Protein 6PIT (pdb70)

CATH classification: 1.10.565.10

Secondary structure (DSSP, 8-state):
-----HHHHHHHHHHHPPP-----HHHHHHHHHHHHHHHHHHHHHHTSTTTTTS-HHHHHHHH--HHHHHHHHHHHHTTTSTTEEEEETTEEEESGGGTT--HHHHHHHHHHHHHHHHHT--HHHHHHHHHHHHHHTTTT--HHHHHHHHHHHHHHHHHHHHHHHHHHHTT--HHHHHHHHHHHHHHHHHHHHHHHHHHHHHHHH-----HHHHHHHHT-/--S-HHHHHHHHHHTPPP-PPP--HHHHHHHHHHHHHHHHHHHHTTSTTTTTS-HHHHHHHHHHHHHHHHHHHHHHHTTTSTTEEEEETTEEEEGGGG--TT-HHHHHHHHHHHHHHHHTT--HHHHHHHHHHHHHHTTTT--HHHHHHHHHHHHHHHHHHHHT--HHHHHHHHHHHHHHHHHHHHHHHHHHHHHHHHHHTT-S---HHHHHHHHT-/--/-TTT---

Organism: Homo sapiens (NCBI:txid9606)

Radius of gyration: 21.32 Å; Cα contacts (8 Å, |Δi|>4): 535; chains: 4; bounding box: 56×49×55 Å

Structure (mmCIF, N/CA/C/O backbone):
data_6PIT
#
_entry.id   6PIT
#
_cell.length_a   55.534
_cell.length_b   71.030
_cell.length_c   58.082
_cell.angle_alpha   90.000
_cell.angle_beta   108.680
_cell.angle_gamma   90.000
#
_symmetry.space_group_name_H-M   'P 1 21 1'
#
loop_
_entity.id
_entity.type
_entity.pdbx_description
1 polymer 'Estrogen receptor'
2 polymer 'Estrogen receptor'
3 polymer 'Stapled Peptide 41A'
4 non-polymer ESTRADIOL
5 water water
#
loop_
_atom_site.group_PDB
_atom_site.id
_atom_site.type_symbol
_atom_site.label_atom_id
_atom_site.label_alt_id
_atom_site.label_comp_id
_atom_site.label_asym_id
_atom_site.label_entity_id
_atom_site.label_seq_id
_atom_site.pdbx_PDB_ins_code
_atom_site.Cartn_x
_atom_site.Cartn_y
_atom_site.Cartn_z
_atom_site.occupancy
_atom_site.B_iso_or_equiv
_atom_site.auth_seq_id
_atom_site.auth_comp_id
_atom_site.auth_asym_id
_atom_site.auth_atom_id
_atom_site.pdbx_PDB_model_num
ATOM 1 N N . ALA A 1 15 ? 29.433 -18.404 3.169 1.00 46.81 307 ALA A N 1
ATOM 2 C CA . ALA A 1 15 ? 29.724 -17.779 1.884 1.00 53.90 307 ALA A CA 1
ATOM 3 C C . ALA A 1 15 ? 30.327 -16.413 2.114 1.00 57.54 307 ALA A C 1
ATOM 4 O O . ALA A 1 15 ? 31.349 -16.043 1.526 1.00 59.22 307 ALA A O 1
ATOM 6 N N . LEU A 1 16 ? 29.663 -15.663 2.984 1.00 60.59 308 LEU A N 1
ATOM 7 C CA . LEU A 1 16 ? 30.123 -14.346 3.377 1.00 60.51 308 LEU A CA 1
ATOM 8 C C . LEU A 1 16 ? 31.318 -14.419 4.327 1.00 65.65 308 LEU A C 1
ATOM 9 O O . LEU A 1 16 ? 31.192 -14.144 5.519 1.00 70.37 308 LEU A O 1
ATOM 11 N N . SER A 1 17 ? 32.477 -14.796 3.805 1.00 58.63 309 SER A N 1
ATOM 12 C CA . SER A 1 17 ? 33.707 -14.605 4.554 1.00 50.79 309 SER A CA 1
ATOM 13 C C . SER A 1 17 ? 34.493 -13.546 3.812 1.00 43.80 309 SER A C 1
ATOM 14 O O . SER A 1 17 ? 35.723 -13.557 3.776 1.00 40.65 309 SER A O 1
ATOM 16 N N . LEU A 1 18 ? 33.734 -12.632 3.216 1.00 40.07 310 LEU A N 1
ATOM 17 C CA . LEU A 1 18 ? 34.262 -11.508 2.465 1.00 40.20 310 LEU A CA 1
ATOM 18 C C . LEU A 1 18 ? 34.818 -10.444 3.398 1.00 40.33 310 LEU A C 1
ATOM 19 O O . LEU A 1 18 ? 34.407 -10.341 4.554 1.00 35.08 310 LEU A O 1
ATOM 24 N N . THR A 1 19 ? 35.752 -9.646 2.895 1.00 40.84 311 THR A N 1
ATOM 25 C CA . THR A 1 19 ? 36.249 -8.518 3.666 1.00 40.79 311 THR A CA 1
ATOM 26 C C . THR A 1 19 ? 35.189 -7.421 3.683 1.00 39.13 311 THR A C 1
ATOM 27 O O . THR A 1 19 ? 34.207 -7.485 2.941 1.00 36.66 311 THR A O 1
ATOM 31 N N . ALA A 1 20 ? 35.390 -6.419 4.531 1.00 42.49 312 ALA A N 1
ATOM 32 C CA . ALA A 1 20 ? 34.413 -5.350 4.693 1.00 38.39 312 ALA A CA 1
ATOM 33 C C . ALA A 1 20 ? 34.162 -4.613 3.379 1.00 37.92 312 ALA A C 1
ATOM 34 O O . ALA A 1 20 ? 33.015 -4.352 3.018 1.00 38.28 312 ALA A O 1
ATOM 36 N N . ASP A 1 21 ? 35.235 -4.293 2.662 1.00 40.85 313 ASP A N 1
ATOM 37 C CA . ASP A 1 21 ? 35.115 -3.596 1.386 1.00 45.91 313 ASP A CA 1
ATOM 38 C C . ASP A 1 21 ? 34.725 -4.545 0.258 1.00 40.36 313 ASP A C 1
ATOM 39 O O . ASP A 1 21 ? 34.193 -4.117 -0.767 1.00 38.60 313 ASP A O 1
ATOM 44 N N . GLN A 1 22 ? 34.996 -5.833 0.446 1.00 37.67 314 GLN A N 1
ATOM 45 C CA . GLN A 1 22 ? 34.553 -6.844 -0.505 1.00 38.38 314 GLN A CA 1
ATOM 46 C C . GLN A 1 22 ? 33.033 -6.929 -0.472 1.00 38.14 314 GLN A C 1
ATOM 47 O O . GLN A 1 22 ? 32.388 -7.139 -1.498 1.00 39.50 314 GLN A O 1
ATOM 49 N N . MET A 1 23 ? 32.473 -6.760 0.721 1.00 39.45 315 MET A N 1
ATOM 50 C CA . MET A 1 23 ? 31.028 -6.739 0.905 1.00 33.14 315 MET A CA 1
ATOM 51 C C . MET A 1 23 ? 30.424 -5.480 0.292 1.00 33.96 315 MET A C 1
ATOM 52 O O . MET A 1 23 ? 29.370 -5.534 -0.341 1.00 32.30 315 MET A O 1
ATOM 57 N N . VAL A 1 24 ? 31.100 -4.350 0.484 1.00 33.56 316 VAL A N 1
ATOM 58 C CA . VAL A 1 24 ? 30.649 -3.073 -0.064 1.00 33.15 316 VAL A CA 1
ATOM 59 C C . VAL A 1 24 ? 30.563 -3.117 -1.584 1.00 34.41 316 VAL A C 1
ATOM 60 O O . VAL A 1 24 ? 29.513 -2.839 -2.164 1.00 31.50 316 VAL A O 1
ATOM 64 N N . SER A 1 25 ? 31.674 -3.473 -2.222 1.00 35.19 317 SER A N 1
ATOM 65 C CA . SER A 1 25 ? 31.757 -3.508 -3.678 1.00 38.05 317 SER A CA 1
ATOM 66 C C . SER A 1 25 ? 30.841 -4.571 -4.279 1.00 35.15 317 SER A C 1
ATOM 67 O O . SER A 1 25 ? 30.452 -4.477 -5.443 1.00 34.48 317 SER A O 1
ATOM 70 N N . ALA A 1 26 ? 30.503 -5.581 -3.485 1.00 37.20 318 ALA A N 1
ATOM 71 C CA . ALA A 1 26 ? 29.576 -6.616 -3.927 1.00 39.86 318 ALA A CA 1
ATOM 72 C C . ALA A 1 26 ? 28.165 -6.049 -4.028 1.00 34.80 318 ALA A C 1
ATOM 73 O O . ALA A 1 26 ? 27.438 -6.331 -4.980 1.00 40.48 318 ALA A O 1
ATOM 75 N N . LEU A 1 27 ? 27.788 -5.246 -3.039 1.00 33.72 319 LEU A N 1
ATOM 76 C CA . LEU A 1 27 ? 26.472 -4.620 -3.015 1.00 32.00 319 LEU A CA 1
ATOM 77 C C . LEU A 1 27 ? 26.375 -3.493 -4.037 1.00 33.39 319 LEU A C 1
ATOM 78 O O . LEU A 1 27 ? 25.329 -3.293 -4.656 1.00 34.18 319 LEU A O 1
ATOM 83 N N . LEU A 1 28 ? 27.471 -2.758 -4.207 1.00 33.46 320 LEU A N 1
ATOM 84 C CA . LEU A 1 28 ? 27.516 -1.647 -5.152 1.00 36.00 320 LEU A CA 1
ATOM 85 C C . LEU A 1 28 ? 27.315 -2.118 -6.588 1.00 41.23 320 LEU A C 1
ATOM 86 O O . LEU A 1 28 ? 26.647 -1.453 -7.380 1.00 46.44 320 LEU A O 1
ATOM 91 N N . ASP A 1 29 ? 27.895 -3.267 -6.918 1.00 38.94 321 ASP A N 1
ATOM 92 C CA . ASP A 1 29 ? 27.797 -3.815 -8.266 1.00 40.25 321 ASP A CA 1
ATOM 93 C C . ASP A 1 29 ? 26.440 -4.471 -8.503 1.00 29.36 321 ASP A C 1
ATOM 94 O O . ASP A 1 29 ? 25.978 -4.572 -9.639 1.00 32.22 321 ASP A O 1
ATOM 96 N N . ALA A 1 30 ? 25.806 -4.913 -7.423 1.00 26.51 322 ALA A N 1
ATOM 97 C CA . ALA A 1 30 ? 24.517 -5.590 -7.510 1.00 34.65 322 ALA A CA 1
ATOM 98 C C . ALA A 1 30 ? 23.369 -4.598 -7.673 1.00 31.60 322 ALA A C 1
ATOM 99 O O . ALA A 1 30 ? 22.240 -4.989 -7.973 1.00 33.28 322 ALA A O 1
ATOM 101 N N . GLU A 1 31 ? 23.671 -3.318 -7.473 1.00 30.62 323 GLU A N 1
ATOM 102 C CA . GLU A 1 31 ? 22.673 -2.253 -7.528 1.00 28.85 323 GLU A CA 1
ATOM 103 C C . GLU A 1 31 ? 21.876 -2.238 -8.828 1.00 29.66 323 GLU A C 1
ATOM 104 O O . GLU A 1 31 ? 22.446 -2.298 -9.917 1.00 29.68 323 GLU A O 1
ATOM 110 N N . PRO A 1 32 ? 20.542 -2.160 -8.710 1.00 31.55 324 PRO A N 1
ATOM 111 C CA . PRO A 1 32 ? 19.644 -2.060 -9.862 1.00 32.94 324 PRO A CA 1
ATOM 112 C C . PRO A 1 32 ? 19.726 -0.683 -10.508 1.00 34.75 324 PRO A C 1
ATOM 113 O O . PRO A 1 32 ? 20.155 0.269 -9.855 1.00 35.68 324 PRO A O 1
ATOM 117 N N . PRO A 1 33 ? 19.327 -0.575 -11.782 1.00 26.53 325 PRO A N 1
ATOM 118 C CA . PRO A 1 33 ? 19.341 0.723 -12.462 1.00 32.07 325 PRO A CA 1
ATOM 119 C C . PRO A 1 33 ? 18.181 1.619 -12.050 1.00 26.94 325 PRO A C 1
ATOM 120 O O . PRO A 1 33 ? 17.211 1.144 -11.461 1.00 24.71 325 PRO A O 1
ATOM 124 N N . ILE A 1 34 ? 18.289 2.906 -12.360 1.00 28.64 326 ILE A N 1
ATOM 125 C CA . ILE A 1 34 ? 17.192 3.837 -12.139 1.00 28.49 326 ILE A CA 1
ATOM 126 C C . ILE A 1 34 ? 16.304 3.879 -13.377 1.00 29.62 326 ILE A C 1
ATOM 127 O O . ILE A 1 34 ? 16.686 4.433 -14.408 1.00 33.66 326 ILE A O 1
ATOM 132 N N . LEU A 1 35 ? 15.123 3.282 -13.271 1.00 27.95 327 LEU A N 1
ATOM 133 C CA . LEU A 1 35 ? 14.216 3.168 -14.407 1.00 29.61 327 LEU A CA 1
ATOM 134 C C . LEU A 1 35 ? 13.452 4.460 -14.668 1.00 30.73 327 LEU A C 1
ATOM 135 O O . LEU A 1 35 ? 13.271 5.283 -13.770 1.00 30.75 327 LEU A O 1
ATOM 140 N N . TYR A 1 36 ? 13.009 4.629 -15.908 1.00 33.40 328 TYR A N 1
ATOM 141 C CA . TYR A 1 36 ? 12.143 5.741 -16.276 1.00 34.82 328 TYR A CA 1
ATOM 142 C C . TYR A 1 36 ? 10.685 5.295 -16.225 1.00 33.74 328 TYR A C 1
ATOM 143 O O . TYR A 1 36 ? 10.399 4.099 -16.167 1.00 32.53 328 TYR A O 1
ATOM 152 N N . SER A 1 37 ? 9.767 6.255 -16.244 1.00 35.64 329 SER A N 1
ATOM 153 C CA . SER A 1 37 ? 8.342 5.940 -16.244 1.00 37.86 329 SER A CA 1
ATOM 154 C C . SER A 1 37 ? 7.737 6.190 -17.620 1.00 37.18 329 SER A C 1
ATOM 155 O O . SER A 1 37 ? 8.370 6.796 -18.484 1.00 39.92 329 SER A O 1
ATOM 158 N N . ALA A 1 48 ? -5.979 7.881 -9.995 1.00 48.15 340 ALA A N 1
ATOM 159 C CA . ALA A 1 48 ? -6.448 7.352 -11.270 1.00 46.77 340 ALA A CA 1
ATOM 160 C C . ALA A 1 48 ? -5.280 7.081 -12.212 1.00 44.30 340 ALA A C 1
ATOM 161 O O . ALA A 1 48 ? -4.781 5.959 -12.290 1.00 42.79 340 ALA A O 1
ATOM 163 N N . SER A 1 49 ? -4.851 8.115 -12.927 1.00 44.42 341 SER A N 1
ATOM 164 C CA . SER A 1 49 ? -3.711 7.994 -13.827 1.00 42.83 341 SER A CA 1
ATOM 165 C C . SER A 1 49 ? -2.404 8.024 -13.043 1.00 44.02 341 SER A C 1
ATOM 166 O O . SER A 1 49 ? -1.405 7.436 -13.458 1.00 39.79 341 SER A O 1
ATOM 169 N N . MET A 1 50 ? -2.421 8.713 -11.906 1.00 43.88 342 MET A N 1
ATOM 170 C CA . MET A 1 50 ? -1.253 8.799 -11.040 1.00 40.95 342 MET A CA 1
ATOM 171 C C . MET A 1 50 ? -0.909 7.429 -10.468 1.00 35.42 342 MET A C 1
ATOM 172 O O . MET A 1 50 ? 0.260 7.046 -10.404 1.00 33.27 342 MET A O 1
ATOM 177 N N . MET A 1 51 ? -1.937 6.693 -10.056 1.00 36.53 343 MET A N 1
ATOM 178 C CA . MET A 1 51 ? -1.754 5.345 -9.535 1.00 35.37 343 MET A CA 1
ATOM 179 C C . MET A 1 51 ? -1.193 4.424 -10.610 1.00 37.96 343 MET A C 1
ATOM 180 O O . MET A 1 51 ? -0.393 3.536 -10.322 1.00 32.67 343 MET A O 1
ATOM 185 N N . GLY A 1 52 ? -1.617 4.645 -11.850 1.00 36.54 344 GLY A N 1
ATOM 186 C CA . GLY A 1 52 ? -1.136 3.860 -12.971 1.00 36.48 344 GLY A CA 1
ATOM 187 C C . GLY A 1 52 ? 0.352 4.040 -13.198 1.00 34.41 344 GLY A C 1
ATOM 188 O O . GLY A 1 52 ? 1.075 3.071 -13.424 1.00 33.52 344 GLY A O 1
ATOM 189 N N . LEU A 1 53 ? 0.810 5.286 -13.130 1.00 33.48 345 LEU A N 1
ATOM 190 C CA . LEU A 1 53 ? 2.219 5.604 -13.339 1.00 32.30 345 LEU A CA 1
ATOM 191 C C . LEU A 1 53 ? 3.112 4.989 -12.265 1.00 31.28 345 LEU A C 1
ATOM 192 O O . LEU A 1 53 ? 4.187 4.468 -12.562 1.00 28.72 345 LEU A O 1
ATOM 197 N N . LEU A 1 54 ? 2.661 5.055 -11.017 1.00 30.86 346 LEU A N 1
ATOM 198 C CA . LEU A 1 54 ? 3.456 4.586 -9.888 1.00 28.12 346 LEU A CA 1
ATOM 199 C C . LEU A 1 54 ? 3.484 3.062 -9.791 1.00 32.06 346 LEU A C 1
ATOM 200 O O . LEU A 1 54 ? 4.513 2.475 -9.455 1.00 29.39 346 LEU A O 1
ATOM 205 N N . THR A 1 55 ? 2.355 2.425 -10.084 1.00 34.47 347 THR A N 1
ATOM 206 C CA . THR A 1 55 ? 2.254 0.973 -9.969 1.00 32.80 347 THR A CA 1
ATOM 207 C C . THR A 1 55 ? 2.933 0.257 -11.134 1.00 30.88 347 THR A C 1
ATOM 208 O O . THR A 1 55 ? 3.481 -0.831 -10.962 1.00 27.96 347 THR A O 1
ATOM 212 N N . ASN A 1 56 ? 2.894 0.864 -12.316 1.00 30.59 348 ASN A N 1
ATOM 213 C CA . ASN A 1 56 ? 3.593 0.307 -13.468 1.00 32.78 348 ASN A CA 1
ATOM 214 C C . ASN A 1 56 ? 5.103 0.439 -13.307 1.00 32.09 348 ASN A C 1
ATOM 215 O O . ASN A 1 56 ? 5.863 -0.427 -13.742 1.00 28.61 348 ASN A O 1
ATOM 220 N N . LEU A 1 57 ? 5.531 1.529 -12.677 1.00 27.35 349 LEU A N 1
ATOM 221 C CA . LEU A 1 57 ? 6.943 1.738 -12.382 1.00 28.28 349 LEU A CA 1
ATOM 222 C C . LEU A 1 57 ? 7.431 0.731 -11.350 1.00 25.40 349 LEU A C 1
ATOM 223 O O . LEU A 1 57 ? 8.487 0.119 -11.516 1.00 24.15 349 LEU A O 1
ATOM 228 N N . ALA A 1 58 ? 6.654 0.570 -10.285 1.00 25.79 350 ALA A N 1
ATOM 229 C CA . ALA A 1 58 ? 6.983 -0.371 -9.221 1.00 25.96 350 ALA A CA 1
ATOM 230 C C . ALA A 1 58 ? 7.056 -1.795 -9.757 1.00 28.15 350 ALA A C 1
ATOM 231 O O . ALA A 1 58 ? 7.913 -2.578 -9.347 1.00 28.69 350 ALA A O 1
ATOM 233 N N . ASP A 1 59 ? 6.154 -2.119 -10.679 1.00 26.32 351 ASP A N 1
ATOM 234 C CA . ASP A 1 59 ? 6.109 -3.443 -11.289 1.00 30.87 351 ASP A CA 1
ATOM 235 C C . ASP A 1 59 ? 7.394 -3.763 -12.047 1.00 31.99 351 ASP A C 1
ATOM 236 O O . ASP A 1 59 ? 7.906 -4.879 -11.971 1.00 37.02 351 ASP A O 1
ATOM 241 N N . ARG A 1 60 ? 7.911 -2.780 -12.777 1.00 30.74 352 ARG A N 1
ATOM 242 C CA . ARG A 1 60 ? 9.141 -2.966 -13.537 1.00 30.26 352 ARG A CA 1
ATOM 243 C C . ARG A 1 60 ? 10.360 -2.971 -12.618 1.00 28.92 352 ARG A C 1
ATOM 244 O O . ARG A 1 60 ? 11.382 -3.578 -12.936 1.00 36.59 352 ARG A O 1
ATOM 252 N N . GLU A 1 61 ? 10.244 -2.300 -11.477 1.00 23.99 353 GLU A N 1
ATOM 253 C CA . GLU A 1 61 ? 11.319 -2.284 -10.491 1.00 22.26 353 GLU A CA 1
ATOM 254 C C . GLU A 1 61 ? 11.369 -3.588 -9.700 1.00 24.21 353 GLU A C 1
ATOM 255 O O . GLU A 1 61 ? 12.423 -3.973 -9.192 1.00 28.20 353 GLU A O 1
ATOM 261 N N . LEU A 1 62 ? 10.226 -4.258 -9.593 1.00 24.22 354 LEU A N 1
ATOM 262 C CA . LEU A 1 62 ? 10.145 -5.525 -8.874 1.00 24.85 354 LEU A CA 1
ATOM 263 C C . LEU A 1 62 ? 11.013 -6.594 -9.527 1.00 27.56 354 LEU A C 1
ATOM 264 O O . LEU A 1 62 ? 11.669 -7.374 -8.838 1.00 28.22 354 LEU A O 1
ATOM 269 N N . VAL A 1 63 ? 11.016 -6.623 -10.856 1.00 32.24 355 VAL A N 1
ATOM 270 C CA . VAL A 1 63 ? 11.798 -7.605 -11.598 1.00 33.80 355 VAL A CA 1
ATOM 271 C C . VAL A 1 63 ? 13.293 -7.399 -11.370 1.00 27.85 355 VAL A C 1
ATOM 272 O O . VAL A 1 63 ? 14.039 -8.359 -11.182 1.00 28.66 355 VAL A O 1
ATOM 276 N N . HIS A 1 64 ? 13.722 -6.140 -11.379 1.00 25.01 356 HIS A N 1
ATOM 277 C CA . HIS A 1 64 ? 15.121 -5.809 -11.132 1.00 24.31 356 HIS A CA 1
ATOM 278 C C . HIS A 1 64 ? 15.503 -6.069 -9.678 1.00 34.55 356 HIS A C 1
ATOM 279 O O . HIS A 1 64 ? 16.655 -6.382 -9.378 1.00 38.37 356 HIS A O 1
ATOM 286 N N . MET A 1 65 ? 14.531 -5.940 -8.780 1.00 32.77 357 MET A N 1
ATOM 287 C CA . MET A 1 65 ? 14.762 -6.184 -7.361 1.00 24.89 357 MET A CA 1
ATOM 288 C C . MET A 1 65 ? 15.021 -7.661 -7.092 1.00 24.34 357 MET A C 1
ATOM 289 O O . MET A 1 65 ? 15.877 -8.011 -6.279 1.00 28.54 357 MET A O 1
ATOM 294 N N . ILE A 1 66 ? 14.272 -8.520 -7.778 1.00 26.55 358 ILE A N 1
ATOM 295 C CA . ILE A 1 66 ? 14.410 -9.966 -7.627 1.00 28.33 358 ILE A CA 1
ATOM 296 C C . ILE A 1 66 ? 15.828 -10.429 -7.947 1.00 36.81 358 ILE A C 1
ATOM 297 O O . ILE A 1 66 ? 16.437 -11.172 -7.177 1.00 42.07 358 ILE A O 1
ATOM 302 N N . ASN A 1 67 ? 16.351 -9.979 -9.082 1.00 33.93 359 ASN A N 1
ATOM 303 C CA . ASN A 1 67 ? 17.704 -10.336 -9.488 1.00 39.30 359 ASN A CA 1
ATOM 304 C C . ASN A 1 67 ? 18.759 -9.615 -8.655 1.00 36.35 359 ASN A C 1
ATOM 305 O O . ASN A 1 67 ? 19.894 -10.078 -8.544 1.00 39.55 359 ASN A O 1
ATOM 310 N N . TRP A 1 68 ? 18.381 -8.482 -8.071 1.00 37.86 360 TRP A N 1
ATOM 311 C CA . TRP A 1 68 ? 19.266 -7.774 -7.154 1.00 33.54 360 TRP A CA 1
ATOM 312 C C . TRP A 1 68 ? 19.435 -8.559 -5.860 1.00 27.39 360 TRP A C 1
ATOM 313 O O . TRP A 1 68 ? 20.538 -8.660 -5.322 1.00 24.80 360 TRP A O 1
ATOM 324 N N . ALA A 1 69 ? 18.330 -9.108 -5.365 1.00 26.25 361 ALA A N 1
ATOM 325 C CA . ALA A 1 69 ? 18.335 -9.874 -4.124 1.00 27.40 361 ALA A CA 1
ATOM 326 C C . ALA A 1 69 ? 19.223 -11.105 -4.244 1.00 28.63 361 ALA A C 1
ATOM 327 O O . ALA A 1 69 ? 19.909 -11.482 -3.295 1.00 28.69 361 ALA A O 1
ATOM 329 N N . LYS A 1 70 ? 19.208 -11.722 -5.422 1.00 27.45 362 LYS A N 1
ATOM 330 C CA . LYS A 1 70 ? 20.014 -12.907 -5.686 1.00 31.35 362 LYS A CA 1
ATOM 331 C C . LYS A 1 70 ? 21.506 -12.604 -5.578 1.00 37.57 362 LYS A C 1
ATOM 332 O O . LYS A 1 70 ? 22.300 -13.472 -5.217 1.00 41.56 362 LYS A O 1
ATOM 338 N N . ARG A 1 71 ? 21.883 -11.369 -5.889 1.00 35.91 363 ARG A N 1
ATOM 339 C CA . ARG A 1 71 ? 23.286 -10.974 -5.854 1.00 35.30 363 ARG A CA 1
ATOM 340 C C . ARG A 1 71 ? 23.701 -10.466 -4.476 1.00 34.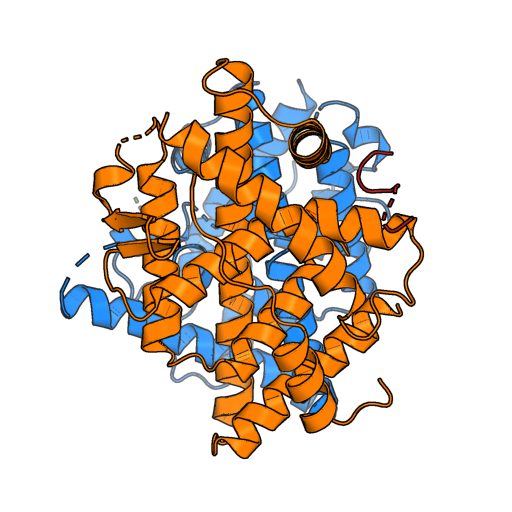72 363 ARG A C 1
ATOM 341 O O . ARG A 1 71 ? 24.867 -10.145 -4.251 1.00 41.42 363 ARG A O 1
ATOM 345 N N . VAL A 1 72 ? 22.744 -10.392 -3.556 1.00 34.38 364 VAL A N 1
ATOM 346 C CA . VAL A 1 72 ? 23.055 -10.057 -2.173 1.00 31.42 364 VAL A CA 1
ATOM 347 C C . VAL A 1 72 ? 23.717 -11.258 -1.507 1.00 33.77 364 VAL A C 1
ATOM 348 O O . VAL A 1 72 ? 23.134 -12.341 -1.463 1.00 33.54 364 VAL A O 1
ATOM 352 N N . PRO A 1 73 ? 24.945 -11.070 -0.998 1.00 30.34 365 PRO A N 1
ATOM 353 C CA . PRO A 1 73 ? 25.749 -12.146 -0.404 1.00 35.90 365 PRO A CA 1
ATOM 354 C C . PRO A 1 73 ? 25.026 -12.901 0.709 1.00 39.94 365 PRO A C 1
ATOM 355 O O . PRO A 1 73 ? 24.693 -12.316 1.740 1.00 43.56 365 PRO A O 1
ATOM 359 N N . GLY A 1 74 ? 24.785 -14.190 0.491 1.00 42.77 366 GLY A N 1
ATOM 360 C CA . GLY A 1 74 ? 24.160 -15.031 1.494 1.00 42.26 366 GLY A CA 1
ATOM 361 C C . GLY A 1 74 ? 22.665 -15.203 1.308 1.00 40.78 366 GLY A C 1
ATOM 362 O O . GLY A 1 74 ? 22.010 -15.878 2.102 1.00 43.28 366 GLY A O 1
ATOM 363 N N . PHE A 1 75 ? 22.120 -14.598 0.258 1.00 40.96 367 PHE A N 1
ATOM 364 C CA . PHE A 1 75 ? 20.687 -14.680 -0.001 1.00 39.22 367 PHE A CA 1
ATOM 365 C C . PHE A 1 75 ? 20.330 -15.944 -0.777 1.00 40.43 367 PHE A C 1
ATOM 366 O O . PHE A 1 75 ? 19.302 -16.569 -0.517 1.00 39.37 367 PHE A O 1
ATOM 374 N N . VAL A 1 76 ? 21.181 -16.320 -1.727 1.00 38.91 368 VAL A N 1
ATOM 375 C CA . VAL A 1 76 ? 20.946 -17.520 -2.524 1.00 41.61 368 VAL A CA 1
ATOM 376 C C . VAL A 1 76 ? 21.294 -18.785 -1.746 1.00 42.64 368 VAL A C 1
ATOM 377 O O . VAL A 1 76 ? 20.981 -19.893 -2.178 1.00 43.16 368 VAL A O 1
ATOM 381 N N . ASP A 1 77 ? 21.944 -18.614 -0.599 1.00 41.79 369 ASP A N 1
ATOM 382 C CA . ASP A 1 77 ? 22.243 -19.737 0.281 1.00 43.76 369 ASP A CA 1
ATOM 383 C C . ASP A 1 77 ? 20.980 -20.188 1.004 1.00 39.00 369 ASP A C 1
ATOM 384 O O . ASP A 1 77 ? 20.905 -21.308 1.509 1.00 43.96 369 ASP A O 1
ATOM 389 N N . LEU A 1 78 ? 19.991 -19.301 1.052 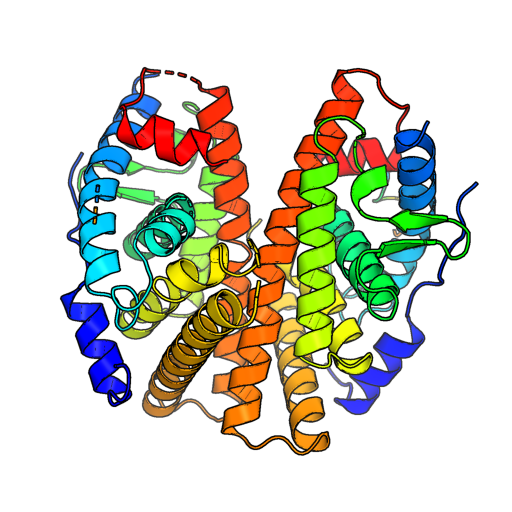1.00 37.10 370 LEU A N 1
ATOM 390 C CA . LEU A 1 78 ? 18.694 -19.618 1.633 1.00 38.54 370 LEU A CA 1
ATOM 391 C C . LEU A 1 78 ? 17.873 -20.447 0.652 1.00 43.32 370 LEU A C 1
ATOM 392 O O . LEU A 1 78 ? 18.139 -20.435 -0.550 1.00 50.07 370 LEU A O 1
ATOM 397 N N . THR A 1 79 ? 16.879 -21.170 1.159 1.00 44.46 371 THR A N 1
ATOM 398 C CA . THR A 1 79 ? 15.956 -21.884 0.283 1.00 41.61 371 THR A CA 1
ATOM 399 C C . THR A 1 79 ? 15.086 -20.903 -0.494 1.00 36.28 371 THR A C 1
ATOM 400 O O . THR A 1 79 ? 14.923 -19.750 -0.092 1.00 35.69 371 THR A O 1
ATOM 404 N N . LEU A 1 80 ? 14.536 -21.372 -1.610 1.00 35.55 372 LEU A N 1
ATOM 405 C CA . LEU A 1 80 ? 13.673 -20.557 -2.457 1.00 36.84 372 LEU A CA 1
ATOM 406 C C . LEU A 1 80 ? 12.441 -20.089 -1.692 1.00 35.40 372 LEU A C 1
ATOM 407 O O . LEU A 1 80 ? 11.998 -18.951 -1.845 1.00 32.87 372 LEU A O 1
ATOM 409 N N . HIS A 1 81 ? 11.900 -20.977 -0.864 1.00 37.70 373 HIS A N 1
ATOM 410 C CA . HIS A 1 81 ? 10.740 -20.671 -0.036 1.00 37.45 373 HIS A CA 1
ATOM 411 C C . HIS A 1 81 ? 11.010 -19.485 0.888 1.00 34.11 373 HIS A C 1
ATOM 412 O O . HIS A 1 81 ? 10.130 -18.658 1.128 1.00 32.97 373 HIS A O 1
ATOM 419 N N . ASP A 1 82 ? 12.235 -19.406 1.398 1.00 32.97 374 ASP A N 1
ATOM 420 C CA . ASP A 1 82 ? 12.602 -18.361 2.343 1.00 33.97 374 ASP A CA 1
ATOM 421 C C . ASP A 1 82 ? 13.002 -17.075 1.624 1.00 33.60 374 ASP A C 1
ATOM 422 O O . ASP A 1 82 ? 12.822 -15.979 2.154 1.00 35.90 374 ASP A O 1
ATOM 427 N N . GLN A 1 83 ? 13.548 -17.214 0.419 1.00 33.62 375 GLN A N 1
ATOM 428 C CA . GLN A 1 83 ? 13.875 -16.059 -0.410 1.00 30.62 375 GLN A CA 1
ATOM 429 C C . GLN A 1 83 ? 12.600 -15.319 -0.797 1.00 27.66 375 GLN A C 1
ATOM 430 O O . GLN A 1 83 ? 12.552 -14.088 -0.785 1.00 28.89 375 GLN A O 1
ATOM 436 N N . VAL A 1 84 ? 11.571 -16.089 -1.138 1.00 28.56 376 VAL A N 1
ATOM 437 C CA . VAL A 1 84 ? 10.262 -15.543 -1.475 1.00 28.34 376 VAL A CA 1
ATOM 438 C C . VAL A 1 84 ? 9.664 -14.795 -0.290 1.00 29.92 376 VAL A C 1
ATOM 439 O O . VAL A 1 84 ? 9.209 -13.658 -0.427 1.00 31.55 376 VAL A O 1
ATOM 443 N N . HIS A 1 85 ? 9.675 -15.441 0.873 1.00 26.90 377 HIS A N 1
ATOM 444 C CA . HIS A 1 85 ? 9.122 -14.858 2.090 1.00 27.19 377 HIS A CA 1
ATOM 445 C C . HIS A 1 85 ? 9.766 -13.517 2.422 1.00 29.94 377 HIS A C 1
ATOM 446 O O . HIS A 1 85 ? 9.083 -12.576 2.823 1.00 32.64 377 HIS A O 1
ATOM 453 N N . LEU A 1 86 ? 11.080 -13.433 2.246 1.00 27.77 378 LEU A N 1
ATOM 454 C CA . LEU A 1 86 ? 11.813 -12.212 2.557 1.00 24.21 378 LEU A CA 1
ATOM 455 C C . LEU A 1 86 ? 11.490 -11.090 1.576 1.00 23.41 378 LEU A C 1
ATOM 456 O O . LEU A 1 86 ? 11.374 -9.930 1.968 1.00 23.17 378 LEU A O 1
ATOM 461 N N . LEU A 1 87 ? 11.344 -11.438 0.300 1.00 28.65 379 LEU A N 1
ATOM 462 C CA . LEU A 1 87 ? 11.038 -10.446 -0.727 1.00 28.24 379 LEU A CA 1
ATOM 463 C C . LEU A 1 87 ? 9.606 -9.934 -0.610 1.00 30.64 379 LEU A C 1
ATOM 464 O O . LEU A 1 87 ? 9.362 -8.734 -0.727 1.00 31.84 379 LEU A O 1
ATOM 469 N N . GLU A 1 88 ? 8.666 -10.846 -0.382 1.00 30.39 380 GLU A N 1
ATOM 470 C CA . GLU A 1 88 ? 7.263 -10.476 -0.206 1.00 29.83 380 GLU A CA 1
ATOM 471 C C . GLU A 1 88 ? 7.075 -9.536 0.977 1.00 28.54 380 GLU A C 1
ATOM 472 O O . GLU A 1 88 ? 6.183 -8.689 0.976 1.00 29.88 380 GLU A O 1
ATOM 491 N N . ALA A 1 90 ? 9.532 -7.436 2.332 1.00 23.37 382 ALA A N 1
ATOM 492 C CA . ALA A 1 90 ? 10.328 -6.212 2.292 1.00 21.54 382 ALA A CA 1
ATOM 493 C C . ALA A 1 90 ? 10.253 -5.406 0.993 1.00 22.05 382 ALA A C 1
ATOM 494 O O . ALA A 1 90 ? 10.869 -4.346 0.903 1.00 23.43 382 ALA A O 1
ATOM 496 N N . TRP A 1 91 ? 9.503 -5.884 0.003 1.00 20.29 383 TRP A N 1
ATOM 497 C CA . TRP A 1 91 ? 9.548 -5.288 -1.336 1.00 21.96 383 TRP A CA 1
ATOM 498 C C . TRP A 1 91 ? 9.211 -3.795 -1.370 1.00 22.93 383 TRP A C 1
ATOM 499 O O . TRP A 1 91 ? 9.854 -3.031 -2.091 1.00 30.31 383 TRP A O 1
ATOM 510 N N . LEU A 1 92 ? 8.219 -3.375 -0.592 1.00 17.12 384 LEU A N 1
ATOM 511 C CA . LEU A 1 92 ? 7.815 -1.973 -0.593 1.00 18.77 384 LEU A CA 1
ATOM 512 C C . LEU A 1 92 ? 8.796 -1.118 0.207 1.00 27.58 384 LEU A C 1
ATOM 513 O O . LEU A 1 92 ? 9.028 0.044 -0.127 1.00 28.81 384 LEU A O 1
ATOM 518 N N . GLU A 1 93 ? 9.367 -1.695 1.261 1.00 26.03 385 GLU A N 1
ATOM 519 C CA . GLU A 1 93 ? 10.421 -1.023 2.017 1.00 24.63 385 GLU A CA 1
ATOM 520 C C . GLU A 1 93 ? 11.620 -0.740 1.122 1.00 19.90 385 GLU A C 1
ATOM 521 O O . GLU A 1 93 ? 12.203 0.344 1.166 1.00 23.06 385 GLU A O 1
ATOM 527 N N . ILE A 1 94 ? 11.980 -1.731 0.313 1.00 17.41 386 ILE A N 1
ATOM 528 C CA . ILE A 1 94 ? 13.124 -1.628 -0.584 1.00 22.76 386 ILE A CA 1
ATOM 529 C C . ILE A 1 94 ? 12.869 -0.596 -1.680 1.00 21.07 386 ILE A C 1
ATOM 530 O O . ILE A 1 94 ? 13.772 0.149 -2.065 1.00 23.24 386 ILE A O 1
ATOM 535 N N . LEU A 1 95 ? 11.635 -0.546 -2.172 1.00 22.77 387 LEU A N 1
ATOM 536 C CA . LEU A 1 95 ? 11.252 0.462 -3.155 1.00 21.72 387 LEU A CA 1
ATOM 537 C C . LEU A 1 95 ? 11.295 1.860 -2.551 1.00 24.35 387 LEU A C 1
ATOM 538 O O . LEU A 1 95 ? 11.706 2.816 -3.207 1.00 28.97 387 LEU A O 1
ATOM 543 N N . MET A 1 96 ? 10.874 1.969 -1.296 1.00 25.88 388 MET A N 1
ATOM 544 C CA . MET A 1 96 ? 10.778 3.265 -0.635 1.00 27.64 388 MET A CA 1
ATOM 545 C C . MET A 1 96 ? 12.141 3.835 -0.253 1.00 25.53 388 MET A C 1
ATOM 546 O O . MET A 1 96 ? 12.382 5.029 -0.423 1.00 21.49 388 MET A O 1
ATOM 551 N N . ILE A 1 97 ? 13.033 2.991 0.260 1.00 26.07 389 ILE A N 1
ATOM 552 C CA . ILE A 1 97 ? 14.367 3.457 0.627 1.00 29.40 389 ILE A CA 1
ATOM 553 C C . ILE A 1 97 ? 15.163 3.813 -0.628 1.00 30.45 389 ILE A C 1
ATOM 554 O O . ILE A 1 97 ? 16.060 4.654 -0.587 1.00 31.73 389 ILE A O 1
ATOM 559 N N . GLY A 1 98 ? 14.817 3.181 -1.746 1.00 27.93 390 GLY A N 1
ATOM 560 C CA . GLY A 1 98 ? 15.441 3.492 -3.018 1.00 25.14 390 GLY A CA 1
ATOM 561 C C . GLY A 1 98 ? 14.981 4.847 -3.514 1.00 25.75 390 GLY A C 1
ATOM 562 O O . GLY A 1 98 ? 15.785 5.666 -3.959 1.00 30.70 390 GLY A O 1
ATOM 563 N N . LEU A 1 99 ? 13.674 5.078 -3.430 1.00 28.14 391 LEU A N 1
ATOM 564 C CA . LEU A 1 99 ? 13.080 6.360 -3.792 1.00 24.90 391 LEU A CA 1
ATOM 565 C C . LEU A 1 99 ? 13.654 7.494 -2.953 1.00 23.60 391 LEU A C 1
ATOM 566 O O . LEU A 1 99 ? 14.056 8.532 -3.479 1.00 24.57 391 LEU A O 1
ATOM 571 N N . VAL A 1 100 ? 13.684 7.279 -1.642 1.00 22.06 392 VAL A N 1
ATOM 572 C CA . VAL A 1 100 ? 14.192 8.262 -0.693 1.00 19.71 392 VAL A CA 1
ATOM 573 C C . VAL A 1 100 ? 15.660 8.598 -0.967 1.00 23.47 392 VAL A C 1
ATOM 574 O O . VAL A 1 100 ? 16.077 9.753 -0.848 1.00 25.61 392 VAL A O 1
ATOM 578 N N . TRP A 1 101 ? 16.432 7.590 -1.360 1.00 19.36 393 TRP A N 1
ATOM 579 C CA . TRP A 1 101 ? 17.851 7.773 -1.651 1.00 19.70 393 TRP A CA 1
ATOM 580 C C . TRP A 1 101 ? 18.095 8.692 -2.847 1.00 25.66 393 TRP A C 1
ATOM 581 O O . TRP A 1 101 ? 18.878 9.639 -2.760 1.00 25.88 393 TRP A O 1
ATOM 592 N N . ARG A 1 102 ? 17.424 8.413 -3.961 1.00 26.12 394 ARG A N 1
ATOM 593 C CA . ARG A 1 102 ? 17.633 9.181 -5.185 1.00 27.04 394 ARG A CA 1
ATOM 594 C C . ARG A 1 102 ? 16.869 10.503 -5.179 1.00 27.32 394 ARG A C 1
ATOM 595 O O . ARG A 1 102 ? 16.911 11.255 -6.152 1.00 32.98 394 ARG A O 1
ATOM 603 N N . SER A 1 103 ? 16.177 10.785 -4.080 1.00 24.68 395 SER A N 1
ATOM 604 C CA . SER A 1 103 ? 15.427 12.029 -3.948 1.00 24.52 395 SER A CA 1
ATOM 605 C C . SER A 1 103 ? 16.180 13.049 -3.097 1.00 28.14 395 SER A C 1
ATOM 606 O O . SER A 1 103 ? 15.738 14.189 -2.949 1.00 26.41 395 SER A O 1
ATOM 609 N N . MET A 1 104 ? 17.316 12.630 -2.545 1.00 29.01 396 MET A N 1
ATOM 610 C CA . MET A 1 104 ? 18.114 13.483 -1.667 1.00 34.41 396 MET A CA 1
ATOM 611 C C . MET A 1 104 ? 18.539 14.782 -2.345 1.00 37.22 396 MET A C 1
ATOM 612 O O . MET A 1 104 ? 18.506 15.847 -1.733 1.00 40.45 396 MET A O 1
ATOM 617 N N . GLU A 1 105 ? 18.930 14.691 -3.612 1.00 35.99 397 GLU A N 1
ATOM 618 C CA . GLU A 1 105 ? 19.402 15.859 -4.349 1.00 32.39 397 GLU A CA 1
ATOM 619 C C . GLU A 1 105 ? 18.256 16.765 -4.793 1.00 35.89 397 GLU A C 1
ATOM 620 O O . GLU A 1 105 ? 18.480 17.789 -5.438 1.00 49.04 397 GLU A O 1
ATOM 622 N N . HIS A 1 106 ? 17.030 16.386 -4.449 1.00 33.51 398 HIS A N 1
ATOM 623 C CA . HIS A 1 106 ? 15.859 17.178 -4.806 1.00 30.14 398 HIS A CA 1
ATOM 624 C C . HIS A 1 106 ? 14.967 17.420 -3.592 1.00 31.35 398 HIS A C 1
ATOM 625 O O . HIS A 1 106 ? 13.960 16.734 -3.412 1.00 28.51 398 HIS A O 1
ATOM 632 N N . PRO A 1 107 ? 15.339 18.402 -2.753 1.00 35.32 399 PRO A N 1
ATOM 633 C CA . PRO A 1 107 ? 14.594 18.733 -1.532 1.00 35.18 399 PRO A CA 1
ATOM 634 C C . PRO A 1 107 ? 13.139 19.098 -1.810 1.00 36.58 399 PRO A C 1
ATOM 635 O O . PRO A 1 107 ? 12.858 19.859 -2.736 1.00 40.04 399 PRO A O 1
ATOM 639 N N . GLY A 1 108 ? 12.228 18.551 -1.013 1.00 32.81 400 GLY A N 1
ATOM 640 C CA . GLY A 1 108 ? 10.812 18.830 -1.164 1.00 30.71 400 GLY A CA 1
ATOM 641 C C . GLY A 1 108 ? 10.189 18.123 -2.352 1.00 31.49 400 GLY A C 1
ATOM 642 O O . GLY A 1 108 ? 9.052 18.407 -2.724 1.00 33.03 400 GLY A O 1
ATOM 643 N N . LYS A 1 109 ? 10.932 17.195 -2.946 1.00 30.26 401 LYS A N 1
ATOM 644 C CA . LYS A 1 109 ? 10.448 16.466 -4.112 1.00 28.25 401 LYS A CA 1
ATOM 645 C C . LYS A 1 109 ? 10.820 14.989 -4.051 1.00 26.93 401 LYS A C 1
ATOM 646 O O . LYS A 1 109 ? 11.823 14.615 -3.444 1.00 28.40 401 LYS A O 1
ATOM 648 N N . LEU A 1 110 ? 10.001 14.154 -4.683 1.00 24.95 402 LEU A N 1
ATOM 649 C CA . LEU A 1 110 ? 10.260 12.721 -4.749 1.00 25.71 402 LEU A CA 1
ATOM 650 C C . LEU A 1 110 ? 10.546 12.291 -6.182 1.00 29.74 402 LEU A C 1
ATOM 651 O O . LEU A 1 110 ? 9.693 12.420 -7.060 1.00 31.40 402 LEU A O 1
ATOM 656 N N . LEU A 1 111 ? 11.749 11.779 -6.412 1.00 30.24 403 LEU A N 1
ATOM 657 C CA . LEU A 1 111 ? 12.154 11.356 -7.746 1.00 30.42 403 LEU A CA 1
ATOM 658 C C . LEU A 1 111 ? 11.854 9.876 -7.962 1.00 26.55 403 LEU A C 1
ATOM 659 O O . LEU A 1 111 ? 12.726 9.024 -7.793 1.00 22.72 403 LEU A O 1
ATOM 664 N N . PHE A 1 112 ? 10.609 9.575 -8.321 1.00 23.75 404 PHE A N 1
ATOM 665 C CA . PHE A 1 112 ? 10.212 8.210 -8.651 1.00 25.80 404 PHE A CA 1
ATOM 666 C C . PHE A 1 112 ? 10.972 7.741 -9.885 1.00 30.01 404 PHE A C 1
ATOM 667 O O . PHE A 1 112 ? 11.322 6.567 -10.014 1.00 29.57 404 PHE A O 1
ATOM 675 N N . ALA A 1 113 ? 11.223 8.684 -10.785 1.00 23.64 405 ALA A N 1
ATOM 676 C CA . ALA A 1 113 ? 11.974 8.435 -12.006 1.00 36.94 405 ALA A CA 1
ATOM 677 C C . ALA A 1 113 ? 12.569 9.757 -12.478 1.00 38.99 405 ALA A C 1
ATOM 678 O O . ALA A 1 113 ? 12.091 10.821 -12.081 1.00 34.51 405 ALA A O 1
ATOM 680 N N . PRO A 1 114 ? 13.626 9.702 -13.307 1.00 39.86 406 PRO A N 1
ATOM 681 C CA . PRO A 1 114 ? 14.200 10.941 -13.847 1.00 39.53 406 PRO A CA 1
ATOM 682 C C . PRO A 1 114 ? 13.168 11.781 -14.595 1.00 39.09 406 PRO A C 1
ATOM 683 O O . PRO A 1 114 ? 13.249 13.009 -14.588 1.00 40.15 406 PRO A O 1
ATOM 687 N N . ASN A 1 115 ? 12.205 11.116 -15.226 1.00 35.79 407 ASN A N 1
ATOM 688 C CA . ASN A 1 115 ? 11.124 11.806 -15.918 1.00 37.08 407 ASN A CA 1
ATOM 689 C C . ASN A 1 115 ? 9.851 11.836 -15.079 1.00 35.53 407 ASN A C 1
ATOM 690 O O . ASN A 1 115 ? 8.753 11.997 -15.608 1.00 41.45 407 ASN A O 1
ATOM 695 N N . LEU A 1 116 ? 10.001 11.672 -13.769 1.00 36.59 408 LEU A N 1
ATOM 696 C CA . LEU A 1 116 ? 8.858 11.713 -12.865 1.00 35.70 408 LEU A CA 1
ATOM 697 C C . LEU A 1 116 ? 9.259 12.268 -11.502 1.00 34.08 408 LEU A C 1
ATOM 698 O O . LEU A 1 116 ? 9.287 11.546 -10.505 1.00 27.72 408 LEU A O 1
ATOM 703 N N . LEU A 1 117 ? 9.577 13.558 -11.473 1.00 32.49 409 LEU A N 1
ATOM 704 C CA . LEU A 1 117 ? 9.900 14.244 -10.229 1.00 31.10 409 LEU A CA 1
ATOM 705 C C . LEU A 1 117 ? 8.646 14.911 -9.677 1.00 36.70 409 LEU A C 1
ATOM 706 O O . LEU A 1 117 ? 8.141 15.875 -10.253 1.00 41.12 409 LEU A O 1
ATOM 711 N N . LEU A 1 118 ? 8.147 14.391 -8.562 1.00 28.94 410 LEU A N 1
ATOM 712 C CA . LEU A 1 118 ? 6.875 14.846 -8.015 1.00 30.21 410 LEU A CA 1
ATOM 713 C C . LEU A 1 118 ? 7.043 15.687 -6.752 1.00 33.49 410 LEU A C 1
ATOM 714 O O . LEU A 1 118 ? 7.864 15.379 -5.888 1.00 28.41 410 LEU A O 1
ATOM 719 N N . ASP A 1 119 ? 6.253 16.751 -6.659 1.00 40.25 411 ASP A N 1
ATOM 720 C CA . ASP A 1 119 ? 6.255 17.624 -5.490 1.00 44.35 411 ASP A CA 1
ATOM 721 C C . ASP A 1 119 ? 5.255 17.119 -4.452 1.00 39.08 411 ASP A C 1
ATOM 722 O O . ASP A 1 119 ? 4.537 16.151 -4.697 1.00 37.44 411 ASP A O 1
ATOM 727 N N . ARG A 1 120 ? 5.210 17.775 -3.297 1.00 39.92 412 ARG A N 1
ATOM 728 C CA . ARG A 1 120 ? 4.320 17.355 -2.218 1.00 43.35 412 ARG A CA 1
ATOM 729 C C . ARG A 1 120 ? 2.851 17.543 -2.587 1.00 48.89 412 ARG A C 1
ATOM 730 O O . ARG A 1 120 ? 2.024 16.663 -2.341 1.00 55.30 412 ARG A O 1
ATOM 738 N N . ASN A 1 121 ? 2.534 18.692 -3.176 1.00 45.79 413 ASN A N 1
ATOM 739 C CA . ASN A 1 121 ? 1.160 19.021 -3.545 1.00 41.47 413 ASN A CA 1
ATOM 740 C C . ASN A 1 121 ? 0.580 18.059 -4.578 1.00 43.05 413 ASN A C 1
ATOM 741 O O . ASN A 1 121 ? -0.637 17.905 -4.682 1.00 42.53 413 ASN A O 1
ATOM 746 N N . GLN A 1 122 ? 1.458 17.412 -5.337 1.00 47.29 414 GLN A N 1
ATOM 747 C CA . GLN A 1 122 ? 1.034 16.431 -6.328 1.00 47.01 414 GLN A CA 1
ATOM 748 C C . GLN A 1 122 ? 0.707 15.094 -5.667 1.00 46.13 414 GLN A C 1
ATOM 749 O O . GLN A 1 122 ? 0.287 14.148 -6.333 1.00 46.16 414 GLN A O 1
ATOM 755 N N . GLY A 1 123 ? 0.901 15.026 -4.354 1.00 43.53 415 GLY A N 1
ATOM 756 C CA . GLY A 1 123 ? 0.517 13.857 -3.585 1.00 41.42 415 GLY A CA 1
ATOM 757 C C . GLY A 1 123 ? -0.961 13.897 -3.247 1.00 46.83 415 GLY A C 1
ATOM 758 O O . GLY A 1 123 ? -1.573 12.870 -2.954 1.00 52.06 415 GLY A O 1
ATOM 759 N N . LYS A 1 124 ? -1.535 15.096 -3.300 1.00 43.44 416 LYS A N 1
ATOM 760 C CA . LYS A 1 124 ? -2.953 15.294 -3.018 1.00 48.23 416 LYS A CA 1
ATOM 761 C C . LYS A 1 124 ? -3.824 14.741 -4.138 1.00 50.23 416 LYS A C 1
ATOM 762 O O . LYS A 1 124 ? -5.036 14.603 -3.984 1.00 51.89 416 LYS A O 1
ATOM 768 N N . CYS A 1 125 ? -3.197 14.434 -5.268 1.00 51.25 417 CYS A N 1
ATOM 769 C CA . CYS A 1 125 ? -3.909 13.927 -6.435 1.00 49.16 417 CYS A CA 1
ATOM 770 C C . CYS A 1 125 ? -4.593 12.595 -6.154 1.00 50.31 417 CYS A C 1
ATOM 771 O O . CYS A 1 125 ? -5.615 12.274 -6.757 1.00 51.77 417 CYS A O 1
ATOM 774 N N . VAL A 1 126 ? -4.025 11.819 -5.236 1.00 45.96 418 VAL A N 1
ATOM 775 C CA . VAL A 1 126 ? -4.585 10.516 -4.903 1.00 45.21 418 VAL A CA 1
ATOM 776 C C . VAL A 1 126 ? -5.173 10.504 -3.495 1.00 48.25 418 VAL A C 1
ATOM 777 O O . VAL A 1 126 ? -4.646 11.144 -2.586 1.00 52.42 418 VAL A O 1
ATOM 781 N N . MET A 1 129 ? -2.878 10.176 -0.049 1.00 37.03 421 MET A N 1
ATOM 782 C CA . MET A 1 129 ? -1.511 9.741 -0.308 1.00 38.65 421 MET A CA 1
ATOM 783 C C . MET A 1 129 ? -0.489 10.787 0.131 1.00 37.89 421 MET A C 1
ATOM 784 O O . MET A 1 129 ? 0.684 10.470 0.336 1.00 37.15 421 MET A O 1
ATOM 789 N N . VAL A 1 130 ? -0.937 12.029 0.284 1.00 35.25 422 VAL A N 1
ATOM 790 C CA . VAL A 1 130 ? -0.040 13.123 0.647 1.00 44.32 422 VAL A CA 1
ATOM 791 C C . VAL A 1 130 ? 0.617 12.878 2.007 1.00 41.83 422 VAL A C 1
ATOM 792 O O . VAL A 1 130 ? 1.699 13.397 2.286 1.00 42.70 422 VAL A O 1
ATOM 796 N N . GLU A 1 131 ? -0.030 12.069 2.841 1.00 38.35 423 GLU A N 1
ATOM 797 C CA . GLU A 1 131 ? 0.529 11.692 4.131 1.00 36.68 423 GLU A CA 1
ATOM 798 C C . GLU A 1 131 ? 1.734 10.779 3.934 1.00 37.26 423 GLU A C 1
ATOM 799 O O . GLU A 1 131 ? 2.721 10.865 4.665 1.00 39.24 423 GLU A O 1
ATOM 801 N N . ILE A 1 132 ? 1.644 9.904 2.937 1.00 34.22 424 ILE A N 1
ATOM 802 C CA . ILE A 1 132 ? 2.737 9.000 2.603 1.00 32.06 424 ILE A CA 1
ATOM 803 C C . ILE A 1 132 ? 3.890 9.778 1.978 1.00 27.20 424 ILE A C 1
ATOM 804 O O . ILE A 1 132 ? 5.058 9.518 2.268 1.00 29.55 424 ILE A O 1
ATOM 809 N N . PHE A 1 133 ? 3.549 10.737 1.123 1.00 30.48 425 PHE A N 1
ATOM 810 C CA . PHE A 1 133 ? 4.538 11.612 0.502 1.00 28.90 425 PHE A CA 1
ATOM 811 C C . PHE A 1 133 ? 5.329 12.391 1.546 1.00 28.72 425 PHE A C 1
ATOM 812 O O . PHE A 1 133 ? 6.554 12.486 1.464 1.00 27.65 425 PHE A O 1
ATOM 820 N N . ASP A 1 134 ? 4.618 12.945 2.525 1.00 29.13 426 ASP A N 1
ATOM 821 C CA . ASP A 1 134 ? 5.233 13.730 3.593 1.00 29.55 426 ASP A CA 1
ATOM 822 C C . ASP A 1 134 ? 6.307 12.946 4.339 1.00 31.82 426 ASP A C 1
ATOM 823 O O . ASP A 1 134 ? 7.400 13.456 4.587 1.00 32.84 426 ASP A O 1
ATOM 828 N N . MET A 1 135 ? 5.990 11.704 4.692 1.00 30.00 427 MET A N 1
ATOM 829 C CA . MET A 1 135 ? 6.925 10.853 5.419 1.00 27.86 427 MET A CA 1
ATOM 830 C C . MET A 1 135 ? 8.131 10.481 4.561 1.00 24.43 427 MET A C 1
ATOM 831 O O . MET A 1 135 ? 9.254 10.399 5.059 1.00 23.65 427 MET A O 1
ATOM 836 N N . LEU A 1 136 ? 7.894 10.255 3.272 1.00 25.61 428 LEU A N 1
ATOM 837 C CA . LEU A 1 136 ? 8.978 9.964 2.340 1.00 27.23 428 LEU A CA 1
ATOM 838 C C . LEU A 1 136 ? 9.880 11.182 2.175 1.00 28.33 428 LEU A C 1
ATOM 839 O O . LEU A 1 136 ? 11.102 11.057 2.093 1.00 28.94 428 LEU A O 1
ATOM 844 N N . LEU A 1 137 ? 9.266 12.360 2.129 1.00 29.18 429 LEU A N 1
ATOM 845 C CA . LEU A 1 137 ? 10.009 13.611 2.024 1.00 27.63 429 LEU A CA 1
ATOM 846 C C . LEU A 1 137 ? 10.819 13.877 3.287 1.00 27.06 429 LEU A C 1
ATOM 847 O O . LEU A 1 137 ? 11.965 14.325 3.218 1.00 28.07 429 LEU A O 1
ATOM 852 N N . ALA A 1 138 ? 10.217 13.597 4.439 1.00 25.53 430 ALA A N 1
ATOM 853 C CA . ALA A 1 138 ? 10.881 13.798 5.722 1.00 26.66 430 ALA A CA 1
ATOM 854 C C . ALA A 1 138 ? 12.065 12.850 5.878 1.00 27.63 430 ALA A C 1
ATOM 855 O O . ALA A 1 138 ? 13.076 13.199 6.489 1.00 29.00 430 ALA A O 1
ATOM 857 N N . THR A 1 139 ? 11.934 11.651 5.321 1.00 26.48 431 THR A N 1
ATOM 858 C CA . THR A 1 139 ? 13.002 10.660 5.371 1.00 23.73 431 THR A CA 1
ATOM 859 C C . THR A 1 139 ? 14.152 11.059 4.449 1.00 24.61 431 THR A C 1
ATOM 860 O O . THR A 1 139 ? 15.322 10.916 4.805 1.00 24.91 431 THR A O 1
ATOM 864 N N . SER A 1 140 ? 13.809 11.558 3.265 1.00 25.49 432 SER A N 1
ATOM 865 C CA . SER A 1 140 ? 14.807 12.030 2.311 1.00 26.24 432 SER A CA 1
ATOM 866 C C . SER A 1 140 ? 15.574 13.212 2.886 1.00 27.65 432 SER A C 1
ATOM 867 O O . SER A 1 140 ? 16.779 13.348 2.677 1.00 28.28 432 SER A O 1
ATOM 870 N N . SER A 1 141 ? 14.861 14.064 3.613 1.00 29.36 433 SER A N 1
ATOM 871 C CA . SER A 1 141 ? 15.474 15.193 4.297 1.00 31.02 433 SER A CA 1
ATOM 872 C C . SER A 1 141 ? 16.403 14.710 5.403 1.00 34.48 433 SER A C 1
ATOM 873 O O . SER A 1 141 ? 17.471 15.282 5.626 1.00 37.15 433 SER A O 1
ATOM 876 N N . ARG A 1 142 ? 15.988 13.650 6.089 1.00 29.18 434 ARG A N 1
ATOM 877 C CA . ARG A 1 142 ? 16.767 13.088 7.186 1.00 29.95 434 ARG A CA 1
ATOM 878 C C . ARG A 1 142 ? 18.089 12.508 6.690 1.00 29.73 434 ARG A C 1
ATOM 879 O O . ARG A 1 142 ? 19.115 12.624 7.361 1.00 32.76 434 ARG A O 1
ATOM 887 N N . PHE A 1 143 ? 18.061 11.887 5.515 1.00 29.86 435 PHE A N 1
ATOM 888 C CA . PHE A 1 143 ? 19.274 11.346 4.913 1.00 30.11 435 PHE A CA 1
ATOM 889 C C . PHE A 1 143 ? 20.236 12.462 4.516 1.00 31.54 435 PHE A C 1
ATOM 890 O O . PHE A 1 143 ? 21.454 12.297 4.592 1.00 31.38 435 PHE A O 1
ATOM 898 N N . ARG A 1 144 ? 19.682 13.594 4.092 1.00 32.02 436 ARG A N 1
ATOM 899 C CA . ARG A 1 144 ? 20.491 14.753 3.732 1.00 34.33 436 ARG A CA 1
ATOM 900 C C . ARG A 1 144 ? 21.230 15.316 4.939 1.00 32.18 436 ARG A C 1
ATOM 901 O O . ARG A 1 144 ? 22.409 15.657 4.850 1.00 33.06 436 ARG A O 1
ATOM 909 N N . MET A 1 145 ? 20.532 15.417 6.064 1.00 32.62 437 MET A N 1
ATOM 910 C CA . MET A 1 145 ? 21.118 15.971 7.280 1.00 33.61 437 MET A CA 1
ATOM 911 C C . MET A 1 145 ? 22.210 15.070 7.837 1.00 34.79 437 MET A C 1
ATOM 912 O O . MET A 1 145 ? 23.095 15.531 8.553 1.00 44.15 437 MET A O 1
ATOM 917 N N . MET A 1 146 ? 22.132 13.785 7.510 1.00 30.17 438 MET A N 1
ATOM 918 C CA . MET A 1 146 ? 23.133 12.820 7.945 1.00 29.76 438 MET A CA 1
ATOM 919 C C . MET A 1 146 ? 24.243 12.667 6.914 1.00 28.30 438 MET A C 1
ATOM 920 O O . MET A 1 146 ? 25.265 12.036 7.186 1.00 27.16 438 MET A O 1
ATOM 925 N N . ASN A 1 147 ? 24.034 13.253 5.737 1.00 30.64 439 ASN A N 1
ATOM 926 C CA . ASN A 1 147 ? 24.938 13.085 4.602 1.00 32.14 439 ASN A CA 1
ATOM 927 C C . ASN A 1 147 ? 25.171 11.605 4.328 1.00 31.35 439 ASN A C 1
ATOM 928 O O . ASN A 1 147 ? 26.307 11.129 4.342 1.00 29.94 439 ASN A O 1
ATOM 933 N N . LEU A 1 148 ? 24.079 10.881 4.101 1.00 32.72 440 LEU A N 1
ATOM 934 C CA . LEU A 1 148 ? 24.139 9.444 3.865 1.00 30.77 440 LEU A CA 1
ATOM 935 C C . LEU A 1 148 ? 24.985 9.124 2.640 1.00 31.23 440 LEU A C 1
ATOM 936 O O . LEU A 1 148 ? 24.780 9.689 1.566 1.00 32.78 440 LEU A O 1
ATOM 941 N N . GLN A 1 149 ? 25.942 8.219 2.813 1.00 29.67 441 GLN A N 1
ATOM 942 C CA . GLN A 1 149 ? 26.827 7.830 1.726 1.00 28.77 441 GLN A CA 1
ATOM 943 C C . GLN A 1 149 ? 26.254 6.629 0.983 1.00 27.86 441 GLN A C 1
ATOM 944 O O . GLN A 1 149 ? 25.491 5.846 1.550 1.00 21.83 441 GLN A O 1
ATOM 950 N N . GLY A 1 150 ? 26.620 6.493 -0.288 1.00 27.74 442 GLY A N 1
ATOM 951 C CA . GLY A 1 150 ? 26.139 5.399 -1.112 1.00 32.41 442 GLY A CA 1
ATOM 952 C C . GLY A 1 150 ? 26.517 4.039 -0.557 1.00 36.33 442 GLY A C 1
ATOM 953 O O . GLY A 1 150 ? 25.746 3.084 -0.652 1.00 36.99 442 GLY A O 1
ATOM 954 N N . GLU A 1 151 ? 27.707 3.956 0.029 1.00 37.33 443 GLU A N 1
ATOM 955 C CA . GLU A 1 151 ? 28.187 2.716 0.626 1.00 33.11 443 GLU A CA 1
ATOM 956 C C . GLU A 1 151 ? 27.325 2.309 1.818 1.00 30.52 443 GLU A C 1
ATOM 957 O O . GLU A 1 151 ? 27.159 1.123 2.099 1.00 29.26 443 GLU A O 1
ATOM 963 N N . GLU A 1 152 ? 26.780 3.300 2.517 1.00 31.45 444 GLU A N 1
ATOM 964 C CA . GLU A 1 152 ? 25.915 3.038 3.661 1.00 29.27 444 GLU A CA 1
ATOM 965 C C . GLU A 1 152 ? 24.502 2.681 3.210 1.00 23.44 444 GLU A C 1
ATOM 966 O O . GLU A 1 152 ? 23.814 1.894 3.861 1.00 25.54 444 GLU A O 1
ATOM 972 N N . PHE A 1 153 ? 24.079 3.262 2.092 1.00 22.24 445 PHE A N 1
ATOM 973 C CA . PHE A 1 153 ? 22.751 3.010 1.544 1.00 20.41 445 PHE A CA 1
ATOM 974 C C . PHE A 1 153 ? 22.564 1.552 1.135 1.00 19.82 445 PHE A C 1
ATOM 975 O O . PHE A 1 153 ? 21.548 0.936 1.457 1.00 23.54 445 PHE A O 1
ATOM 983 N N . VAL A 1 154 ? 23.547 1.005 0.426 1.00 24.24 446 VAL A N 1
ATOM 984 C CA . VAL A 1 154 ? 23.460 -0.367 -0.062 1.00 24.56 446 VAL A CA 1
ATOM 985 C C . VAL A 1 154 ? 23.509 -1.373 1.085 1.00 25.17 446 VAL A C 1
ATOM 986 O O . VAL A 1 154 ? 23.021 -2.495 0.957 1.00 27.44 446 VAL A O 1
ATOM 990 N N . CYS A 1 155 ? 24.098 -0.966 2.205 1.00 24.94 447 CYS A N 1
ATOM 991 C CA . CYS A 1 155 ? 24.114 -1.801 3.398 1.00 21.06 447 CYS A CA 1
ATOM 992 C C . CYS A 1 155 ? 22.735 -1.817 4.046 1.00 17.80 447 CYS A C 1
ATOM 993 O O . CYS A 1 155 ? 22.227 -2.874 4.416 1.00 22.88 447 CYS A O 1
ATOM 996 N N . LEU A 1 156 ? 22.136 -0.637 4.171 1.00 21.29 448 LEU A N 1
ATOM 997 C CA . LEU A 1 156 ? 20.820 -0.496 4.787 1.00 21.05 448 LEU A CA 1
ATOM 998 C C . LEU A 1 156 ? 19.741 -1.256 4.022 1.00 23.16 448 LEU A C 1
ATOM 999 O O . LEU A 1 156 ? 18.860 -1.870 4.625 1.00 23.98 448 LEU A O 1
ATOM 1004 N N . LYS A 1 157 ? 19.811 -1.211 2.696 1.00 19.54 449 LYS A N 1
ATOM 1005 C CA . LYS A 1 157 ? 18.806 -1.859 1.861 1.00 19.92 449 LYS A CA 1
ATOM 1006 C C . LYS A 1 157 ? 18.914 -3.380 1.948 1.00 21.23 449 LYS A C 1
ATOM 1007 O O . LYS A 1 157 ? 17.904 -4.084 1.931 1.00 22.63 449 LYS A O 1
ATOM 1013 N N A SER A 1 158 ? 20.144 -3.876 2.042 0.36 23.52 450 SER A N 1
ATOM 1014 N N B SER A 1 158 ? 20.140 -3.883 2.042 0.64 24.00 450 SER A N 1
ATOM 1015 C CA A SER A 1 158 ? 20.385 -5.306 2.187 0.36 22.13 450 SER A CA 1
ATOM 1016 C CA B SER A 1 158 ? 20.362 -5.317 2.184 0.64 21.96 450 SER A CA 1
ATOM 1017 C C A SER A 1 158 ? 19.955 -5.785 3.569 0.36 23.52 450 SER A C 1
ATOM 1018 C C B SER A 1 158 ? 19.944 -5.788 3.572 0.64 23.48 450 SER A C 1
ATOM 1019 O O A SER A 1 158 ? 19.544 -6.933 3.740 0.36 23.49 450 SER A O 1
ATOM 1020 O O B SER A 1 158 ? 19.531 -6.933 3.751 0.64 23.97 450 SER A O 1
ATOM 1025 N N . ILE A 1 159 ? 20.056 -4.895 4.551 1.00 22.11 451 ILE A N 1
ATOM 1026 C CA . ILE A 1 159 ? 19.627 -5.196 5.911 1.00 22.81 451 ILE A CA 1
ATOM 1027 C C . ILE A 1 159 ? 18.115 -5.377 5.949 1.00 22.21 451 ILE A C 1
ATOM 1028 O O . ILE A 1 159 ? 17.611 -6.336 6.532 1.00 23.82 451 ILE A O 1
ATOM 1033 N N . ILE A 1 160 ? 17.401 -4.455 5.308 1.00 22.87 452 ILE A N 1
ATOM 1034 C CA . ILE A 1 160 ? 15.945 -4.515 5.220 1.00 21.96 452 ILE A CA 1
ATOM 1035 C C . ILE A 1 160 ? 15.472 -5.835 4.618 1.00 28.01 452 ILE A C 1
ATOM 1036 O O . ILE A 1 160 ? 14.579 -6.490 5.157 1.00 27.62 452 ILE A O 1
ATOM 1041 N N . LEU A 1 161 ? 16.084 -6.216 3.501 1.00 28.51 453 LEU A N 1
ATOM 1042 C CA . LEU A 1 161 ? 15.759 -7.460 2.810 1.00 28.53 453 LEU A CA 1
ATOM 1043 C C . LEU A 1 161 ? 15.823 -8.677 3.728 1.00 24.94 453 LEU A C 1
ATOM 1044 O O . LEU A 1 161 ? 14.936 -9.532 3.706 1.00 25.51 453 LEU A O 1
ATOM 1049 N N . LEU A 1 162 ? 16.871 -8.743 4.541 1.00 24.82 454 LEU A N 1
ATOM 1050 C CA . LEU A 1 162 ? 17.128 -9.915 5.370 1.00 24.08 454 LEU A CA 1
ATOM 1051 C C . LEU A 1 162 ? 16.447 -9.858 6.736 1.00 25.20 454 LEU A C 1
ATOM 1052 O O . LEU A 1 162 ? 16.175 -10.895 7.340 1.00 26.19 454 LEU A O 1
ATOM 1057 N N . ASN A 1 163 ? 16.169 -8.652 7.221 1.00 26.31 455 ASN A N 1
ATOM 1058 C CA . ASN A 1 163 ? 15.650 -8.483 8.576 1.00 31.72 455 ASN A CA 1
ATOM 1059 C C . ASN A 1 163 ? 14.129 -8.376 8.666 1.00 34.52 455 ASN A C 1
ATOM 1060 O O . ASN A 1 163 ? 13.533 -8.800 9.656 1.00 40.05 455 ASN A O 1
ATOM 1065 N N . SER A 1 164 ? 13.504 -7.812 7.638 1.00 30.48 456 SER A N 1
ATOM 1066 C CA . SER A 1 164 ? 12.078 -7.497 7.690 1.00 32.19 456 SER A CA 1
ATOM 1067 C C . SER A 1 164 ? 11.181 -8.718 7.901 1.00 35.22 456 SER A C 1
ATOM 1068 O O . SER A 1 164 ? 10.135 -8.618 8.542 1.00 38.04 456 SER A O 1
ATOM 1071 N N . GLY A 1 165 ? 11.589 -9.867 7.373 1.00 29.13 457 GLY A N 1
ATOM 1072 C CA . GLY A 1 165 ? 10.765 -11.060 7.460 1.00 31.77 457 GLY A CA 1
ATOM 1073 C C . GLY A 1 165 ? 11.365 -12.197 8.265 1.00 38.90 457 GLY A C 1
ATOM 1074 O O . GLY A 1 165 ? 10.847 -13.314 8.246 1.00 44.14 457 GLY A O 1
ATOM 1075 N N . VAL A 1 166 ? 12.449 -11.917 8.982 1.00 38.20 458 VAL A N 1
ATOM 1076 C CA . VAL A 1 166 ? 13.166 -12.956 9.717 1.00 41.40 458 VAL A CA 1
ATOM 1077 C C . VAL A 1 166 ? 12.372 -13.448 10.932 1.00 45.24 458 VAL A C 1
ATOM 1078 O O . VAL A 1 166 ? 12.533 -14.589 11.367 1.00 48.91 458 VAL A O 1
ATOM 1082 N N . TYR A 1 167 ? 11.501 -12.595 11.463 1.00 40.30 459 TYR A N 1
ATOM 1083 C CA . TYR A 1 167 ? 10.726 -12.942 12.650 1.00 45.81 459 TYR A CA 1
ATOM 1084 C C . TYR A 1 167 ? 9.388 -13.573 12.287 1.00 48.66 459 TYR A C 1
ATOM 1085 O O . TYR A 1 167 ? 8.479 -13.641 13.114 1.00 56.95 459 TYR A O 1
ATOM 1094 N N . THR A 1 168 ? 9.275 -14.036 11.047 1.00 45.99 460 THR A N 1
ATOM 1095 C CA . THR A 1 168 ? 8.044 -14.653 10.570 1.00 47.97 460 THR A CA 1
ATOM 1096 C C . THR A 1 168 ? 8.338 -15.879 9.712 1.00 48.94 460 THR A C 1
ATOM 1097 O O . THR A 1 168 ? 7.443 -16.424 9.067 1.00 51.77 460 THR A O 1
ATOM 1101 N N . THR A 1 173 ? 11.974 -26.914 14.412 1.00 67.88 465 THR A N 1
ATOM 1102 C CA . THR A 1 173 ? 13.040 -27.842 14.056 1.00 68.55 465 THR A CA 1
ATOM 1103 C C . THR A 1 173 ? 14.393 -27.142 14.033 1.00 65.02 465 THR A C 1
ATOM 1104 O O . THR A 1 173 ? 14.470 -25.925 13.860 1.00 61.37 465 THR A O 1
ATOM 1108 N N . LEU A 1 174 ? 15.458 -27.916 14.213 1.00 67.31 466 LEU A N 1
ATOM 1109 C CA . LEU A 1 174 ? 16.809 -27.370 14.169 1.00 65.55 466 LEU A CA 1
ATOM 1110 C C . LEU A 1 174 ? 17.188 -26.992 12.743 1.00 64.20 466 LEU A C 1
ATOM 1111 O O . LEU A 1 174 ? 17.921 -26.029 12.524 1.00 64.44 466 LEU A O 1
ATOM 1113 N N . LYS A 1 175 ? 16.680 -27.753 11.778 1.00 66.52 467 LYS A N 1
ATOM 1114 C CA . LYS A 1 175 ? 16.951 -27.497 10.367 1.00 65.43 467 LYS A CA 1
ATOM 1115 C C . LYS A 1 175 ? 16.500 -26.097 9.961 1.00 64.23 467 LYS A C 1
ATOM 1116 O O . LYS A 1 175 ? 17.212 -25.387 9.251 1.00 63.64 467 LYS A O 1
ATOM 1118 N N . SER A 1 176 ? 15.317 -25.705 10.423 1.00 64.75 468 SER A N 1
ATOM 1119 C CA . SER A 1 176 ? 14.789 -24.375 10.145 1.00 61.92 468 SER A CA 1
ATOM 1120 C C . SER A 1 176 ? 15.423 -23.334 11.063 1.00 57.77 468 SER A C 1
ATOM 1121 O O . SER A 1 176 ? 15.348 -22.134 10.802 1.00 53.50 468 SER A O 1
ATOM 1124 N N . LEU A 1 177 ? 16.045 -23.804 12.139 1.00 61.27 469 LEU A N 1
ATOM 1125 C CA . LEU A 1 177 ? 16.724 -22.922 13.079 1.00 61.48 469 LEU A CA 1
ATOM 1126 C C . LEU A 1 177 ? 18.035 -22.426 12.479 1.00 55.61 469 LEU A C 1
ATOM 1127 O O . LEU A 1 177 ? 18.330 -21.233 12.520 1.00 47.85 469 LEU A O 1
ATOM 1132 N N . GLU A 1 178 ? 18.811 -23.349 11.918 1.00 59.36 470 GLU A N 1
ATOM 1133 C CA . GLU A 1 178 ? 20.133 -23.035 11.381 1.00 55.79 470 GLU A CA 1
ATOM 1134 C C . GLU A 1 178 ? 20.098 -21.987 10.269 1.00 54.52 470 GLU A C 1
ATOM 1135 O O . GLU A 1 178 ? 21.089 -21.301 10.027 1.00 53.01 470 GLU A O 1
ATOM 1141 N N . GLU A 1 179 ? 18.960 -21.867 9.594 1.00 53.48 471 GLU A N 1
ATOM 1142 C CA . GLU A 1 179 ? 18.828 -20.907 8.502 1.00 55.21 471 GLU A CA 1
ATOM 1143 C C . GLU A 1 179 ? 18.485 -19.518 9.022 1.00 49.40 471 GLU A C 1
ATOM 1144 O O . GLU A 1 179 ? 18.896 -18.508 8.442 1.00 43.42 471 GLU A O 1
ATOM 1150 N N . LYS A 1 180 ? 17.727 -19.475 10.112 1.00 49.88 472 LYS A N 1
ATOM 1151 C CA . LYS A 1 180 ? 17.463 -18.224 10.795 1.00 46.89 472 LYS A CA 1
ATOM 1152 C C . LYS A 1 180 ? 18.764 -17.698 11.390 1.00 45.93 472 LYS A C 1
ATOM 1153 O O . LYS A 1 180 ? 19.013 -16.491 11.418 1.00 43.14 472 LYS A O 1
ATOM 1155 N N . ASP A 1 181 ? 19.592 -18.626 11.860 1.00 46.44 473 ASP A N 1
ATOM 1156 C CA . ASP A 1 181 ? 20.908 -18.300 12.388 1.00 44.70 473 ASP A CA 1
ATOM 1157 C C . ASP A 1 181 ? 21.805 -17.758 11.281 1.00 42.53 473 ASP A C 1
ATOM 1158 O O . ASP A 1 181 ? 22.594 -16.840 11.504 1.00 42.22 473 ASP A O 1
ATOM 1160 N N . HIS A 1 182 ? 21.676 -18.331 10.088 1.00 40.87 474 HIS A N 1
ATOM 1161 C CA . HIS A 1 182 ? 22.450 -17.890 8.932 1.00 43.27 474 HIS A CA 1
ATOM 1162 C C . HIS A 1 182 ? 22.138 -16.440 8.584 1.00 45.11 474 HIS A C 1
ATOM 1163 O O . HIS A 1 182 ? 23.043 -15.644 8.335 1.00 47.86 474 HIS A O 1
ATOM 1170 N N . ILE A 1 183 ? 20.851 -16.107 8.570 1.00 43.05 475 ILE A N 1
ATOM 1171 C CA . ILE A 1 183 ? 20.406 -14.744 8.307 1.00 38.84 475 ILE A CA 1
ATOM 1172 C C . ILE A 1 183 ? 20.959 -13.792 9.363 1.00 39.62 475 ILE A C 1
ATOM 1173 O O . ILE A 1 183 ? 21.367 -12.671 9.057 1.00 37.10 475 I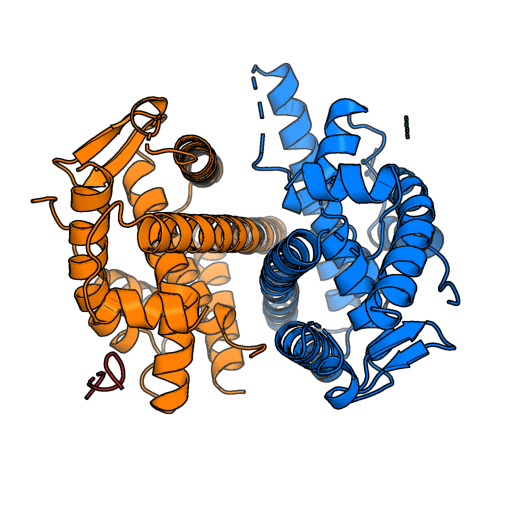LE A O 1
ATOM 1178 N N . HIS A 1 184 ? 20.978 -14.259 10.607 1.00 41.97 476 HIS A N 1
ATOM 1179 C CA . HIS A 1 184 ? 21.518 -13.487 11.721 1.00 39.03 476 HIS A CA 1
ATOM 1180 C C . HIS A 1 184 ? 23.005 -13.200 11.542 1.00 37.34 476 HIS A C 1
ATOM 1181 O O . HIS A 1 184 ? 23.469 -12.096 11.825 1.00 39.77 476 HIS A O 1
ATOM 1188 N N . ARG A 1 185 ? 23.746 -14.199 11.074 1.00 38.43 477 ARG A N 1
ATOM 1189 C CA . ARG A 1 185 ? 25.183 -14.057 10.862 1.00 33.77 477 ARG A CA 1
ATOM 1190 C C . ARG A 1 185 ? 25.486 -13.052 9.756 1.00 30.48 477 ARG A C 1
ATOM 1191 O O . ARG A 1 185 ? 26.392 -12.229 9.887 1.00 31.84 477 ARG A O 1
ATOM 1194 N N . VAL A 1 186 ? 24.726 -13.125 8.668 1.00 30.76 478 VAL A N 1
ATOM 1195 C CA . VAL A 1 186 ? 24.896 -12.196 7.556 1.00 32.29 478 VAL A CA 1
ATOM 1196 C C . VAL A 1 186 ? 24.545 -10.774 7.990 1.00 34.59 478 VAL A C 1
ATOM 1197 O O . VAL A 1 186 ? 25.203 -9.815 7.587 1.00 34.89 478 VAL A O 1
ATOM 1201 N N . LEU A 1 187 ? 23.514 -10.646 8.819 1.00 35.66 479 LEU A N 1
ATOM 1202 C CA . LEU A 1 187 ? 23.119 -9.346 9.350 1.00 33.03 479 LEU A CA 1
ATOM 1203 C C . LEU A 1 187 ? 24.231 -8.738 10.199 1.00 26.61 479 LEU A C 1
ATOM 1204 O O . LEU A 1 187 ? 24.494 -7.538 10.121 1.00 25.78 479 LEU A O 1
ATOM 1209 N N . ASP A 1 188 ? 24.881 -9.570 11.008 1.00 28.82 480 ASP A N 1
ATOM 1210 C CA . ASP A 1 188 ? 26.027 -9.128 11.795 1.00 31.93 480 ASP A CA 1
ATOM 1211 C C . ASP A 1 188 ? 27.172 -8.704 10.885 1.00 33.46 480 ASP A C 1
ATOM 1212 O O . ASP A 1 188 ? 27.928 -7.787 11.205 1.00 35.29 480 ASP A O 1
ATOM 1217 N N . LYS A 1 189 ? 27.290 -9.380 9.747 1.00 31.73 481 LYS A N 1
ATOM 1218 C CA . LYS A 1 189 ? 28.349 -9.097 8.788 1.00 30.17 481 LYS A CA 1
ATOM 1219 C C . LYS A 1 189 ? 28.171 -7.718 8.159 1.00 27.85 481 LYS A C 1
ATOM 1220 O O . LYS A 1 189 ? 29.128 -6.954 8.037 1.00 27.38 481 LYS A O 1
ATOM 1226 N N . ILE A 1 190 ? 26.941 -7.409 7.761 1.00 22.91 482 ILE A N 1
ATOM 1227 C CA . ILE A 1 190 ? 26.631 -6.119 7.156 1.00 33.57 482 ILE A CA 1
ATOM 1228 C C . ILE A 1 190 ? 26.763 -4.999 8.187 1.00 30.56 482 ILE A C 1
ATOM 1229 O O . ILE A 1 190 ? 27.135 -3.873 7.853 1.00 30.33 482 ILE A O 1
ATOM 1234 N N . THR A 1 191 ? 26.464 -5.318 9.443 1.00 25.06 483 THR A N 1
ATOM 1235 C CA . THR A 1 191 ? 26.644 -4.368 10.535 1.00 29.65 483 THR A CA 1
ATOM 1236 C C . THR A 1 191 ? 28.120 -4.019 10.693 1.00 30.32 483 THR A C 1
ATOM 1237 O O . THR A 1 191 ? 28.479 -2.848 10.829 1.00 31.86 483 THR A O 1
ATOM 1241 N N . ASP A 1 192 ? 28.967 -5.046 10.669 1.00 24.99 484 ASP A N 1
ATOM 1242 C CA . ASP A 1 192 ? 30.414 -4.863 10.703 1.00 27.10 484 ASP A CA 1
ATOM 1243 C C . ASP A 1 192 ? 30.864 -3.977 9.550 1.00 28.02 484 ASP A C 1
ATOM 1244 O O . ASP A 1 192 ? 31.796 -3.184 9.683 1.00 32.89 484 ASP A O 1
ATOM 1249 N N . THR A 1 193 ? 30.187 -4.124 8.416 1.00 28.79 485 THR A N 1
ATOM 1250 C CA . THR A 1 193 ? 30.506 -3.364 7.216 1.00 28.31 485 THR A CA 1
ATOM 1251 C C . THR A 1 193 ? 30.136 -1.890 7.375 1.00 29.81 485 THR A C 1
ATOM 1252 O O . THR A 1 193 ? 30.890 -1.008 6.964 1.00 34.20 485 THR A O 1
ATOM 1256 N N . LEU A 1 194 ? 28.976 -1.631 7.971 1.00 26.39 486 LEU A N 1
ATOM 1257 C CA . LEU A 1 194 ? 28.537 -0.265 8.245 1.00 27.43 486 LEU A CA 1
ATOM 1258 C C . LEU A 1 194 ? 29.499 0.447 9.189 1.00 26.73 486 LEU A C 1
ATOM 1259 O O . LEU A 1 194 ? 29.868 1.600 8.963 1.00 26.33 486 LEU A O 1
ATOM 1264 N N . ILE A 1 195 ? 29.894 -0.250 10.249 1.00 24.08 487 ILE A N 1
ATOM 1265 C CA . ILE A 1 195 ? 30.848 0.280 11.215 1.00 26.79 487 ILE A CA 1
ATOM 1266 C C . ILE A 1 195 ? 32.197 0.542 10.548 1.00 30.48 487 ILE A C 1
ATOM 1267 O O . ILE A 1 195 ? 32.849 1.554 10.815 1.00 32.74 487 ILE A O 1
ATOM 1272 N N . HIS A 1 196 ? 32.599 -0.372 9.671 1.00 33.65 488 HIS A N 1
ATOM 1273 C CA . HIS A 1 196 ? 33.840 -0.233 8.915 1.00 31.30 488 HIS A CA 1
ATOM 1274 C C . HIS A 1 196 ? 33.857 1.047 8.087 1.00 29.65 488 HIS A C 1
ATOM 1275 O O . HIS A 1 196 ? 34.881 1.726 7.998 1.00 29.97 488 HIS A O 1
ATOM 1282 N N . LEU A 1 197 ? 32.718 1.369 7.482 1.00 26.04 489 LEU A N 1
ATOM 1283 C CA . LEU A 1 197 ? 32.594 2.565 6.657 1.00 32.46 489 LEU A CA 1
ATOM 1284 C C . LEU A 1 197 ? 32.724 3.836 7.490 1.00 28.97 489 LEU A C 1
ATOM 1285 O O . LEU A 1 197 ? 33.317 4.821 7.050 1.00 29.05 489 LEU A O 1
ATOM 1290 N N . MET A 1 198 ? 32.164 3.806 8.694 1.00 31.27 490 MET A N 1
ATOM 1291 C CA . MET A 1 198 ? 32.207 4.956 9.587 1.00 30.29 490 MET A CA 1
ATOM 1292 C C . MET A 1 198 ? 33.592 5.111 10.206 1.00 32.28 490 MET A C 1
ATOM 1293 O O . MET A 1 198 ? 34.066 6.228 10.416 1.00 35.97 490 MET A O 1
ATOM 1298 N N . ALA A 1 199 ? 34.236 3.984 10.494 1.00 29.45 491 ALA A N 1
ATOM 1299 C CA . ALA A 1 199 ? 35.598 3.993 11.014 1.00 33.36 491 ALA A CA 1
ATOM 1300 C C . ALA A 1 199 ? 36.549 4.569 9.974 1.00 34.03 491 ALA A C 1
ATOM 1301 O O . ALA A 1 199 ? 37.427 5.370 10.293 1.00 36.12 491 ALA A O 1
ATOM 1303 N N . LYS A 1 200 ? 36.358 4.158 8.724 1.00 31.78 492 LYS A N 1
ATOM 1304 C CA . LYS A 1 200 ? 37.158 4.654 7.613 1.00 35.37 492 LYS A CA 1
ATOM 1305 C C . LYS A 1 200 ? 36.905 6.142 7.383 1.00 37.15 492 LYS A C 1
ATOM 1306 O O . LYS A 1 200 ? 37.798 6.878 6.959 1.00 42.95 492 LYS A O 1
ATOM 1312 N N . ALA A 1 201 ? 35.687 6.583 7.682 1.00 32.38 493 ALA A N 1
ATOM 1313 C CA . ALA A 1 201 ? 35.309 7.980 7.503 1.00 33.13 493 ALA A CA 1
ATOM 1314 C C . ALA A 1 201 ? 35.939 8.880 8.565 1.00 38.09 493 ALA A C 1
ATOM 1315 O O . ALA A 1 201 ? 35.787 10.100 8.524 1.00 41.79 493 ALA A O 1
ATOM 1317 N N . GLY A 1 202 ? 36.640 8.272 9.517 1.00 39.55 494 GLY A N 1
ATOM 1318 C CA . GLY A 1 202 ? 37.358 9.020 10.533 1.00 39.59 494 GLY A CA 1
ATOM 1319 C C . GLY A 1 202 ? 36.532 9.331 11.765 1.00 37.24 494 GLY A C 1
ATOM 1320 O O . GLY A 1 202 ? 36.955 10.101 12.626 1.00 38.27 494 GLY A O 1
ATOM 1321 N N . LEU A 1 203 ? 35.349 8.732 11.851 1.00 32.01 495 LEU A N 1
ATOM 1322 C CA . LEU A 1 203 ? 34.471 8.943 12.996 1.00 34.02 495 LEU A CA 1
ATOM 1323 C C . LEU A 1 203 ? 35.015 8.241 14.236 1.00 39.12 495 LEU A C 1
ATOM 1324 O O . LEU A 1 203 ? 35.550 7.136 14.148 1.00 42.68 495 LEU A O 1
ATOM 1329 N N . THR A 1 204 ? 34.879 8.887 15.391 1.00 32.51 496 THR A N 1
ATOM 1330 C CA . THR A 1 204 ? 35.306 8.285 16.648 1.00 34.48 496 THR A CA 1
ATOM 1331 C C . THR A 1 204 ? 34.397 7.116 17.010 1.00 33.29 496 THR A C 1
ATOM 1332 O O . THR A 1 204 ? 33.317 6.960 16.438 1.00 30.98 496 THR A O 1
ATOM 1336 N N . LEU A 1 205 ? 34.841 6.300 17.961 1.00 35.84 497 LEU A N 1
ATOM 1337 C CA . LEU A 1 205 ? 34.108 5.105 18.367 1.00 31.14 497 LEU A CA 1
ATOM 1338 C C . LEU A 1 205 ? 32.695 5.430 18.844 1.00 32.24 497 LEU A C 1
ATOM 1339 O O . LEU A 1 205 ? 31.748 4.700 18.547 1.00 33.83 497 LEU A O 1
ATOM 1344 N N . GLN A 1 206 ? 32.560 6.530 19.576 1.00 31.68 498 GLN A N 1
ATOM 1345 C CA . GLN A 1 206 ? 31.259 6.964 20.072 1.00 31.42 498 GLN A CA 1
ATOM 1346 C C . GLN A 1 206 ? 30.357 7.411 18.926 1.00 29.91 498 GLN A C 1
ATOM 1347 O O . GLN A 1 206 ? 29.163 7.114 18.913 1.00 29.18 498 GLN A O 1
ATOM 1353 N N . GLN A 1 207 ? 30.938 8.124 17.966 1.00 28.98 499 GLN A N 1
ATOM 1354 C CA . GLN A 1 207 ? 30.186 8.620 16.818 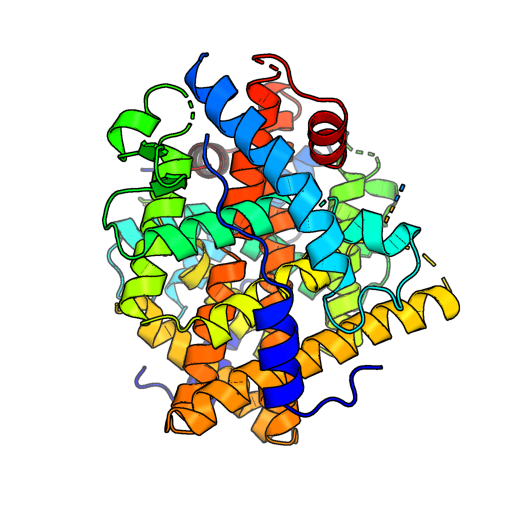1.00 28.82 499 GLN A CA 1
ATOM 1355 C C . GLN A 1 207 ? 29.721 7.480 15.915 1.00 27.62 499 GLN A C 1
ATOM 1356 O O . GLN A 1 207 ? 28.673 7.575 15.274 1.00 30.02 499 GLN A O 1
ATOM 1362 N N . GLN A 1 208 ? 30.502 6.404 15.868 1.00 27.05 500 GLN A N 1
ATOM 1363 C CA . GLN A 1 208 ? 30.140 5.229 15.083 1.00 25.91 500 GLN A CA 1
ATOM 1364 C C . GLN A 1 208 ? 28.883 4.568 15.636 1.00 28.16 500 GLN A C 1
ATOM 1365 O O . GLN A 1 208 ? 27.969 4.228 14.886 1.00 24.32 500 GLN A O 1
ATOM 1371 N N . HIS A 1 209 ? 28.849 4.385 16.953 1.00 30.67 501 HIS A N 1
ATOM 1372 C CA . HIS A 1 209 ? 27.708 3.770 17.621 1.00 28.94 501 HIS A CA 1
ATOM 1373 C C . HIS A 1 209 ? 26.444 4.597 17.432 1.00 25.59 501 HIS A C 1
ATOM 1374 O O . HIS A 1 209 ? 25.366 4.057 17.190 1.00 25.22 501 HIS A O 1
ATOM 1381 N N . GLN A 1 210 ? 26.587 5.913 17.542 1.00 27.85 502 GLN A N 1
ATOM 1382 C CA . GLN A 1 210 ? 25.450 6.817 17.432 1.00 30.87 502 GLN A CA 1
ATOM 1383 C C . GLN A 1 210 ? 24.898 6.864 16.011 1.00 31.83 502 GLN A C 1
ATOM 1384 O O . GLN A 1 210 ? 23.685 6.821 15.813 1.00 30.93 502 GLN A O 1
ATOM 1390 N N . ARG A 1 211 ? 25.787 6.945 15.026 1.00 30.37 503 ARG A N 1
ATOM 1391 C CA . ARG A 1 211 ? 25.368 7.011 13.629 1.00 28.64 503 ARG A CA 1
ATOM 1392 C C . ARG A 1 211 ? 24.730 5.699 13.181 1.00 24.83 503 ARG A C 1
ATOM 1393 O O . ARG A 1 211 ? 23.725 5.703 12.468 1.00 25.90 503 ARG A O 1
ATOM 1401 N N . LEU A 1 212 ? 25.324 4.584 13.597 1.00 23.38 504 LEU A N 1
ATOM 1402 C CA . LEU A 1 212 ? 24.767 3.264 13.319 1.00 22.12 504 LEU A CA 1
ATOM 1403 C C . LEU A 1 212 ? 23.356 3.149 13.879 1.00 21.73 504 LEU A C 1
ATOM 1404 O O . LEU A 1 212 ? 22.458 2.621 13.225 1.00 19.14 504 LEU A O 1
ATOM 1409 N N . ALA A 1 213 ? 23.174 3.655 15.094 1.00 23.81 505 ALA A N 1
ATOM 1410 C CA . ALA A 1 213 ? 21.874 3.628 15.751 1.00 22.95 505 ALA A CA 1
ATOM 1411 C C . ALA A 1 213 ? 20.859 4.484 15.001 1.00 25.37 505 ALA A C 1
ATOM 1412 O O . ALA A 1 213 ? 19.723 4.063 14.788 1.00 28.40 505 ALA A O 1
ATOM 1414 N N . GLN A 1 214 ? 21.279 5.681 14.600 1.00 23.70 506 GLN A N 1
ATOM 1415 C CA . GLN A 1 214 ? 20.410 6.599 13.869 1.00 22.94 506 GLN A CA 1
ATOM 1416 C C . GLN A 1 214 ? 19.906 5.986 12.568 1.00 24.62 506 GLN A C 1
ATOM 1417 O O . GLN A 1 214 ? 18.721 6.079 12.249 1.00 25.44 506 GLN A O 1
ATOM 1423 N N . LEU A 1 215 ? 20.812 5.357 11.824 1.00 21.52 507 LEU A N 1
ATOM 1424 C CA . LEU A 1 215 ? 20.471 4.745 10.544 1.00 23.65 507 LEU A CA 1
ATOM 1425 C C . LEU A 1 215 ? 19.463 3.614 10.698 1.00 29.42 507 LEU A C 1
ATOM 1426 O O . LEU A 1 215 ? 18.501 3.520 9.936 1.00 34.13 507 LEU A O 1
ATOM 1431 N N . LEU A 1 216 ? 19.687 2.757 11.688 1.00 28.24 508 LEU A N 1
ATOM 1432 C CA . LEU A 1 216 ? 18.821 1.606 11.911 1.00 29.73 508 LEU A CA 1
ATOM 1433 C C . LEU A 1 216 ? 17.453 2.019 12.445 1.00 25.47 508 LEU A C 1
ATOM 1434 O O . LEU A 1 216 ? 16.461 1.323 12.232 1.00 23.51 508 LEU A O 1
ATOM 1439 N N . LEU A 1 217 ? 17.402 3.151 13.141 1.00 26.53 509 LEU A N 1
ATOM 1440 C CA . LEU A 1 217 ? 16.135 3.674 13.640 1.00 27.41 509 LEU A CA 1
ATOM 1441 C C . LEU A 1 217 ? 15.286 4.216 12.496 1.00 25.29 509 LEU A C 1
ATOM 1442 O O . LEU A 1 217 ? 14.058 4.215 12.568 1.00 26.10 509 LEU A O 1
ATOM 1447 N N . ILE A 1 218 ? 15.949 4.679 11.441 1.00 23.81 510 ILE A N 1
ATOM 1448 C CA . ILE A 1 218 ? 15.256 5.171 10.257 1.00 25.78 510 ILE A CA 1
ATOM 1449 C C . ILE A 1 218 ? 14.568 4.010 9.541 1.00 23.49 510 ILE A C 1
ATOM 1450 O O . ILE A 1 218 ? 13.512 4.182 8.930 1.00 26.52 510 ILE A O 1
ATOM 1455 N N . LEU A 1 219 ? 15.158 2.823 9.644 1.00 21.29 511 LEU A N 1
ATOM 1456 C CA . LEU A 1 219 ? 14.570 1.618 9.065 1.00 23.80 511 LEU A CA 1
ATOM 1457 C C . LEU A 1 219 ? 13.206 1.315 9.679 1.00 27.24 511 LEU A C 1
ATOM 1458 O O . LEU A 1 219 ? 12.347 0.714 9.035 1.00 32.37 511 LEU A O 1
ATOM 1463 N N . SER A 1 220 ? 13.017 1.729 10.928 1.00 29.47 512 SER A N 1
ATOM 1464 C CA . SER A 1 220 ? 11.733 1.566 11.598 1.00 24.38 512 SER A CA 1
ATOM 1465 C C . SER A 1 220 ? 10.674 2.437 10.933 1.00 24.38 512 SER A C 1
ATOM 1466 O O . SER A 1 220 ? 9.528 2.016 10.766 1.00 25.81 512 SER A O 1
ATOM 1469 N N A HIS A 1 221 ? 11.069 3.653 10.563 0.52 24.84 513 HIS A N 1
ATOM 1470 N N B HIS A 1 221 ? 11.053 3.650 10.543 0.48 24.94 513 HIS A N 1
ATOM 1471 C CA A HIS A 1 221 ? 10.184 4.583 9.870 0.52 28.34 513 HIS A CA 1
ATOM 1472 C CA B HIS A 1 221 ? 10.111 4.539 9.876 0.48 27.09 513 HIS A CA 1
ATOM 1473 C C A HIS A 1 221 ? 9.852 4.076 8.472 0.52 23.70 513 HIS A C 1
ATOM 1474 C C B HIS A 1 221 ? 9.839 4.077 8.450 0.48 23.61 513 HIS A C 1
ATOM 1475 O O A HIS A 1 221 ? 8.740 4.265 7.980 0.52 23.07 513 HIS A O 1
ATOM 1476 O O B HIS A 1 221 ? 8.754 4.301 7.916 0.48 22.98 513 HIS A O 1
ATOM 1489 N N . ILE A 1 222 ? 10.829 3.437 7.837 1.00 17.47 514 ILE A N 1
ATOM 1490 C CA . ILE A 1 222 ? 10.662 2.897 6.492 1.00 25.32 514 ILE A CA 1
ATOM 1491 C C . ILE A 1 222 ? 9.651 1.756 6.515 1.00 17.36 514 ILE A C 1
ATOM 1492 O O . ILE A 1 222 ? 8.826 1.623 5.609 1.00 19.37 514 ILE A O 1
ATOM 1497 N N . ARG A 1 223 ? 9.717 0.943 7.564 1.00 18.55 515 ARG A N 1
ATOM 1498 C CA . ARG A 1 223 ? 8.717 -0.090 7.804 1.00 17.97 515 ARG A CA 1
ATOM 1499 C C . ARG A 1 223 ? 7.337 0.534 7.966 1.00 24.24 515 ARG A C 1
ATOM 1500 O O . ARG A 1 223 ? 6.352 0.053 7.404 1.00 20.00 515 ARG A O 1
ATOM 1508 N N . HIS A 1 224 ? 7.283 1.611 8.745 1.00 24.04 516 HIS A N 1
ATOM 1509 C CA . HIS A 1 224 ? 6.042 2.325 9.017 1.00 26.25 516 HIS A CA 1
ATOM 1510 C C . HIS A 1 224 ? 5.404 2.845 7.732 1.00 28.09 516 HIS A C 1
ATOM 1511 O O . HIS A 1 224 ? 4.199 2.700 7.524 1.00 26.65 516 HIS A O 1
ATOM 1518 N N . MET A 1 225 ? 6.221 3.448 6.873 1.00 26.39 517 MET A N 1
ATOM 1519 C CA . MET A 1 225 ? 5.744 3.963 5.595 1.00 28.28 517 MET A CA 1
ATOM 1520 C C . MET A 1 225 ? 5.266 2.834 4.689 1.00 27.37 517 MET A C 1
ATOM 1521 O O . MET A 1 225 ? 4.291 2.987 3.952 1.00 35.38 517 MET A O 1
ATOM 1526 N N . SER A 1 226 ? 5.960 1.701 4.751 1.00 22.80 518 SER A N 1
ATOM 1527 C CA . SER A 1 226 ? 5.615 0.539 3.941 1.00 22.68 518 SER A CA 1
ATOM 1528 C C . SER A 1 226 ? 4.228 0.007 4.281 1.00 24.24 518 SER A C 1
ATOM 1529 O O . SER A 1 226 ? 3.415 -0.241 3.391 1.00 25.07 518 SER A O 1
ATOM 1532 N N . ASN A 1 227 ? 3.967 -0.166 5.572 1.00 24.80 519 ASN A N 1
ATOM 1533 C CA . ASN A 1 227 ? 2.672 -0.646 6.037 1.00 27.02 519 ASN A CA 1
ATOM 1534 C C . ASN A 1 227 ? 1.547 0.312 5.659 1.00 27.05 519 ASN A C 1
ATOM 1535 O O . ASN A 1 227 ? 0.447 -0.116 5.310 1.00 25.84 519 ASN A O 1
ATOM 1540 N N . LYS A 1 228 ? 1.831 1.609 5.729 1.00 23.35 520 LYS A N 1
ATOM 1541 C CA . LYS A 1 228 ? 0.855 2.627 5.359 1.00 26.69 520 LYS A CA 1
ATOM 1542 C C . LYS A 1 228 ? 0.626 2.650 3.851 1.00 23.36 520 LYS A C 1
ATOM 1543 O O . LYS A 1 228 ? -0.505 2.799 3.389 1.00 24.86 520 LYS A O 1
ATOM 1549 N N . GLY A 1 229 ? 1.705 2.504 3.089 1.00 23.54 521 GLY A N 1
ATOM 1550 C CA . GLY A 1 229 ? 1.613 2.465 1.642 1.00 24.81 521 GLY A CA 1
ATOM 1551 C C . GLY A 1 229 ? 0.910 1.211 1.166 1.00 26.70 521 GLY A C 1
ATOM 1552 O O . GLY A 1 229 ? 0.158 1.239 0.191 1.00 30.13 521 GLY A O 1
ATOM 1553 N N . MET A 1 230 ? 1.156 0.106 1.863 1.00 23.45 522 MET A N 1
ATOM 1554 C CA . MET A 1 230 ? 0.537 -1.171 1.533 1.00 30.49 522 MET A CA 1
ATOM 1555 C C . MET A 1 230 ? -0.974 -1.108 1.732 1.00 36.45 522 MET A C 1
ATOM 1556 O O . MET A 1 230 ? -1.743 -1.610 0.911 1.00 29.01 522 MET A O 1
ATOM 1561 N N . GLU A 1 231 ? -1.390 -0.485 2.831 1.00 26.57 523 GLU A N 1
ATOM 1562 C CA . GLU A 1 231 ? -2.806 -0.324 3.142 1.00 32.91 523 GLU A CA 1
ATOM 1563 C C . GLU A 1 231 ? -3.474 0.622 2.149 1.00 32.57 523 GLU A C 1
ATOM 1564 O O . GLU A 1 231 ? -4.654 0.473 1.827 1.00 37.94 523 GLU A O 1
ATOM 1570 N N . HIS A 1 232 ? -2.705 1.595 1.669 1.00 32.60 524 HIS A N 1
ATOM 1571 C CA . HIS A 1 232 ? -3.182 2.549 0.677 1.00 30.83 524 HIS A CA 1
ATOM 1572 C C . HIS A 1 232 ? -3.376 1.864 -0.673 1.00 31.31 524 HIS A C 1
ATOM 1573 O O . HIS A 1 232 ? -4.421 2.011 -1.306 1.00 32.23 524 HIS A O 1
ATOM 1580 N N . LEU A 1 233 ? -2.368 1.107 -1.100 1.00 28.77 525 LEU A N 1
ATOM 1581 C CA . LEU A 1 233 ? -2.432 0.370 -2.359 1.00 29.18 525 LEU A CA 1
ATOM 1582 C C . LEU A 1 233 ? -3.601 -0.608 -2.368 1.00 30.79 525 LEU A C 1
ATOM 1583 O O . LEU A 1 233 ? -4.234 -0.826 -3.402 1.00 30.17 525 LEU A O 1
ATOM 1588 N N . TYR A 1 234 ? -3.884 -1.190 -1.208 1.00 33.68 526 TYR A N 1
ATOM 1589 C CA . TYR A 1 234 ? -4.979 -2.142 -1.077 1.00 41.17 526 TYR A CA 1
ATOM 1590 C C . TYR A 1 234 ? -6.334 -1.447 -1.168 1.00 44.47 526 TYR A C 1
ATOM 1591 O O . TYR A 1 234 ? -7.263 -1.967 -1.781 1.00 49.91 526 TYR A O 1
ATOM 1600 N N . SER A 1 235 ? -6.446 -0.272 -0.556 1.00 40.74 527 SER A N 1
ATOM 1601 C CA . SER A 1 235 ? -7.697 0.484 -0.581 1.00 44.10 527 SER A CA 1
ATOM 1602 C C . SER A 1 235 ? -7.967 1.031 -1.978 1.00 41.11 527 SER A C 1
ATOM 1603 O O . SER A 1 235 ? -9.108 1.312 -2.344 1.00 46.53 527 SER A O 1
ATOM 1606 N N . MET A 1 236 ? -6.899 1.181 -2.751 1.00 40.07 528 MET A N 1
ATOM 1607 C CA . MET A 1 236 ? -7.001 1.594 -4.145 1.00 42.96 528 MET A CA 1
ATOM 1608 C C . MET A 1 236 ? -7.407 0.449 -5.067 1.00 47.19 528 MET A C 1
ATOM 1609 O O . MET A 1 236 ? -7.913 0.681 -6.167 1.00 50.25 528 MET A O 1
ATOM 1614 N N . LYS A 1 237 ? -7.186 -0.782 -4.614 1.00 49.54 529 LYS A N 1
ATOM 1615 C CA . LYS A 1 237 ? -7.692 -1.956 -5.311 1.00 53.26 529 LYS A CA 1
ATOM 1616 C C . LYS A 1 237 ? -9.216 -1.989 -5.242 1.00 56.40 529 LYS A C 1
ATOM 1617 O O . LYS A 1 237 ? -9.794 -2.199 -4.176 1.00 55.76 529 LYS A O 1
ATOM 1621 N N . VAL A 1 242 ? -7.472 1.609 -10.370 1.00 63.25 534 VAL A N 1
ATOM 1622 C CA . VAL A 1 242 ? -6.482 1.194 -11.357 1.00 63.05 534 VAL A CA 1
ATOM 1623 C C . VAL A 1 242 ? -6.137 -0.285 -11.204 1.00 55.21 534 VAL A C 1
ATOM 1624 O O . VAL A 1 242 ? -6.042 -0.790 -10.086 1.00 50.70 534 VAL A O 1
ATOM 1626 N N . PRO A 1 243 ? -5.955 -0.985 -12.335 1.00 59.35 535 PRO A N 1
ATOM 1627 C CA . PRO A 1 243 ? -5.613 -2.411 -12.326 1.00 63.49 535 PRO A CA 1
ATOM 1628 C C . PRO A 1 243 ? -4.138 -2.661 -12.023 1.00 66.19 535 PRO A C 1
ATOM 1629 O O . PRO A 1 243 ? -3.289 -1.844 -12.378 1.00 69.56 535 PRO A O 1
ATOM 1633 N N . LEU A 1 244 ? -3.844 -3.783 -11.372 1.00 62.92 536 LEU A N 1
ATOM 1634 C CA . LEU A 1 244 ? -2.468 -4.144 -11.051 1.00 56.78 536 LEU A CA 1
ATOM 1635 C C . LEU A 1 244 ? -2.043 -5.417 -11.777 1.00 58.42 536 LEU A C 1
ATOM 1636 O O . LEU A 1 244 ? -2.883 -6.216 -12.192 1.00 64.13 536 LEU A O 1
ATOM 1641 N N . SER A 1 245 ? -0.735 -5.600 -11.924 1.00 55.28 537 SER A N 1
ATOM 1642 C CA . SER A 1 245 ? -0.193 -6.779 -12.590 1.00 55.50 537 SER A CA 1
ATOM 1643 C C . SER A 1 245 ? -0.237 -7.998 -11.674 1.00 56.36 537 SER A C 1
ATOM 1644 O O . SER A 1 245 ? -0.465 -7.869 -10.472 1.00 50.45 537 SER A O 1
ATOM 1647 N N . ASP A 1 246 ? -0.014 -9.177 -12.250 1.00 57.07 538 ASP A N 1
ATOM 1648 C CA . ASP A 1 246 ? -0.030 -10.428 -11.496 1.00 57.18 538 ASP A CA 1
ATOM 1649 C C . ASP A 1 246 ? 0.990 -10.426 -10.362 1.00 52.99 538 ASP A C 1
ATOM 1650 O O . ASP A 1 246 ? 0.678 -10.806 -9.233 1.00 51.63 538 ASP A O 1
ATOM 1655 N N . LEU A 1 247 ? 2.208 -9.996 -10.672 1.00 51.96 539 LEU A N 1
ATOM 1656 C CA . LEU A 1 247 ? 3.287 -9.975 -9.693 1.00 48.82 539 LEU A CA 1
ATOM 1657 C C . LEU A 1 247 ? 2.989 -9.008 -8.552 1.00 43.35 539 LEU A C 1
ATOM 1658 O O . LEU A 1 247 ? 3.175 -9.342 -7.383 1.00 41.81 539 LEU A O 1
ATOM 1663 N N . LEU A 1 248 ? 2.519 -7.813 -8.897 1.00 44.11 540 LEU A N 1
ATOM 1664 C CA . LEU A 1 248 ? 2.250 -6.781 -7.902 1.00 41.00 540 LEU A CA 1
ATOM 1665 C C . LEU A 1 248 ? 1.077 -7.160 -7.000 1.00 43.08 540 LEU A C 1
ATOM 1666 O O . LEU A 1 248 ? 1.084 -6.860 -5.805 1.00 43.53 540 LEU A O 1
ATOM 1671 N N . LEU A 1 249 ? 0.074 -7.818 -7.574 1.00 43.29 541 LEU A N 1
ATOM 1672 C CA . LEU A 1 249 ? -1.055 -8.319 -6.795 1.00 43.47 541 LEU A CA 1
ATOM 1673 C C . LEU A 1 249 ? -0.587 -9.344 -5.770 1.00 44.68 541 LEU A C 1
ATOM 1674 O O . LEU A 1 249 ? -1.089 -9.390 -4.647 1.00 41.53 541 LEU A O 1
ATOM 1679 N N . GLU A 1 250 ? 0.383 -10.163 -6.167 1.00 43.95 542 GLU A N 1
ATOM 1680 C CA . GLU A 1 250 ? 0.911 -11.211 -5.304 1.00 48.56 542 GLU A CA 1
ATOM 1681 C C . GLU A 1 250 ? 1.712 -10.636 -4.140 1.00 43.50 542 GLU A C 1
ATOM 1682 O O . GLU A 1 250 ? 1.581 -11.091 -3.003 1.00 47.50 542 GLU A O 1
ATOM 1688 N N . MET A 1 251 ? 2.542 -9.637 -4.428 1.00 41.79 543 MET A N 1
ATOM 1689 C CA . MET A 1 251 ? 3.342 -8.989 -3.394 1.00 38.78 543 MET A CA 1
ATOM 1690 C C . MET A 1 251 ? 2.437 -8.268 -2.400 1.00 38.00 543 MET A C 1
ATOM 1691 O O . MET A 1 251 ? 2.743 -8.186 -1.211 1.00 40.05 543 MET A O 1
ATOM 1696 N N . LEU A 1 252 ? 1.319 -7.751 -2.900 1.00 39.31 544 LEU A N 1
ATOM 1697 C CA . LEU A 1 252 ? 0.334 -7.085 -2.056 1.00 35.76 544 LEU A CA 1
ATOM 1698 C C . LEU A 1 252 ? -0.463 -8.097 -1.240 1.00 40.80 544 LEU A C 1
ATOM 1699 O O . LEU A 1 252 ? -0.736 -7.877 -0.059 1.00 41.60 544 LEU A O 1
ATOM 1704 N N . ASP A 1 253 ? -0.827 -9.206 -1.877 1.00 39.08 545 ASP A N 1
ATOM 1705 C CA . ASP A 1 253 ? -1.624 -10.247 -1.234 1.00 43.70 545 ASP A CA 1
ATOM 1706 C C . ASP A 1 253 ? -0.887 -10.883 -0.060 1.00 44.98 545 ASP A C 1
ATOM 1707 O O . ASP A 1 253 ? -1.509 -11.429 0.850 1.00 48.61 545 ASP A O 1
ATOM 1709 N N . ALA A 1 254 ? 0.440 -10.809 -0.088 1.00 42.78 546 ALA A N 1
ATOM 1710 C CA . ALA A 1 254 ? 1.261 -11.328 0.999 1.00 44.83 546 ALA A CA 1
ATOM 1711 C C . ALA A 1 254 ? 1.002 -10.554 2.288 1.00 43.36 546 ALA A C 1
ATOM 1712 O O . ALA A 1 254 ? 1.168 -11.084 3.387 1.00 45.95 546 ALA A O 1
ATOM 1714 N N . HIS A 1 255 ? 0.595 -9.297 2.142 1.00 40.36 547 HIS A N 1
ATOM 1715 C CA . HIS A 1 255 ? 0.266 -8.455 3.286 1.00 38.36 547 HIS A CA 1
ATOM 1716 C C . HIS A 1 255 ? -1.244 -8.316 3.444 1.00 40.42 547 HIS A C 1
ATOM 1717 O O . HIS A 1 255 ? -1.830 -8.838 4.391 1.00 44.58 547 HIS A O 1
ATOM 1724 N N . LEU B 2 16 ? 20.490 14.366 29.574 1.00 63.36 308 LEU B N 1
ATOM 1725 C CA . LEU B 2 16 ? 21.830 14.493 28.965 1.00 62.71 308 LEU B CA 1
ATOM 1726 C C . LEU B 2 16 ? 22.954 14.855 29.931 1.00 63.57 308 LEU B C 1
ATOM 1727 O O . LEU B 2 16 ? 24.114 14.699 29.613 1.00 63.97 308 LEU B O 1
ATOM 1732 N N . SER B 2 17 ? 22.592 15.300 31.122 1.00 60.21 309 SER B N 1
ATOM 1733 C CA . SER B 2 17 ? 23.547 15.575 32.160 1.00 65.02 309 SER B CA 1
ATOM 1734 C C . SER B 2 17 ? 23.620 14.405 33.112 1.00 62.27 309 SER B C 1
ATOM 1735 O O . SER B 2 17 ? 24.310 14.430 34.090 1.00 67.50 309 SER B O 1
ATOM 1738 N N . LEU B 2 18 ? 22.885 13.369 32.795 1.00 60.03 310 LEU B N 1
ATOM 1739 C CA . LEU B 2 18 ? 22.842 12.101 33.512 1.00 57.58 310 LEU B CA 1
ATOM 1740 C C . LEU B 2 18 ? 23.932 11.157 33.022 1.00 59.12 310 LEU B C 1
ATOM 1741 O O . LEU B 2 18 ? 24.281 11.160 31.842 1.00 59.25 310 LEU B O 1
ATOM 1746 N N . THR B 2 19 ? 24.471 10.352 33.930 1.00 54.68 311 THR B N 1
ATOM 1747 C CA . THR B 2 19 ? 25.402 9.301 33.543 1.00 53.51 311 THR B CA 1
ATOM 1748 C C . THR B 2 19 ? 24.616 8.141 32.947 1.00 47.57 311 THR B C 1
ATOM 1749 O O . THR B 2 19 ? 23.385 8.159 32.938 1.00 44.41 311 THR B O 1
ATOM 1753 N N . ALA B 2 20 ? 25.325 7.136 32.449 1.00 46.81 312 ALA B N 1
ATOM 1754 C CA . ALA B 2 20 ? 24.672 5.960 31.888 1.00 42.23 312 ALA B CA 1
ATOM 1755 C C . ALA B 2 20 ? 23.947 5.180 32.980 1.00 40.88 312 ALA B C 1
ATOM 1756 O O . ALA B 2 20 ? 22.861 4.645 32.757 1.00 37.39 312 ALA B O 1
ATOM 1758 N N . ASP B 2 21 ? 24.551 5.128 34.163 1.00 44.41 313 ASP B N 1
ATOM 1759 C CA . ASP B 2 21 ? 23.967 4.412 35.292 1.00 48.77 313 ASP B CA 1
ATOM 1760 C C . ASP B 2 21 ? 22.777 5.169 35.878 1.00 48.45 313 ASP B C 1
ATOM 1761 O O . ASP B 2 21 ? 21.819 4.561 36.352 1.00 42.06 313 ASP B O 1
ATOM 1766 N N . GLN B 2 22 ? 22.845 6.496 35.848 1.00 46.48 314 GLN B N 1
ATOM 1767 C CA . GLN B 2 22 ? 21.724 7.321 36.283 1.00 47.71 314 GLN B CA 1
ATOM 1768 C C . GLN B 2 22 ? 20.572 7.209 35.290 1.00 41.49 314 GLN B C 1
ATOM 1769 O O . GLN B 2 22 ? 19.402 7.213 35.677 1.00 40.64 314 GLN B O 1
ATOM 1775 N N . MET B 2 23 ? 20.916 7.110 34.009 1.00 41.05 315 MET B N 1
ATOM 1776 C CA . MET B 2 23 ? 19.926 6.958 32.949 1.00 36.92 315 MET B CA 1
ATOM 1777 C C . MET B 2 23 ? 19.149 5.660 33.117 1.00 38.04 315 MET B C 1
ATOM 1778 O O . MET B 2 23 ? 17.920 5.646 33.046 1.00 40.52 315 MET B O 1
ATOM 1783 N N . VAL B 2 24 ? 19.879 4.574 33.352 1.00 38.92 316 VAL B N 1
ATOM 1784 C CA . VAL B 2 24 ? 19.271 3.261 33.546 1.00 39.25 316 VAL B CA 1
ATOM 1785 C C . VAL B 2 24 ? 18.396 3.221 34.796 1.00 41.89 316 VAL B C 1
ATOM 1786 O O . VAL B 2 24 ? 17.252 2.759 34.756 1.00 38.93 316 VAL B O 1
ATOM 1790 N N . SER B 2 25 ? 18.941 3.715 35.903 1.00 44.29 317 SER B N 1
ATOM 1791 C CA . SER B 2 25 ? 18.245 3.691 37.183 1.00 43.99 317 SER B CA 1
ATOM 1792 C C . SER B 2 25 ? 16.965 4.519 37.145 1.00 43.03 317 SER B C 1
ATOM 1793 O O . SER B 2 25 ? 15.958 4.140 37.742 1.00 38.63 317 SER B O 1
ATOM 1796 N N . ALA B 2 26 ? 17.009 5.646 36.442 1.00 45.87 318 ALA B N 1
ATOM 1797 C CA . ALA B 2 26 ? 15.843 6.514 36.318 1.00 43.56 318 ALA B CA 1
ATOM 1798 C C . ALA B 2 26 ? 14.753 5.846 35.487 1.00 37.76 318 ALA B C 1
ATOM 1799 O O . ALA B 2 26 ? 13.567 5.973 35.787 1.00 38.66 318 ALA B O 1
ATOM 1801 N N . LEU B 2 27 ? 15.163 5.132 34.444 1.00 38.92 319 LEU B N 1
ATOM 1802 C CA . LEU B 2 27 ? 14.221 4.432 33.579 1.00 32.94 319 LEU B CA 1
ATOM 1803 C C . LEU B 2 27 ? 13.606 3.232 34.293 1.00 35.25 319 LEU B C 1
ATOM 1804 O O . LEU B 2 27 ? 12.412 2.968 34.161 1.00 42.62 319 LEU B O 1
ATOM 1809 N N . LEU B 2 28 ? 14.429 2.510 35.047 1.00 33.50 320 LEU B N 1
ATOM 1810 C CA . LEU B 2 28 ? 13.953 1.370 35.824 1.00 33.03 320 LEU B CA 1
ATOM 1811 C C . LEU B 2 28 ? 12.972 1.815 36.902 1.00 45.89 320 LEU B C 1
ATOM 1812 O O . LEU B 2 28 ? 11.992 1.127 37.189 1.00 48.13 320 LEU B O 1
ATOM 1817 N N . ASP B 2 29 ? 13.242 2.974 37.492 1.00 41.45 321 ASP B N 1
ATOM 1818 C CA . ASP B 2 29 ? 12.408 3.509 38.560 1.00 41.25 321 ASP B CA 1
ATOM 1819 C C . ASP B 2 29 ? 11.095 4.068 38.018 1.00 41.49 321 ASP B C 1
ATOM 1820 O O . ASP B 2 29 ? 10.112 4.189 38.749 1.00 44.71 321 ASP B O 1
ATOM 1825 N N . ALA B 2 30 ? 11.085 4.402 36.732 1.00 38.60 322 ALA B N 1
ATOM 1826 C CA . ALA B 2 30 ? 9.920 5.017 36.106 1.00 40.48 322 ALA B CA 1
ATOM 1827 C C . ALA B 2 30 ? 8.985 3.984 35.487 1.00 36.23 322 ALA B C 1
ATOM 1828 O O . ALA B 2 30 ? 7.945 4.339 34.930 1.00 33.94 322 ALA B O 1
ATOM 1830 N N . GLU B 2 31 ? 9.360 2.712 35.589 1.00 32.51 323 GLU B N 1
ATOM 1831 C CA . GLU B 2 31 ? 8.595 1.623 34.986 1.00 35.72 323 GLU B CA 1
ATOM 1832 C C . GLU B 2 31 ? 7.139 1.597 35.436 1.00 29.30 323 GLU B C 1
ATOM 1833 O O . GLU B 2 31 ? 6.850 1.666 36.631 1.00 43.00 323 GLU B O 1
ATOM 1839 N N . PRO B 2 32 ? 6.215 1.499 34.469 1.00 34.90 324 PRO B N 1
ATOM 1840 C CA . PRO B 2 32 ? 4.780 1.415 34.754 1.00 35.77 324 PRO B CA 1
ATOM 1841 C C . PRO B 2 32 ? 4.423 0.102 35.438 1.00 42.44 324 PRO B C 1
ATOM 1842 O O . PRO B 2 32 ? 5.080 -0.910 35.194 1.00 45.67 324 PRO B O 1
ATOM 1846 N N . PRO B 2 33 ? 3.390 0.118 36.291 1.00 42.93 325 PRO B N 1
ATOM 1847 C CA . PRO B 2 33 ? 2.979 -1.085 37.018 1.00 36.83 325 PRO B CA 1
ATOM 1848 C C . PRO B 2 33 ? 2.274 -2.104 36.132 1.00 29.89 325 PRO B C 1
ATOM 1849 O O . PRO B 2 33 ? 1.691 -1.739 35.112 1.00 25.41 325 PRO B O 1
ATOM 1853 N N . ILE B 2 34 ? 2.331 -3.370 36.526 1.00 33.90 326 ILE B N 1
ATOM 1854 C CA . ILE B 2 34 ? 1.599 -4.417 35.829 1.00 32.82 326 ILE B CA 1
ATOM 1855 C C . ILE B 2 34 ? 0.156 -4.446 36.318 1.00 36.90 326 ILE B C 1
ATOM 1856 O O . ILE B 2 34 ? -0.107 -4.728 37.487 1.00 39.81 326 ILE B O 1
ATOM 1861 N N . LEU B 2 35 ? -0.776 -4.144 35.420 1.00 34.07 327 LEU B N 1
ATOM 1862 C CA . LEU B 2 35 ? -2.188 -4.082 35.774 1.00 34.91 327 LEU B CA 1
ATOM 1863 C C . LEU B 2 35 ? -2.886 -5.417 35.548 1.00 40.33 327 LEU B C 1
ATOM 1864 O O . LEU B 2 35 ? -2.379 -6.285 34.837 1.00 41.33 327 LEU B O 1
ATOM 1869 N N . TYR B 2 36 ? -4.054 -5.572 36.161 1.00 40.02 328 TYR B N 1
ATOM 1870 C CA . TYR B 2 36 ? -4.864 -6.770 35.985 1.00 40.24 328 TYR B CA 1
ATOM 1871 C C . TYR B 2 36 ? -6.035 -6.476 35.057 1.00 40.43 328 TYR B C 1
ATOM 1872 O O . TYR B 2 36 ? -6.378 -5.316 34.830 1.00 37.58 328 TYR B O 1
ATOM 1881 N N . SER B 2 37 ? -6.643 -7.528 34.521 1.00 42.82 329 SER B N 1
ATOM 1882 C CA . SER B 2 37 ? -7.805 -7.372 33.655 1.00 41.50 329 SER B CA 1
ATOM 1883 C C . SER B 2 37 ? -9.091 -7.419 34.472 1.00 42.31 329 SER B C 1
ATOM 1884 O O . SER B 2 37 ? -9.154 -8.081 35.507 1.00 42.91 329 SER B O 1
ATOM 1887 N N . GLU B 2 38 ? -10.112 -6.711 34.002 1.00 45.82 330 GLU B N 1
ATOM 1888 C CA . GLU B 2 38 ? -11.392 -6.663 34.698 1.00 37.81 330 GLU B CA 1
ATOM 1889 C C . GLU B 2 38 ? -12.262 -7.862 34.338 1.00 45.09 330 GLU B C 1
ATOM 1890 O O . GLU B 2 38 ? -13.473 -7.849 34.555 1.00 50.24 330 GLU B O 1
ATOM 1892 N N . SER B 2 49 ? -16.150 -10.818 23.944 1.00 43.81 341 SER B N 1
ATOM 1893 C CA . SER B 2 49 ? -15.741 -9.866 24.970 1.00 41.46 341 SER B CA 1
ATOM 1894 C C . SER B 2 49 ? -14.242 -9.944 25.232 1.00 42.09 341 SER B C 1
ATOM 1895 O O . SER B 2 49 ? -13.728 -9.296 26.143 1.00 42.53 341 SER B O 1
ATOM 1898 N N . MET B 2 50 ? -13.547 -10.748 24.432 1.00 42.18 342 MET B N 1
ATOM 1899 C CA . MET B 2 50 ? -12.093 -10.819 24.497 1.00 39.39 342 MET B CA 1
ATOM 1900 C C . MET B 2 50 ? -11.497 -9.462 24.152 1.00 31.52 342 MET B C 1
ATOM 1901 O O . MET B 2 50 ? -10.579 -8.985 24.819 1.00 29.29 342 MET B O 1
ATOM 1906 N N . MET B 2 51 ? -12.033 -8.844 23.104 1.00 31.95 343 MET B N 1
ATOM 1907 C CA . MET B 2 51 ? -11.626 -7.501 22.715 1.00 29.82 343 MET B CA 1
ATOM 1908 C C . MET B 2 51 ? -11.995 -6.498 23.799 1.00 37.20 343 MET B C 1
ATOM 1909 O O . MET B 2 51 ? -11.317 -5.489 23.975 1.00 27.41 343 MET B O 1
ATOM 1914 N N . GLY B 2 52 ? -13.073 -6.783 24.522 1.00 36.27 344 GLY B N 1
ATOM 1915 C CA . GLY B 2 52 ? -13.495 -5.938 25.624 1.00 35.15 344 GLY B CA 1
ATOM 1916 C C . GLY B 2 52 ? -12.459 -5.915 26.730 1.00 33.39 344 GLY B C 1
ATOM 1917 O O . GLY B 2 52 ? -12.122 -4.854 27.255 1.00 33.66 344 GLY B O 1
ATOM 1918 N N . LEU B 2 53 ? -11.948 -7.092 27.077 1.00 30.55 345 LEU B N 1
ATOM 1919 C CA . LEU B 2 53 ? -10.933 -7.217 28.117 1.00 32.62 345 LEU B CA 1
ATOM 1920 C C . LEU B 2 53 ? -9.620 -6.560 27.708 1.00 26.30 345 LEU B C 1
ATOM 1921 O O . LEU B 2 53 ? -8.971 -5.895 28.515 1.00 28.97 345 LEU B O 1
ATOM 1926 N N . LEU B 2 54 ? -9.231 -6.750 26.451 1.00 26.21 346 LEU B N 1
ATOM 1927 C CA . LEU B 2 54 ? -7.980 -6.195 25.949 1.00 31.66 346 LEU B CA 1
ATOM 1928 C C . LEU B 2 54 ? -8.071 -4.680 25.785 1.00 26.86 346 LEU B C 1
ATOM 1929 O O . LEU B 2 54 ? -7.112 -3.961 26.064 1.00 23.92 346 LEU B O 1
ATOM 1934 N N . THR B 2 55 ? -9.226 -4.202 25.330 1.00 23.16 347 THR B N 1
ATOM 1935 C CA . THR B 2 55 ? -9.465 -2.767 25.199 1.00 33.66 347 THR B CA 1
ATOM 1936 C C . THR B 2 55 ? -9.442 -2.088 26.562 1.00 27.97 347 THR B C 1
ATOM 1937 O O . THR B 2 55 ? -8.768 -1.074 26.750 1.00 27.75 347 THR B O 1
ATOM 1941 N N . ASN B 2 56 ? -10.184 -2.659 27.506 1.00 26.95 348 ASN B N 1
ATOM 1942 C CA . ASN B 2 56 ? -10.258 -2.133 28.863 1.00 28.30 348 ASN B CA 1
ATOM 1943 C C . ASN B 2 56 ? -8.888 -2.071 29.527 1.00 28.48 348 ASN B C 1
ATOM 1944 O O . ASN B 2 56 ? -8.564 -1.105 30.218 1.00 31.67 348 ASN B O 1
ATOM 1949 N N . LEU B 2 57 ? -8.088 -3.109 29.306 1.00 26.66 349 LEU B N 1
ATOM 1950 C CA . LEU B 2 57 ? -6.740 -3.176 29.856 1.00 24.30 349 LEU B CA 1
ATOM 1951 C C . LEU B 2 57 ? -5.845 -2.098 29.255 1.00 25.73 349 LEU B C 1
ATOM 1952 O O . LEU B 2 57 ? -5.172 -1.364 29.979 1.00 29.77 349 LEU B O 1
ATOM 1957 N N . ALA B 2 58 ? -5.849 -2.011 27.928 1.00 24.01 350 ALA B N 1
ATOM 1958 C CA . ALA B 2 58 ? -5.020 -1.049 27.209 1.00 21.33 350 ALA B CA 1
ATOM 1959 C C . ALA B 2 58 ? -5.366 0.388 27.583 1.00 23.41 350 ALA B C 1
ATOM 1960 O O . ALA B 2 58 ? -4.486 1.245 27.658 1.00 24.47 350 ALA B O 1
ATOM 1962 N N . ASP B 2 59 ? -6.649 0.645 27.818 1.00 20.98 351 ASP B N 1
ATOM 1963 C CA . ASP B 2 59 ? -7.110 1.982 28.178 1.00 28.01 351 ASP B CA 1
ATOM 1964 C C . ASP B 2 59 ? -6.567 2.415 29.535 1.00 31.18 351 ASP B C 1
ATOM 1965 O O . ASP B 2 59 ? -6.124 3.552 29.703 1.00 27.34 351 ASP B O 1
ATOM 1970 N N . ARG B 2 60 ? -6.605 1.503 30.500 1.00 22.75 352 ARG B N 1
ATOM 1971 C CA . ARG B 2 60 ? -6.115 1.793 31.841 1.00 29.53 352 ARG B CA 1
ATOM 1972 C C . ARG B 2 60 ? -4.590 1.870 31.860 1.00 26.34 352 ARG B C 1
ATOM 1973 O O . ARG B 2 60 ? -4.006 2.566 32.690 1.00 23.68 352 ARG B O 1
ATOM 1981 N N . GLU B 2 61 ? -3.951 1.160 30.935 1.00 26.35 353 GLU B N 1
ATOM 1982 C CA . GLU B 2 61 ? -2.497 1.192 30.819 1.00 29.67 353 GLU B CA 1
ATOM 1983 C C . GLU B 2 61 ? -2.004 2.508 30.225 1.00 29.12 353 GLU B C 1
ATOM 1984 O O . GLU B 2 61 ? -0.933 2.994 30.588 1.00 30.35 353 GLU B O 1
ATOM 1990 N N . LEU B 2 62 ? -2.786 3.074 29.308 1.00 23.65 354 LEU B N 1
ATOM 1991 C CA . LEU B 2 62 ? -2.421 4.324 28.646 1.00 25.31 354 LEU B CA 1
ATOM 1992 C C . LEU B 2 62 ? -2.207 5.457 29.642 1.00 27.29 354 LEU B C 1
ATOM 1993 O O . LEU B 2 62 ? -1.297 6.270 29.482 1.00 25.68 354 LEU B O 1
ATOM 1998 N N . VAL B 2 63 ? -3.053 5.505 30.666 1.00 22.33 355 VAL B N 1
ATOM 1999 C CA . VAL B 2 63 ? -2.948 6.522 31.705 1.00 24.64 355 VAL B CA 1
ATOM 2000 C C . VAL B 2 63 ? -1.611 6.418 32.432 1.00 24.91 355 VAL B C 1
ATOM 2001 O O . VAL B 2 63 ? -0.970 7.428 32.723 1.00 27.25 355 VAL B O 1
ATOM 2005 N N . HIS B 2 64 ? -1.190 5.189 32.713 1.00 23.99 356 HIS B N 1
ATOM 2006 C CA . HIS B 2 64 ? 0.085 4.950 33.379 1.00 27.05 356 HIS B CA 1
ATOM 2007 C C . HIS B 2 64 ? 1.257 5.153 32.423 1.00 24.37 356 HIS B C 1
ATOM 2008 O O . HIS B 2 64 ? 2.389 5.376 32.852 1.00 24.09 356 HIS B O 1
ATOM 2015 N N . MET B 2 65 ? 0.981 5.073 31.125 1.00 21.14 357 MET B N 1
ATOM 2016 C CA . MET B 2 65 ? 2.003 5.309 30.113 1.00 23.82 357 MET B CA 1
ATOM 2017 C C . MET B 2 65 ? 2.319 6.796 30.004 1.00 27.22 357 MET B C 1
ATOM 2018 O O . MET B 2 65 ? 3.464 7.184 29.769 1.00 30.03 357 MET B O 1
ATOM 2023 N N . ILE B 2 66 ? 1.292 7.623 30.178 1.00 27.52 358 ILE B N 1
ATOM 2024 C CA . ILE B 2 66 ? 1.449 9.071 30.118 1.00 30.04 358 ILE B CA 1
ATOM 2025 C C . ILE B 2 66 ? 2.367 9.565 31.231 1.00 35.00 358 ILE B C 1
ATOM 2026 O O . ILE B 2 66 ? 3.283 10.352 30.989 1.00 40.54 358 ILE B O 1
ATOM 2031 N N . ASN B 2 67 ? 2.121 9.093 32.450 1.00 31.17 359 ASN B N 1
ATOM 2032 C CA . ASN B 2 67 ? 2.964 9.441 33.588 1.00 30.33 359 ASN B CA 1
ATOM 2033 C C . ASN B 2 67 ? 4.372 8.874 33.443 1.00 34.61 359 ASN B C 1
ATOM 2034 O O . ASN B 2 67 ? 5.341 9.464 33.921 1.00 36.79 359 ASN B O 1
ATOM 2039 N N . TRP B 2 68 ? 4.477 7.725 32.782 1.00 27.17 360 TRP B N 1
ATOM 2040 C CA . TRP B 2 68 ? 5.772 7.112 32.514 1.00 34.52 360 TRP B CA 1
ATOM 2041 C C . TRP B 2 68 ? 6.593 7.961 31.552 1.00 33.82 360 TRP B C 1
ATOM 2042 O O . TRP B 2 68 ? 7.789 8.169 31.758 1.00 28.49 360 TRP B O 1
ATOM 2053 N N . ALA B 2 69 ? 5.940 8.444 30.500 1.00 31.99 361 ALA B N 1
ATOM 2054 C CA . ALA B 2 69 ? 6.600 9.252 29.482 1.00 26.20 361 ALA B CA 1
ATOM 2055 C C . ALA B 2 69 ? 7.175 10.533 30.075 1.00 33.35 361 ALA B C 1
ATOM 2056 O O . ALA B 2 69 ? 8.248 10.984 29.676 1.00 31.13 361 ALA B O 1
ATOM 2058 N N . LYS B 2 70 ? 6.460 11.109 31.037 1.00 31.95 362 LYS B N 1
ATOM 2059 C CA . LYS B 2 70 ? 6.897 12.338 31.690 1.00 34.21 362 LYS B CA 1
ATOM 2060 C C . LYS B 2 70 ? 8.180 12.126 32.490 1.00 36.26 362 LYS B C 1
ATOM 2061 O O . LYS B 2 70 ? 8.901 13.079 32.787 1.00 39.37 362 LYS B O 1
ATOM 2064 N N . ARG B 2 71 ? 8.462 10.875 32.836 1.00 34.92 363 ARG B N 1
ATOM 2065 C CA . ARG B 2 71 ? 9.660 10.549 33.599 1.00 37.14 363 ARG B CA 1
ATOM 2066 C C . ARG B 2 71 ? 10.811 10.121 32.696 1.00 36.37 363 ARG B C 1
ATOM 2067 O O . ARG B 2 71 ? 11.908 9.829 33.173 1.00 47.44 363 ARG B O 1
ATOM 2075 N N . VAL B 2 72 ? 10.559 10.079 31.392 1.00 34.66 364 VAL B N 1
ATOM 2076 C CA . VAL B 2 72 ? 11.606 9.766 30.428 1.00 38.20 364 VAL B CA 1
ATOM 2077 C C . VAL B 2 72 ? 12.450 11.009 30.161 1.00 44.11 364 VAL B C 1
ATOM 2078 O O . VAL B 2 72 ? 11.934 12.018 29.679 1.00 43.43 364 VAL B O 1
ATOM 2082 N N . PRO B 2 73 ? 13.751 10.937 30.483 1.00 46.93 365 PRO B N 1
ATOM 2083 C CA . PRO B 2 73 ? 14.692 12.061 30.388 1.00 51.37 365 PRO B CA 1
ATOM 2084 C C . PRO B 2 73 ? 14.658 12.777 29.040 1.00 49.45 365 PRO B C 1
ATOM 2085 O O . PRO B 2 73 ? 15.059 12.207 28.026 1.00 49.19 365 PRO B O 1
ATOM 2089 N N . GLY B 2 74 ? 14.175 14.016 29.040 1.00 49.38 366 GLY B N 1
ATOM 2090 C CA . GLY B 2 74 ? 14.143 14.825 27.835 1.00 48.37 366 GLY B CA 1
ATOM 2091 C C . GLY B 2 74 ? 12.758 14.982 27.237 1.00 45.34 366 GLY B C 1
ATOM 2092 O O . GLY B 2 74 ? 12.543 15.827 26.369 1.00 45.70 366 GLY B O 1
ATOM 2093 N N . PHE B 2 75 ? 11.813 14.171 27.703 1.00 43.95 367 PHE B N 1
ATOM 2094 C CA . PHE B 2 75 ? 10.463 14.178 27.149 1.00 37.33 367 PHE B CA 1
ATOM 2095 C C . PHE B 2 75 ? 9.676 15.417 27.569 1.00 40.91 367 PHE B C 1
ATOM 2096 O O . PHE B 2 75 ? 8.933 15.986 26.770 1.00 39.37 367 PHE B O 1
ATOM 2104 N N . VAL B 2 76 ? 9.836 15.829 28.823 1.00 43.89 368 VAL B N 1
ATOM 2105 C CA . VAL B 2 76 ? 9.138 17.006 29.330 1.00 51.18 368 VAL B CA 1
ATOM 2106 C C . VAL B 2 76 ? 9.754 18.292 28.788 1.00 47.13 368 VAL B C 1
ATOM 2107 O O . VAL B 2 76 ? 9.128 19.351 28.819 1.00 49.44 368 VAL B O 1
ATOM 2111 N N . ASP B 2 77 ? 10.984 18.192 28.292 1.00 48.72 369 ASP B N 1
ATOM 2112 C CA . ASP B 2 77 ? 11.671 19.337 27.706 1.00 53.13 369 ASP B CA 1
ATOM 2113 C C . ASP B 2 77 ? 11.093 19.671 26.336 1.00 53.97 369 ASP B C 1
ATOM 2114 O O . ASP B 2 77 ? 11.176 20.810 25.876 1.00 58.16 369 ASP B O 1
ATOM 2119 N N . LEU B 2 78 ? 10.510 18.668 25.688 1.00 46.62 370 LEU B N 1
ATOM 2120 C CA . LEU B 2 78 ? 9.885 18.855 24.386 1.00 51.86 370 LEU B CA 1
ATOM 2121 C C . LEU B 2 78 ? 8.617 19.687 24.513 1.00 55.02 370 LEU B C 1
ATOM 2122 O O . LEU B 2 78 ? 7.990 19.713 25.573 1.00 55.68 370 LEU B O 1
ATOM 2127 N N . THR B 2 79 ? 8.243 20.368 23.434 1.00 48.36 371 THR B N 1
ATOM 2128 C CA . THR B 2 79 ? 6.988 21.107 23.411 1.00 49.64 371 THR B CA 1
ATOM 2129 C C . THR B 2 79 ? 5.825 20.136 23.562 1.00 52.34 371 THR B C 1
ATOM 2130 O O . THR B 2 79 ? 5.921 18.973 23.167 1.00 48.40 371 THR B O 1
ATOM 2134 N N . LEU B 2 80 ? 4.730 20.619 24.140 1.00 55.22 372 LEU B N 1
ATOM 2135 C CA . LEU B 2 80 ? 3.587 19.770 24.456 1.00 52.04 372 LEU B CA 1
ATOM 2136 C C . LEU B 2 80 ? 2.971 19.171 23.196 1.00 49.66 372 LEU B C 1
ATOM 2137 O O . LEU B 2 80 ? 2.485 18.041 23.212 1.00 44.79 372 LEU B O 1
ATOM 2142 N N . HIS B 2 81 ? 3.002 19.932 22.107 1.00 51.71 373 HIS B N 1
ATOM 2143 C CA . HIS B 2 81 ? 2.522 19.451 20.817 1.00 48.85 373 HIS B CA 1
ATOM 2144 C C . HIS B 2 81 ? 3.322 18.242 20.346 1.00 48.99 373 HIS B C 1
ATOM 2145 O O . HIS B 2 81 ? 2.772 17.305 19.765 1.00 50.76 373 HIS B O 1
ATOM 2152 N N . ASP B 2 82 ? 4.626 18.271 20.599 1.00 46.88 374 ASP B N 1
ATOM 2153 C CA . ASP B 2 82 ? 5.503 17.168 20.228 1.00 44.98 374 ASP B CA 1
ATOM 2154 C C . ASP B 2 82 ? 5.301 15.977 21.158 1.00 43.25 374 ASP B C 1
ATOM 2155 O O . ASP B 2 82 ? 5.429 14.827 20.741 1.00 43.23 374 ASP B O 1
ATOM 2160 N N . GLN B 2 83 ? 4.985 16.260 22.418 1.00 43.33 375 GLN B N 1
ATOM 2161 C CA . GLN B 2 83 ? 4.726 15.209 23.396 1.00 36.64 375 GLN B CA 1
ATOM 2162 C C . GLN B 2 83 ? 3.466 14.432 23.032 1.00 31.32 375 GLN B C 1
ATOM 2163 O O . GLN B 2 83 ? 3.423 13.208 23.156 1.00 29.37 375 GLN B O 1
ATOM 2169 N N . VAL B 2 84 ? 2.443 15.156 22.588 1.00 33.85 376 VAL B N 1
ATOM 2170 C CA . VAL B 2 84 ? 1.210 14.540 22.111 1.00 32.90 376 VAL B CA 1
ATOM 2171 C C . VAL B 2 84 ? 1.494 13.632 20.927 1.00 32.02 376 VAL B C 1
ATOM 2172 O O . VAL B 2 84 ? 1.101 12.465 20.910 1.00 30.15 376 VAL B O 1
ATOM 2176 N N . HIS B 2 85 ? 2.189 14.188 19.942 1.00 31.38 377 HIS B N 1
ATOM 2177 C CA . HIS B 2 85 ? 2.472 13.489 18.699 1.00 35.85 377 HIS B CA 1
ATOM 2178 C C . HIS B 2 85 ? 3.252 12.195 18.913 1.00 31.47 377 HIS B C 1
ATOM 2179 O O . HIS B 2 85 ? 2.962 11.180 18.281 1.00 27.46 377 HIS B O 1
ATOM 2186 N N . LEU B 2 86 ? 4.239 12.235 19.802 1.00 34.13 378 LEU B N 1
ATOM 2187 C CA . LEU B 2 86 ? 5.059 11.060 20.081 1.00 32.72 378 LEU B CA 1
ATOM 2188 C C . LEU B 2 86 ? 4.243 9.935 20.711 1.00 29.03 378 LEU B C 1
ATOM 2189 O O . LEU B 2 86 ? 4.350 8.780 20.300 1.00 31.58 378 LEU B O 1
ATOM 2194 N N . LEU B 2 87 ? 3.430 10.276 21.706 1.00 27.57 379 LEU B N 1
ATOM 2195 C CA . LEU B 2 87 ? 2.603 9.283 22.384 1.00 26.56 379 LEU B CA 1
ATOM 2196 C C . LEU B 2 87 ? 1.518 8.725 21.468 1.00 26.87 379 LEU B C 1
ATOM 2197 O O . LEU B 2 87 ? 1.200 7.538 21.527 1.00 29.17 379 LEU B O 1
ATOM 2202 N N . GLU B 2 88 ? 0.951 9.583 20.625 1.00 25.17 380 GLU B N 1
ATOM 2203 C CA . GLU B 2 88 ? -0.074 9.160 19.674 1.00 29.03 380 GLU B CA 1
ATOM 2204 C C . GLU B 2 88 ? 0.468 8.145 18.674 1.00 30.76 380 GLU B C 1
ATOM 2205 O O . GLU B 2 88 ? -0.255 7.258 18.222 1.00 36.63 380 GLU B O 1
ATOM 2211 N N . CYS B 2 89 ? 1.743 8.281 18.331 1.00 30.80 381 CYS B N 1
ATOM 2212 C CA . CYS B 2 89 ? 2.356 7.430 17.320 1.00 24.95 381 CYS B CA 1
ATOM 2213 C C . CYS B 2 89 ? 2.911 6.130 17.895 1.00 22.03 381 CYS B C 1
ATOM 2214 O O . CYS B 2 89 ? 3.002 5.124 17.191 1.00 22.36 381 CYS B O 1
ATOM 2217 N N . ALA B 2 90 ? 3.274 6.146 19.173 1.00 21.72 382 ALA B N 1
ATOM 2218 C CA . ALA B 2 90 ? 4.037 5.044 19.748 1.00 22.35 382 ALA B CA 1
ATOM 2219 C C . ALA B 2 90 ? 3.297 4.250 20.825 1.00 20.34 382 ALA B C 1
ATOM 2220 O O . ALA B 2 90 ? 3.834 3.268 21.336 1.00 21.42 382 ALA B O 1
ATOM 2222 N N . TRP B 2 91 ? 2.075 4.656 21.160 1.00 20.86 383 TRP B N 1
ATOM 2223 C CA . TRP B 2 91 ? 1.366 4.066 22.299 1.00 22.11 383 TRP B CA 1
ATOM 2224 C C . TRP B 2 91 ? 1.163 2.555 22.172 1.00 21.64 383 TRP B C 1
ATOM 2225 O O . TRP B 2 91 ? 1.249 1.831 23.163 1.00 25.15 383 TRP B O 1
ATOM 2236 N N . LEU B 2 92 ? 0.903 2.077 20.960 1.00 22.53 384 LEU B N 1
ATOM 2237 C CA . LEU B 2 92 ? 0.688 0.648 20.758 1.00 21.84 384 LEU B CA 1
ATOM 2238 C C . LEU B 2 92 ? 2.014 -0.109 20.762 1.00 21.17 384 LEU B C 1
ATOM 2239 O O . LEU B 2 92 ? 2.084 -1.246 21.225 1.00 21.78 384 LEU B O 1
ATOM 2244 N N . GLU B 2 93 ? 3.064 0.527 20.250 1.00 20.19 385 GLU B N 1
ATOM 2245 C CA . GLU B 2 93 ? 4.398 -0.063 20.284 1.00 19.26 385 GLU B CA 1
ATOM 2246 C C . GLU B 2 93 ? 4.850 -0.284 21.723 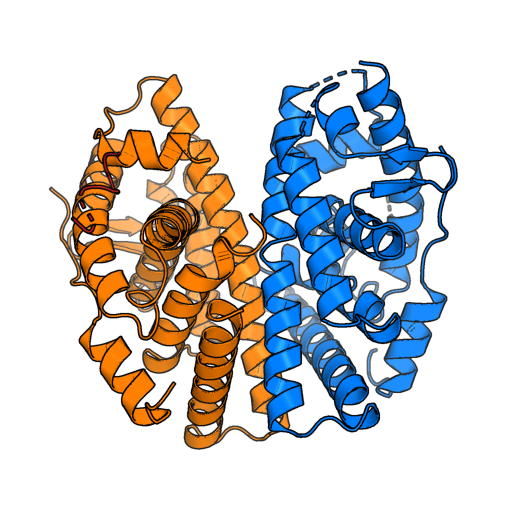1.00 18.45 385 GLU B C 1
ATOM 2247 O O . GLU B 2 93 ? 5.434 -1.316 22.053 1.00 21.52 385 GLU B O 1
ATOM 2253 N N . ILE B 2 94 ? 4.573 0.700 22.572 1.00 15.98 386 ILE B N 1
ATOM 2254 C CA . ILE B 2 94 ? 4.961 0.648 23.976 1.00 22.63 386 ILE B CA 1
ATOM 2255 C C . ILE B 2 94 ? 4.189 -0.435 24.728 1.00 26.85 386 ILE B C 1
ATOM 2256 O O . ILE B 2 94 ? 4.763 -1.174 25.530 1.00 30.37 386 ILE B O 1
ATOM 2261 N N . LEU B 2 95 ? 2.889 -0.529 24.463 1.00 23.58 387 LEU B N 1
ATOM 2262 C CA . LEU B 2 95 ? 2.065 -1.574 25.061 1.00 22.49 387 LEU B CA 1
ATOM 2263 C C . LEU B 2 95 ? 2.522 -2.955 24.610 1.00 20.33 387 LEU B C 1
ATOM 2264 O O . LEU B 2 95 ? 2.560 -3.896 25.403 1.00 25.98 387 LEU B O 1
ATOM 2269 N N . MET B 2 96 ? 2.873 -3.068 23.334 1.00 16.94 388 MET B N 1
ATOM 2270 C CA . MET B 2 96 ? 3.280 -4.347 22.765 1.00 18.06 388 MET B CA 1
ATOM 2271 C C . MET B 2 96 ? 4.625 -4.825 23.304 1.00 20.40 388 MET B C 1
ATOM 2272 O O . MET B 2 96 ? 4.762 -5.990 23.672 1.00 28.84 388 MET B O 1
ATOM 2277 N N . ILE B 2 97 ? 5.612 -3.935 23.356 1.00 19.28 389 ILE B N 1
ATOM 2278 C CA . ILE B 2 97 ? 6.932 -4.316 23.850 1.00 19.33 389 ILE B CA 1
ATOM 2279 C C . ILE B 2 97 ? 6.871 -4.615 25.349 1.00 21.16 389 ILE B C 1
ATOM 2280 O O . ILE B 2 97 ? 7.627 -5.443 25.858 1.00 20.61 389 ILE B O 1
ATOM 2285 N N . GLY B 2 98 ? 5.954 -3.951 26.047 1.00 19.64 390 GLY B N 1
ATOM 2286 C CA . GLY B 2 98 ? 5.733 -4.220 27.455 1.00 19.67 390 GLY B CA 1
ATOM 2287 C C . GLY B 2 98 ? 5.140 -5.604 27.621 1.00 25.62 390 GLY B C 1
ATOM 2288 O O . GLY B 2 98 ? 5.567 -6.375 28.478 1.00 29.07 390 GLY B O 1
ATOM 2289 N N . LEU B 2 99 ? 4.153 -5.912 26.785 1.00 24.66 391 LEU B N 1
ATOM 2290 C CA . LEU B 2 99 ? 3.534 -7.232 26.758 1.00 23.77 391 LEU B CA 1
ATOM 2291 C C . LEU B 2 99 ? 4.557 -8.317 26.449 1.00 23.81 391 LEU B C 1
ATOM 2292 O O . LEU B 2 99 ? 4.621 -9.340 27.133 1.00 28.33 391 LEU B O 1
ATOM 2297 N N . VAL B 2 100 ? 5.351 -8.082 25.410 1.00 21.47 392 VAL B N 1
ATOM 2298 C CA . VAL B 2 100 ? 6.393 -9.012 24.993 1.00 21.48 392 VAL B CA 1
ATOM 2299 C C . VAL B 2 100 ? 7.404 -9.242 26.117 1.00 27.36 392 VAL B C 1
ATOM 2300 O O . VAL B 2 100 ? 7.879 -10.361 26.323 1.00 30.61 392 VAL B O 1
ATOM 2304 N N . TRP B 2 101 ? 7.714 -8.181 26.856 1.00 24.92 393 TRP B N 1
ATOM 2305 C CA . TRP B 2 101 ? 8.629 -8.282 27.988 1.00 27.40 393 TRP B CA 1
ATOM 2306 C C . TRP B 2 101 ? 8.029 -9.102 29.127 1.00 29.47 393 TRP B C 1
ATOM 2307 O O . TRP B 2 101 ? 8.727 -9.886 29.771 1.00 27.54 393 TRP B O 1
ATOM 2318 N N . ARG B 2 102 ? 6.735 -8.917 29.372 1.00 30.29 394 ARG B N 1
ATOM 2319 C CA . ARG B 2 102 ? 6.050 -9.632 30.445 1.00 30.93 394 ARG B CA 1
ATOM 2320 C C . ARG B 2 102 ? 5.899 -11.117 30.131 1.00 28.08 394 ARG B C 1
ATOM 2321 O O . ARG B 2 102 ? 5.749 -11.937 31.036 1.00 30.54 394 ARG B O 1
ATOM 2329 N N . SER B 2 103 ? 5.943 -11.458 28.847 1.00 28.78 395 SER B N 1
ATOM 2330 C CA . SER B 2 103 ? 5.670 -12.823 28.409 1.00 34.20 395 SER B CA 1
ATOM 2331 C C . SER B 2 103 ? 6.938 -13.636 28.160 1.00 40.08 395 SER B C 1
ATOM 2332 O O . SER B 2 103 ? 6.867 -14.770 27.686 1.00 39.64 395 SER B O 1
ATOM 2335 N N . MET B 2 104 ? 8.092 -13.058 28.479 1.00 43.22 396 MET B N 1
ATOM 2336 C CA . MET B 2 104 ? 9.371 -13.721 28.235 1.00 33.05 396 MET B CA 1
ATOM 2337 C C . MET B 2 104 ? 9.516 -15.027 29.011 1.00 40.84 396 MET B C 1
ATOM 2338 O O . MET B 2 104 ? 10.058 -16.005 28.496 1.00 46.52 396 MET B O 1
ATOM 2343 N N . GLU B 2 105 ? 9.029 -15.043 30.248 1.00 45.05 397 GLU B N 1
ATOM 2344 C CA . GLU B 2 105 ? 9.132 -16.233 31.086 1.00 49.54 397 GLU B CA 1
ATOM 2345 C C . GLU B 2 105 ? 7.957 -17.182 30.874 1.00 44.27 397 GLU B C 1
ATOM 2346 O O . GLU B 2 105 ? 7.815 -18.176 31.586 1.00 47.57 397 GLU B O 1
ATOM 2352 N N . HIS B 2 106 ? 7.119 -16.874 29.891 1.00 46.87 398 HIS B N 1
ATOM 2353 C CA . HIS B 2 106 ? 5.979 -17.724 29.568 1.00 47.72 398 HIS B CA 1
ATOM 2354 C C . HIS B 2 106 ? 5.949 -18.051 28.078 1.00 39.20 398 HIS B C 1
ATOM 2355 O O . HIS B 2 106 ? 5.176 -17.458 27.326 1.00 42.81 398 HIS B O 1
ATOM 2362 N N . PRO B 2 107 ? 6.798 -19.000 27.649 1.00 42.04 399 PRO B N 1
ATOM 2363 C CA . PRO B 2 107 ? 6.909 -19.398 26.240 1.00 42.34 399 PRO B CA 1
ATOM 2364 C C . PRO B 2 107 ? 5.598 -19.938 25.678 1.00 42.58 399 PRO B C 1
ATOM 2365 O O . PRO B 2 107 ? 4.943 -20.760 26.320 1.00 44.82 399 PRO B O 1
ATOM 2369 N N . GLY B 2 108 ? 5.225 -19.474 24.490 1.00 40.70 400 GLY B N 1
ATOM 2370 C CA . GLY B 2 108 ? 3.998 -19.908 23.848 1.00 41.20 400 GLY B CA 1
ATOM 2371 C C . GLY B 2 108 ? 2.771 -19.222 24.416 1.00 41.97 400 GLY B C 1
ATOM 2372 O O . GLY B 2 108 ? 1.643 -19.522 24.026 1.00 39.56 400 GLY B O 1
ATOM 2373 N N . LYS B 2 109 ? 2.994 -18.294 25.341 1.00 36.77 401 LYS B N 1
ATOM 2374 C CA . LYS B 2 109 ? 1.903 -17.574 25.986 1.00 40.40 401 LYS B CA 1
ATOM 2375 C C . LYS B 2 109 ? 2.157 -16.070 26.017 1.00 38.73 401 LYS B C 1
ATOM 2376 O O . LYS B 2 109 ? 3.303 -15.621 26.020 1.00 30.75 401 LYS B O 1
ATOM 2382 N N . LEU B 2 110 ? 1.076 -15.298 26.035 1.00 40.57 402 LEU B N 1
ATOM 2383 C CA . LEU B 2 110 ? 1.166 -13.850 26.165 1.00 32.64 402 LEU B CA 1
ATOM 2384 C C . LEU B 2 110 ? 0.533 -13.397 27.473 1.00 31.50 402 LEU B C 1
ATOM 2385 O O . LEU B 2 110 ? -0.672 -13.551 27.675 1.00 32.33 402 LEU B O 1
ATOM 2390 N N . LEU B 2 111 ? 1.348 -12.843 28.364 1.00 33.03 403 LEU B N 1
ATOM 2391 C CA . LEU B 2 111 ? 0.849 -12.363 29.645 1.00 34.31 403 LEU B CA 1
ATOM 2392 C C . LEU B 2 111 ? 0.404 -10.908 29.536 1.00 29.58 403 LEU B C 1
ATOM 2393 O O . LEU B 2 111 ? 1.186 -9.989 29.778 1.00 27.15 403 LEU B O 1
ATOM 2398 N N . PHE B 2 112 ? -0.853 -10.709 29.152 1.00 29.20 404 PHE B N 1
ATOM 2399 C CA . PHE B 2 112 ? -1.450 -9.380 29.142 1.00 28.14 404 PHE B CA 1
ATOM 2400 C C . PHE B 2 112 ? -1.595 -8.890 30.575 1.00 25.90 404 PHE B C 1
ATOM 2401 O O . PHE B 2 112 ? -1.466 -7.700 30.861 1.00 28.56 404 PHE B O 1
ATOM 2409 N N . ALA B 2 113 ? -1.861 -9.836 31.468 1.00 25.65 405 ALA B N 1
ATOM 2410 C CA . ALA B 2 113 ? -2.033 -9.560 32.886 1.00 27.43 405 ALA B CA 1
ATOM 2411 C C . ALA B 2 113 ? -1.780 -10.845 33.668 1.00 35.42 405 ALA B C 1
ATOM 2412 O O . ALA B 2 113 ? -1.890 -11.936 33.107 1.00 35.44 405 ALA B O 1
ATOM 2414 N N . PRO B 2 114 ? -1.424 -10.726 34.959 1.00 38.36 406 PRO B N 1
ATOM 2415 C CA . PRO B 2 114 ? -1.210 -11.923 35.782 1.00 35.83 406 PRO B CA 1
ATOM 2416 C C . PRO B 2 114 ? -2.450 -12.812 35.849 1.00 37.88 406 PRO B C 1
ATOM 2417 O O . PRO B 2 114 ? -2.327 -14.029 35.989 1.00 45.64 406 PRO B O 1
ATOM 2421 N N . ASN B 2 115 ? -3.628 -12.205 35.746 1.00 37.26 407 ASN B N 1
ATOM 2422 C CA . ASN B 2 115 ? -4.877 -12.956 35.731 1.00 39.38 407 ASN B CA 1
ATOM 2423 C C . ASN B 2 115 ? -5.424 -13.099 34.314 1.00 37.40 407 ASN B C 1
ATOM 2424 O O . ASN B 2 115 ? -6.591 -13.438 34.119 1.00 46.16 407 ASN B O 1
ATOM 2429 N N . LEU B 2 116 ? -4.572 -12.833 33.329 1.00 37.88 408 LEU B N 1
ATOM 2430 C CA . LEU B 2 116 ? -4.954 -12.963 31.929 1.00 37.25 408 LEU B CA 1
ATOM 2431 C C . LEU B 2 116 ? -3.784 -13.496 31.107 1.00 37.25 408 LEU B C 1
ATOM 2432 O O . LEU B 2 116 ? -3.199 -12.775 30.298 1.00 35.33 408 LEU B O 1
ATOM 2437 N N . LEU B 2 117 ? -3.441 -14.760 31.330 1.00 35.79 409 LEU B N 1
ATOM 2438 C CA . LEU B 2 117 ? -2.362 -15.405 30.593 1.00 33.08 409 LEU B CA 1
ATOM 2439 C C . LEU B 2 117 ? -2.924 -16.181 29.407 1.00 35.35 409 LEU B C 1
ATOM 2440 O O . LEU B 2 117 ? -3.513 -17.249 29.573 1.00 37.28 409 LEU B O 1
ATOM 2445 N N . LEU B 2 118 ? -2.734 -15.638 28.210 1.00 36.76 410 LEU B N 1
ATOM 2446 C CA . LEU B 2 118 ? -3.337 -16.207 27.011 1.00 37.83 410 LEU B CA 1
ATOM 2447 C C . LEU B 2 118 ? -2.375 -17.083 26.219 1.00 38.47 410 LEU B C 1
ATOM 2448 O O . LEU B 2 118 ? -1.288 -16.649 25.835 1.00 36.33 410 LEU B O 1
ATOM 2453 N N . ASP B 2 119 ? -2.788 -18.323 25.981 1.00 42.97 411 ASP B N 1
ATOM 2454 C CA . ASP B 2 119 ? -2.069 -19.219 25.086 1.00 50.88 411 ASP B CA 1
ATOM 2455 C C . ASP B 2 119 ? -2.307 -18.746 23.654 1.00 50.20 411 ASP B C 1
ATOM 2456 O O . ASP B 2 119 ? -3.218 -17.955 23.408 1.00 49.63 411 ASP B O 1
ATOM 2461 N N . ARG B 2 120 ? -1.486 -19.217 22.719 1.00 48.14 412 ARG B N 1
ATOM 2462 C CA . ARG B 2 120 ? -1.581 -18.807 21.319 1.00 47.86 412 ARG B CA 1
ATOM 2463 C C . ARG B 2 120 ? -2.983 -18.973 20.734 1.00 48.78 412 ARG B C 1
ATOM 2464 O O . ARG B 2 120 ? -3.487 -18.083 20.048 1.00 46.43 412 ARG B O 1
ATOM 2472 N N . ASN B 2 121 ? -3.607 -20.112 21.017 1.00 56.17 413 ASN B N 1
ATOM 2473 C CA . ASN B 2 121 ? -4.879 -20.476 20.395 1.00 57.81 413 ASN B CA 1
ATOM 2474 C C . ASN B 2 121 ? -6.076 -19.645 20.851 1.00 55.22 413 ASN B C 1
ATOM 2475 O O . ASN B 2 121 ? -7.152 -19.726 20.257 1.00 53.10 413 ASN B O 1
ATOM 2480 N N . GLN B 2 122 ? -5.895 -18.851 21.900 1.00 58.96 414 GLN B N 1
ATOM 2481 C CA . GLN B 2 122 ? -6.972 -17.996 22.384 1.00 56.19 414 GLN B CA 1
ATOM 2482 C C . GLN B 2 122 ? -7.024 -16.702 21.581 1.00 49.55 414 GLN B C 1
ATOM 2483 O O . GLN B 2 122 ? -7.887 -15.851 21.805 1.00 44.06 414 GLN B O 1
ATOM 2489 N N . GLY B 2 123 ? -6.094 -16.567 20.642 1.00 50.89 415 GLY B N 1
ATOM 2490 C CA . GLY B 2 123 ? -6.113 -15.464 19.701 1.00 48.01 415 GLY B CA 1
ATOM 2491 C C . GLY B 2 123 ? -7.105 -15.747 18.589 1.00 49.44 415 GLY B C 1
ATOM 2492 O O . GLY B 2 123 ? -7.562 -14.838 17.900 1.00 44.35 415 GLY B O 1
ATOM 2493 N N . LYS B 2 124 ? -7.446 -17.020 18.417 1.00 47.94 416 LYS B N 1
ATOM 2494 C CA . LYS B 2 124 ? -8.426 -17.427 17.417 1.00 51.04 416 LYS B CA 1
ATOM 2495 C C . LYS B 2 124 ? -9.831 -16.950 17.783 1.00 54.57 416 LYS B C 1
ATOM 2496 O O . LYS B 2 124 ? -10.743 -16.934 16.943 1.00 59.80 416 LYS B O 1
ATOM 2510 N N . VAL B 2 126 ? -10.769 -13.980 18.374 1.00 50.65 418 VAL B N 1
ATOM 2511 C CA . VAL B 2 126 ? -11.057 -12.753 17.641 1.00 44.88 418 VAL B CA 1
ATOM 2512 C C . VAL B 2 126 ? -10.554 -12.898 16.208 1.00 49.00 418 VAL B C 1
ATOM 2513 O O . VAL B 2 126 ? -9.471 -13.449 15.969 1.00 52.43 418 VAL B O 1
ATOM 2517 N N . GLU B 2 127 ? -11.356 -12.418 15.261 1.00 43.52 419 GLU B N 1
ATOM 2518 C CA . GLU B 2 127 ? -11.009 -12.457 13.844 1.00 45.01 419 GLU B CA 1
ATOM 2519 C C . GLU B 2 127 ? -9.709 -11.707 13.556 1.00 41.93 419 GLU B C 1
ATOM 2520 O O . GLU B 2 127 ? -9.559 -10.544 13.927 1.00 43.62 419 GLU B O 1
ATOM 2522 N N . GLY B 2 128 ? -8.775 -12.383 12.892 1.00 39.55 420 GLY B N 1
ATOM 2523 C CA . GLY B 2 128 ? -7.509 -11.779 12.511 1.00 38.25 420 GLY B CA 1
ATOM 2524 C C . GLY B 2 128 ? -6.646 -11.375 13.692 1.00 37.49 420 GLY B C 1
ATOM 2525 O O . GLY B 2 128 ? -5.857 -10.435 13.605 1.00 42.44 420 GLY B O 1
ATOM 2526 N N . MET B 2 129 ? -6.792 -12.093 14.801 1.00 36.25 421 MET B N 1
ATOM 2527 C CA . MET B 2 129 ? -6.056 -11.778 16.020 1.00 34.83 421 MET B CA 1
ATOM 2528 C C . MET B 2 129 ? -4.873 -12.723 16.228 1.00 38.22 421 MET B C 1
ATOM 2529 O O . MET B 2 129 ? -3.856 -12.339 16.808 1.00 36.90 421 MET B O 1
ATOM 2534 N N . VAL B 2 130 ? -5.003 -13.952 15.740 1.00 39.81 422 VAL B N 1
ATOM 2535 C CA . VAL B 2 130 ? -4.000 -14.983 15.986 1.00 40.93 422 VAL B CA 1
ATOM 2536 C C . VAL B 2 130 ? -2.667 -14.691 15.288 1.00 42.30 422 VAL B C 1
ATOM 2537 O O . VAL B 2 130 ? -1.611 -15.115 15.759 1.00 45.24 422 VAL B O 1
ATOM 2541 N N . GLU B 2 131 ? -2.711 -13.955 14.180 1.00 40.40 423 GLU B N 1
ATOM 2542 C CA . GLU B 2 131 ? -1.491 -13.630 13.448 1.00 39.42 423 GLU B CA 1
ATOM 2543 C C . GLU B 2 131 ? -0.767 -12.471 14.122 1.00 36.31 423 GLU B C 1
ATOM 2544 O O . GLU B 2 131 ? 0.439 -12.289 13.943 1.00 38.00 423 GLU B O 1
ATOM 2550 N N . ILE B 2 132 ? -1.510 -11.694 14.904 1.00 36.36 424 ILE B N 1
ATOM 2551 C CA . ILE B 2 132 ? -0.913 -10.664 15.742 1.00 31.27 424 ILE B CA 1
ATOM 2552 C C . ILE B 2 132 ? -0.236 -11.321 16.940 1.00 30.27 424 ILE B C 1
ATOM 2553 O O . ILE B 2 132 ? 0.859 -10.925 17.344 1.00 28.70 424 ILE B O 1
ATOM 2558 N N . PHE B 2 133 ? -0.898 -12.331 17.501 1.00 30.90 425 PHE B N 1
ATOM 2559 C CA . PHE B 2 133 ? -0.335 -13.103 18.604 1.00 33.26 425 PHE B CA 1
ATOM 2560 C C . PHE B 2 133 ? 0.969 -13.774 18.194 1.00 31.45 425 PHE B C 1
ATOM 2561 O O . PHE B 2 133 ? 1.948 -13.750 18.941 1.00 30.87 425 PHE B O 1
ATOM 2569 N N . ASP B 2 134 ? 0.969 -14.373 17.006 1.00 31.01 426 ASP B N 1
ATOM 2570 C CA . ASP B 2 134 ? 2.138 -15.082 16.494 1.00 33.01 426 ASP B CA 1
ATOM 2571 C C . ASP B 2 134 ? 3.354 -14.170 16.397 1.00 32.78 426 ASP B C 1
ATOM 2572 O O . ASP B 2 134 ? 4.472 -14.582 16.704 1.00 37.79 426 ASP B O 1
ATOM 2577 N N . MET B 2 135 ? 3.133 -12.931 15.971 1.00 29.59 427 MET B N 1
ATOM 2578 C CA . MET B 2 135 ? 4.214 -11.958 15.878 1.00 26.98 427 MET B CA 1
ATOM 2579 C C . MET B 2 135 ? 4.669 -11.512 17.264 1.00 27.21 427 MET B C 1
ATOM 2580 O O . MET B 2 135 ? 5.856 -11.273 17.488 1.00 31.46 427 MET B O 1
ATOM 2585 N N . LEU B 2 136 ? 3.721 -11.400 18.189 1.00 25.15 428 LEU B N 1
ATOM 2586 C CA . LEU B 2 136 ? 4.035 -11.034 19.566 1.00 26.76 428 LEU B CA 1
ATOM 2587 C C . LEU B 2 136 ? 4.780 -12.163 20.269 1.00 27.95 428 LEU B C 1
ATOM 2588 O O . LEU B 2 136 ? 5.709 -11.921 21.040 1.00 28.19 428 LEU B O 1
ATOM 2593 N N . LEU B 2 137 ? 4.366 -13.397 19.998 1.00 28.49 429 LEU B N 1
ATOM 2594 C CA . LEU B 2 137 ? 5.030 -14.569 20.557 1.00 30.39 429 LEU B CA 1
ATOM 2595 C C . LEU B 2 137 ? 6.427 -14.741 19.971 1.00 34.20 429 LEU B C 1
ATOM 2596 O O . LEU B 2 137 ? 7.363 -15.121 20.676 1.00 40.95 429 LEU B O 1
ATOM 2601 N N . ALA B 2 138 ? 6.560 -14.462 18.678 1.00 28.86 430 ALA B N 1
ATOM 2602 C CA . ALA B 2 138 ? 7.845 -14.578 17.997 1.00 26.92 430 ALA B CA 1
ATOM 2603 C C . ALA B 2 138 ? 8.826 -13.526 18.500 1.00 25.15 430 ALA B C 1
ATOM 2604 O O . ALA B 2 138 ? 10.032 -13.766 18.556 1.00 28.37 430 ALA B O 1
ATOM 2606 N N . THR B 2 139 ? 8.301 -12.360 18.862 1.00 27.23 431 THR B N 1
ATOM 2607 C CA . THR B 2 139 ? 9.125 -11.283 19.393 1.00 25.68 431 THR B CA 1
ATOM 2608 C C . THR B 2 139 ? 9.621 -11.638 20.791 1.00 26.73 431 THR B C 1
ATOM 2609 O O . THR B 2 139 ? 10.751 -11.320 21.161 1.00 27.40 431 THR B O 1
ATOM 2613 N N . SER B 2 140 ? 8.765 -12.305 21.559 1.00 29.76 432 SER B N 1
ATOM 2614 C CA . SER B 2 140 ? 9.106 -12.720 22.915 1.00 32.62 432 SER B CA 1
ATOM 2615 C C . SER B 2 140 ? 10.205 -13.774 22.904 1.00 32.45 432 SER B C 1
ATOM 2616 O O . SER B 2 140 ? 11.102 -13.758 23.747 1.00 33.47 432 SER B O 1
ATOM 2619 N N . SER B 2 141 ? 10.129 -14.686 21.942 1.00 32.32 433 SER B N 1
ATOM 2620 C CA . SER B 2 141 ? 11.139 -15.724 21.794 1.00 36.76 433 SER B CA 1
ATOM 2621 C C . SER B 2 141 ? 12.461 -15.124 21.326 1.00 37.16 433 SER B C 1
ATOM 2622 O O . SER B 2 141 ? 13.534 -15.637 21.642 1.00 39.77 433 SER B O 1
ATOM 2625 N N . ARG B 2 142 ? 12.377 -14.030 20.574 1.00 33.45 434 ARG B N 1
ATOM 2626 C CA . ARG B 2 142 ? 13.571 -13.340 20.101 1.00 35.52 434 ARG B CA 1
ATOM 2627 C C . ARG B 2 142 ? 14.294 -12.653 21.255 1.00 35.04 434 ARG B C 1
ATOM 2628 O O . ARG B 2 142 ? 15.517 -12.735 21.365 1.00 37.31 434 ARG B O 1
ATOM 2636 N N . PHE B 2 143 ? 13.533 -11.973 22.108 1.00 32.68 435 PHE B N 1
ATOM 2637 C CA . PHE B 2 143 ? 14.089 -11.374 23.315 1.00 33.11 435 PHE B CA 1
ATOM 2638 C C . PHE B 2 143 ? 14.694 -12.451 24.206 1.00 31.62 435 PHE B C 1
ATOM 2639 O O . PHE B 2 143 ? 15.701 -12.230 24.878 1.00 31.26 435 PHE B O 1
ATOM 2647 N N . ARG B 2 144 ? 14.064 -13.622 24.198 1.00 29.44 436 ARG B N 1
ATOM 2648 C CA . ARG B 2 144 ? 14.495 -14.744 25.020 1.00 36.11 436 ARG B CA 1
ATOM 2649 C C . ARG B 2 144 ? 15.823 -15.310 24.528 1.00 40.90 436 ARG B C 1
ATOM 2650 O O . ARG B 2 144 ? 16.726 -15.579 25.321 1.00 45.88 436 ARG B O 1
ATOM 2658 N N . MET B 2 145 ? 15.936 -15.483 23.215 1.00 41.24 437 MET B N 1
ATOM 2659 C CA . MET B 2 145 ? 17.153 -16.011 22.610 1.00 41.88 437 MET B CA 1
ATOM 2660 C C . MET B 2 145 ? 18.321 -15.043 22.769 1.00 42.14 437 MET B C 1
ATOM 2661 O O . MET B 2 145 ? 19.466 -15.459 22.946 1.00 48.54 437 MET B O 1
ATOM 2663 N N . MET B 2 146 ? 18.024 -13.749 22.705 1.00 34.73 438 MET B N 1
ATOM 2664 C CA . MET B 2 146 ? 19.047 -12.720 22.851 1.00 32.64 438 MET B CA 1
ATOM 2665 C C . MET B 2 146 ? 19.409 -12.487 24.311 1.00 32.58 438 MET B C 1
ATOM 2666 O O . MET B 2 146 ? 20.372 -11.778 24.610 1.00 38.10 438 MET B O 1
ATOM 2671 N N . ASN B 2 147 ? 18.633 -13.089 25.209 1.00 35.48 439 ASN B N 1
ATOM 2672 C CA . ASN B 2 147 ? 18.773 -12.869 26.646 1.00 36.72 439 ASN B CA 1
ATOM 2673 C C . ASN B 2 147 ? 18.695 -11.380 26.970 1.00 35.48 439 ASN B C 1
ATOM 2674 O O . ASN B 2 147 ? 19.603 -10.813 27.579 1.00 39.72 439 ASN B O 1
ATOM 2679 N N . LEU B 2 148 ? 17.605 -10.752 26.539 1.00 33.72 440 LEU B N 1
ATOM 2680 C CA . LEU B 2 148 ? 17.389 -9.329 26.766 1.00 31.38 440 LEU B CA 1
ATOM 2681 C C . LEU B 2 148 ? 17.315 -9.017 28.256 1.00 34.31 440 LEU B C 1
ATOM 2682 O O . LEU B 2 148 ? 16.642 -9.715 29.013 1.00 34.80 440 LEU B O 1
ATOM 2687 N N . GLN B 2 149 ? 18.015 -7.967 28.670 1.00 37.78 441 GLN B N 1
ATOM 2688 C CA . GLN B 2 149 ? 18.022 -7.560 30.068 1.00 35.93 441 GLN B CA 1
ATOM 2689 C C . GLN B 2 149 ? 17.014 -6.442 30.309 1.00 37.01 441 GLN B C 1
ATOM 2690 O O . GLN B 2 149 ? 16.620 -5.739 29.378 1.00 34.73 441 GLN B O 1
ATOM 2696 N N . GLY B 2 150 ? 16.597 -6.286 31.562 1.00 33.36 442 GLY B N 1
ATOM 2697 C CA . GLY B 2 150 ? 15.646 -5.254 31.932 1.00 31.70 442 GLY B CA 1
ATOM 2698 C C . GLY B 2 150 ? 16.179 -3.860 31.667 1.00 31.24 442 GLY B C 1
ATOM 2699 O O . GLY B 2 150 ? 15.424 -2.953 31.315 1.00 27.13 442 GLY B O 1
ATOM 2700 N N . GLU B 2 151 ? 17.487 -3.695 31.837 1.00 29.19 443 GLU B N 1
ATOM 2701 C CA . GLU B 2 151 ? 18.144 -2.418 31.587 1.00 29.40 443 GLU B CA 1
ATOM 2702 C C . GLU B 2 151 ? 18.084 -2.067 30.104 1.00 26.78 443 GLU B C 1
ATOM 2703 O O . GLU B 2 151 ? 17.910 -0.907 29.734 1.00 24.32 443 GLU B O 1
ATOM 2709 N N . GLU B 2 152 ? 18.233 -3.081 29.260 1.00 26.51 444 GLU B N 1
ATOM 2710 C CA . GLU B 2 152 ? 18.162 -2.893 27.818 1.00 24.59 444 GLU B CA 1
ATOM 2711 C C . GLU B 2 152 ? 16.725 -2.633 27.379 1.00 27.22 444 GLU B C 1
ATOM 2712 O O . GLU B 2 152 ? 16.479 -1.878 26.438 1.00 28.67 444 GLU B O 1
ATOM 2718 N N . PHE B 2 153 ? 15.782 -3.260 28.075 1.00 25.14 445 PHE B N 1
ATOM 2719 C CA . PHE B 2 153 ? 14.365 -3.132 27.753 1.00 25.95 445 PHE B CA 1
ATOM 2720 C C . PHE B 2 153 ? 13.851 -1.707 27.938 1.00 27.11 445 PHE B C 1
ATOM 2721 O O . PHE B 2 153 ? 13.181 -1.165 27.059 1.00 23.98 445 PHE B O 1
ATOM 2729 N N . VAL B 2 154 ? 14.161 -1.105 29.083 1.00 27.07 446 VAL B N 1
ATOM 2730 C CA . VAL B 2 154 ? 13.689 0.244 29.377 1.00 27.58 446 VAL B CA 1
ATOM 2731 C C . VAL B 2 154 ? 14.329 1.267 28.443 1.00 25.44 446 VAL B C 1
ATOM 2732 O O . VAL B 2 154 ? 13.741 2.310 28.158 1.00 26.31 446 VAL B O 1
ATOM 2736 N N . CYS B 2 155 ? 15.530 0.962 27.963 1.00 21.91 447 CYS B N 1
ATOM 2737 C CA . CYS B 2 155 ? 16.189 1.812 26.981 1.00 22.22 447 CYS B CA 1
ATOM 2738 C C . CYS B 2 155 ? 15.461 1.729 25.646 1.00 22.37 447 CYS B C 1
ATOM 2739 O O . CYS B 2 155 ? 15.162 2.750 25.027 1.00 26.06 447 CYS B O 1
ATOM 2742 N N . LEU B 2 156 ? 15.174 0.504 25.216 1.00 24.07 448 LEU B N 1
ATOM 2743 C CA . LEU B 2 156 ? 14.470 0.264 23.962 1.00 26.12 448 LEU B CA 1
ATOM 2744 C C . LEU B 2 156 ? 13.093 0.918 23.948 1.00 24.25 448 LEU B C 1
ATOM 2745 O O . LEU B 2 156 ? 12.662 1.454 22.927 1.00 23.33 448 LEU B O 1
ATOM 2750 N N . LYS B 2 157 ? 12.407 0.875 25.086 1.00 22.89 449 LYS B N 1
ATOM 2751 C CA . LYS B 2 157 ? 11.067 1.438 25.188 1.00 23.76 449 LYS B CA 1
ATOM 2752 C C . LYS B 2 157 ? 11.103 2.962 25.114 1.00 21.68 449 LYS B C 1
ATOM 2753 O O . LYS B 2 157 ? 10.201 3.585 24.554 1.00 22.93 449 LYS B O 1
ATOM 2759 N N . SER B 2 158 ? 12.149 3.558 25.678 1.00 21.12 450 SER B N 1
ATOM 2760 C CA . SER B 2 158 ? 12.328 5.004 25.616 1.00 21.93 450 SER B CA 1
ATOM 2761 C C . SER B 2 158 ? 12.698 5.446 24.204 1.00 21.33 450 SER B C 1
ATOM 2762 O O . SER B 2 158 ? 12.283 6.512 23.750 1.00 23.32 450 SER B O 1
ATOM 2765 N N . ILE B 2 159 ? 13.487 4.622 23.520 1.00 19.28 451 ILE B N 1
ATOM 2766 C CA . ILE B 2 159 ? 13.856 4.886 22.134 1.00 24.49 451 ILE B CA 1
ATOM 2767 C C . ILE B 2 159 ? 12.616 4.899 21.247 1.00 26.85 451 ILE B C 1
ATOM 2768 O O . ILE B 2 159 ? 12.449 5.787 20.411 1.00 28.09 451 ILE B O 1
ATOM 2773 N N . ILE B 2 160 ? 11.749 3.909 21.444 1.00 27.78 452 ILE B N 1
ATOM 2774 C CA . ILE B 2 160 ? 10.493 3.813 20.707 1.00 25.21 452 ILE B CA 1
ATOM 2775 C C . ILE B 2 160 ? 9.659 5.083 20.848 1.00 25.27 452 ILE B C 1
ATOM 2776 O O . ILE B 2 160 ? 9.164 5.626 19.860 1.00 24.73 452 ILE B O 1
ATOM 2781 N N . LEU B 2 161 ? 9.519 5.554 22.082 1.00 20.53 453 LEU B N 1
ATOM 2782 C CA . LEU B 2 161 ? 8.740 6.752 22.374 1.00 23.29 453 LEU B CA 1
ATOM 2783 C C . LEU B 2 161 ? 9.273 7.982 21.644 1.00 25.57 453 LEU B C 1
ATOM 2784 O O . LEU B 2 161 ? 8.504 8.805 21.149 1.00 26.40 453 LEU B O 1
ATOM 2789 N N . LEU B 2 162 ? 10.594 8.095 21.574 1.00 25.66 454 LEU B N 1
ATOM 2790 C CA . LEU B 2 162 ? 11.228 9.287 21.021 1.00 29.89 454 LEU B CA 1
ATOM 2791 C C . LEU B 2 162 ? 11.429 9.227 19.505 1.00 28.82 454 LEU B C 1
ATOM 2792 O O . LEU B 2 162 ? 11.379 10.254 18.833 1.00 28.11 454 LEU B O 1
ATOM 2797 N N . ASN B 2 163 ? 11.645 8.030 18.967 1.00 29.94 455 ASN B N 1
ATOM 2798 C CA . ASN B 2 163 ? 11.978 7.882 17.549 1.00 33.70 455 ASN B CA 1
ATOM 2799 C C . ASN B 2 163 ? 10.782 7.688 16.613 1.00 36.66 455 ASN B C 1
ATOM 2800 O O . ASN B 2 163 ? 10.806 8.131 15.464 1.00 40.15 455 ASN B O 1
ATOM 2805 N N . SER B 2 164 ? 9.735 7.042 17.109 1.00 25.63 456 SER B N 1
ATOM 2806 C CA . SER B 2 164 ? 8.602 6.621 16.280 1.00 42.48 456 SER B CA 1
ATOM 2807 C C . SER B 2 164 ? 7.727 7.753 15.725 1.00 42.54 456 SER B C 1
ATOM 2808 O O . SER B 2 164 ? 6.731 7.494 15.036 1.00 50.95 456 SER B O 1
ATOM 2811 N N . GLY B 2 165 ? 8.097 8.998 16.011 1.00 41.50 457 GLY B N 1
ATOM 2812 C CA . GLY B 2 165 ? 7.339 10.133 15.516 1.00 42.02 457 GLY B CA 1
ATOM 2813 C C . GLY B 2 165 ? 8.202 11.268 14.991 1.00 46.62 457 GLY B C 1
ATOM 2814 O O . GLY B 2 165 ? 7.718 12.382 14.792 1.00 41.26 457 GLY B O 1
ATOM 2815 N N . VAL B 2 166 ? 9.482 10.991 14.758 1.00 45.61 458 VAL B N 1
ATOM 2816 C CA . VAL B 2 166 ? 10.417 12.027 14.314 1.00 51.23 458 VAL B CA 1
ATOM 2817 C C . VAL B 2 166 ? 10.169 12.450 12.872 1.00 60.68 458 VAL B C 1
ATOM 2818 O O . VAL B 2 166 ? 10.081 13.639 12.570 1.00 67.68 458 VAL B O 1
ATOM 2822 N N . TYR B 2 167 ? 10.049 11.471 11.982 1.00 57.64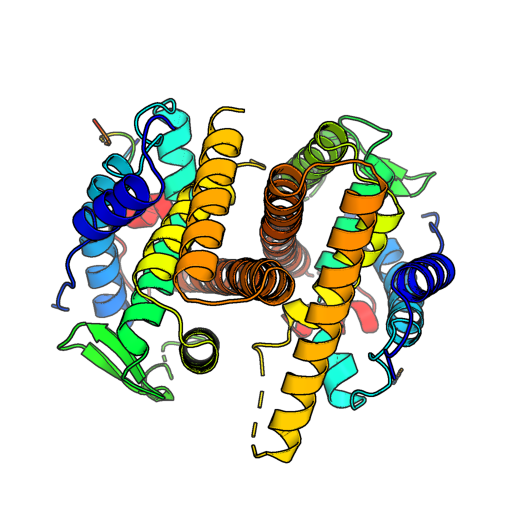 459 TYR B N 1
ATOM 2823 C CA . TYR B 2 167 ? 9.862 11.746 10.560 1.00 47.69 459 TYR B CA 1
ATOM 2824 C C . TYR B 2 167 ? 8.431 12.151 10.206 1.00 67.47 459 TYR B C 1
ATOM 2825 O O . TYR B 2 167 ? 7.977 11.917 9.086 1.00 71.36 459 TYR B O 1
ATOM 2827 N N . THR B 2 168 ? 7.729 12.765 11.155 1.00 66.61 460 THR B N 1
ATOM 2828 C CA . THR B 2 168 ? 6.380 13.267 10.905 1.00 64.61 460 THR B CA 1
ATOM 2829 C C . THR B 2 168 ? 6.249 14.725 11.333 1.00 65.51 460 THR B C 1
ATOM 2830 O O . THR B 2 168 ? 5.526 15.048 12.273 1.00 63.80 460 THR B O 1
ATOM 2834 N N . ASP B 2 181 ? 16.190 17.606 16.416 1.00 55.40 473 ASP B N 1
ATOM 2835 C CA . ASP B 2 181 ? 17.320 18.297 17.024 1.00 56.06 473 ASP B CA 1
ATOM 2836 C C . ASP B 2 181 ? 17.568 17.806 18.446 1.00 54.27 473 ASP B C 1
ATOM 2837 O O . ASP B 2 181 ? 18.500 17.042 18.696 1.00 56.62 473 ASP B O 1
ATOM 2839 N N . HIS B 2 182 ? 16.726 18.251 19.374 1.00 54.39 474 HIS B N 1
ATOM 2840 C CA . HIS B 2 182 ? 16.859 17.875 20.777 1.00 52.16 474 HIS B CA 1
ATOM 2841 C C . HIS B 2 182 ? 16.542 16.399 20.988 1.00 45.84 474 HIS B C 1
ATOM 2842 O O . HIS B 2 182 ? 17.131 15.746 21.850 1.00 45.12 474 HIS B O 1
ATOM 2849 N N . ILE B 2 183 ? 15.609 15.880 20.197 1.00 44.45 475 ILE B N 1
ATOM 2850 C CA . ILE B 2 183 ? 15.221 14.477 20.281 1.00 42.65 475 ILE B CA 1
ATOM 2851 C C . ILE B 2 183 ? 16.384 13.555 19.923 1.00 41.18 475 ILE B C 1
ATOM 2852 O O . ILE B 2 183 ? 16.654 12.578 20.624 1.00 39.58 475 ILE B O 1
ATOM 2857 N N . HIS B 2 184 ? 17.074 13.877 18.833 1.00 44.60 476 HIS B N 1
ATOM 2858 C CA . HIS B 2 184 ? 18.161 13.041 18.329 1.00 46.21 476 HIS B CA 1
ATOM 2859 C C . HIS B 2 184 ? 19.363 12.996 19.271 1.00 42.82 476 HIS B C 1
ATOM 2860 O O . HIS B 2 184 ? 20.103 12.012 19.293 1.00 40.12 476 HIS B O 1
ATOM 2867 N N . ARG B 2 185 ? 19.555 14.058 20.046 1.00 42.98 477 ARG B N 1
ATOM 2868 C CA . ARG B 2 185 ? 20.654 14.101 21.006 1.00 44.80 477 ARG B CA 1
ATOM 2869 C C . ARG B 2 185 ? 20.339 13.264 22.243 1.00 41.40 477 ARG B C 1
ATOM 2870 O O . ARG B 2 185 ? 21.246 12.760 22.908 1.00 36.46 477 ARG B O 1
ATOM 2878 N N . VAL B 2 186 ? 19.053 13.119 22.548 1.00 44.73 478 VAL B N 1
ATOM 2879 C CA . VAL B 2 186 ? 18.625 12.225 23.616 1.00 43.96 478 VAL B CA 1
ATOM 2880 C C . VAL B 2 186 ? 18.723 10.779 23.139 1.00 40.02 478 VAL B C 1
ATOM 2881 O O . VAL B 2 186 ? 19.123 9.890 23.892 1.00 42.41 478 VAL B O 1
ATOM 2885 N N . LEU B 2 187 ? 18.360 10.554 21.880 1.00 38.69 479 LEU B N 1
ATOM 2886 C CA . LEU B 2 187 ? 18.450 9.228 21.280 1.00 34.84 479 LEU B CA 1
ATOM 2887 C C . LEU B 2 187 ? 19.894 8.739 21.247 1.00 33.35 479 LEU B C 1
ATOM 2888 O O . LEU B 2 187 ? 20.163 7.554 21.442 1.00 32.51 479 LEU B O 1
ATOM 2893 N N . ASP B 2 188 ? 20.821 9.660 21.001 1.00 34.93 480 ASP B N 1
ATOM 2894 C CA . ASP B 2 188 ? 22.243 9.339 21.013 1.00 33.92 480 ASP B CA 1
ATOM 2895 C C . ASP B 2 188 ? 22.724 9.045 22.430 1.00 32.04 480 ASP B C 1
ATOM 2896 O O . ASP B 2 188 ? 23.704 8.326 22.626 1.00 31.35 480 ASP B O 1
ATOM 2901 N N . LYS B 2 189 ? 22.029 9.607 23.414 1.00 33.08 481 LYS B N 1
ATOM 2902 C CA . LYS B 2 189 ? 22.359 9.377 24.815 1.00 34.86 481 LYS B CA 1
ATOM 2903 C C . LYS B 2 189 ? 21.953 7.971 25.245 1.00 33.76 481 LYS B C 1
ATOM 2904 O O . LYS B 2 189 ? 22.679 7.305 25.983 1.00 35.75 481 LYS B O 1
ATOM 2910 N N . ILE B 2 190 ? 20.792 7.524 24.778 1.00 31.92 482 ILE B N 1
ATOM 2911 C CA . ILE B 2 190 ? 20.316 6.180 25.084 1.00 31.83 482 ILE B CA 1
ATOM 2912 C C . ILE B 2 190 ? 21.174 5.147 24.359 1.00 31.00 482 ILE B C 1
ATOM 2913 O O . ILE B 2 190 ? 21.378 4.036 24.851 1.00 28.94 482 ILE B O 1
ATOM 2918 N N . THR B 2 191 ? 21.678 5.527 23.188 1.00 29.32 483 THR B N 1
ATOM 2919 C CA . THR B 2 191 ? 22.600 4.681 22.438 1.00 29.01 483 THR B CA 1
ATOM 2920 C C . THR B 2 191 ? 23.886 4.472 23.230 1.00 31.75 483 THR B C 1
ATOM 2921 O O . THR B 2 191 ? 24.373 3.348 23.355 1.00 31.98 483 THR B O 1
ATOM 2925 N N . ASP B 2 192 ? 24.426 5.564 23.764 1.00 31.73 484 ASP B N 1
ATOM 2926 C CA . ASP B 2 192 ? 25.609 5.502 24.616 1.00 37.33 484 ASP B CA 1
ATOM 2927 C C . ASP B 2 192 ? 25.341 4.647 25.848 1.00 31.88 484 ASP B C 1
ATOM 2928 O O . ASP B 2 192 ? 26.206 3.892 26.296 1.00 31.93 484 ASP B O 1
ATOM 2933 N N . THR B 2 193 ? 24.133 4.772 26.388 1.00 28.86 485 THR B N 1
ATOM 2934 C CA . THR B 2 193 ? 23.726 4.019 27.567 1.00 29.02 485 THR B CA 1
ATOM 2935 C C . THR B 2 193 ? 23.662 2.524 27.269 1.00 28.73 485 THR B C 1
ATOM 2936 O O . THR B 2 193 ? 24.142 1.705 28.055 1.00 31.90 485 THR B O 1
ATOM 2940 N N . LEU B 2 194 ? 23.069 2.175 26.130 1.00 24.88 486 LEU B N 1
ATOM 2941 C CA . LEU B 2 194 ? 22.982 0.783 25.700 1.00 29.50 486 LEU B CA 1
ATOM 2942 C C . LEU B 2 194 ? 24.366 0.163 25.542 1.00 32.58 486 LEU B C 1
ATOM 2943 O O . LEU B 2 194 ? 24.601 -0.970 25.964 1.00 32.01 486 LEU B O 1
ATOM 2948 N N . ILE B 2 195 ? 25.277 0.915 24.933 1.00 31.00 487 ILE B N 1
ATOM 2949 C CA . ILE B 2 195 ? 26.649 0.463 24.738 1.00 29.61 487 ILE B CA 1
ATOM 2950 C C . ILE B 2 195 ? 27.353 0.261 26.077 1.00 31.17 487 ILE B C 1
ATOM 2951 O O . ILE B 2 195 ? 28.044 -0.739 26.281 1.00 29.99 487 ILE B O 1
ATOM 2956 N N . HIS B 2 196 ? 27.162 1.213 26.985 1.00 33.38 488 HIS B N 1
ATOM 2957 C CA . HIS B 2 196 ? 27.742 1.136 28.322 1.00 33.78 488 HIS B CA 1
ATOM 2958 C C . HIS B 2 196 ? 27.302 -0.129 29.048 1.00 30.38 488 HIS B C 1
ATOM 2959 O O . HIS B 2 196 ? 28.095 -0.764 29.741 1.00 32.69 488 HIS B O 1
ATOM 2966 N N . LEU B 2 197 ? 26.032 -0.486 28.883 1.00 30.44 489 LEU B N 1
ATOM 2967 C CA . LEU B 2 197 ? 25.481 -1.686 29.501 1.00 29.98 489 LEU B CA 1
ATOM 2968 C C . LEU B 2 197 ? 26.171 -2.943 28.987 1.00 32.82 489 LEU B C 1
ATOM 2969 O O . LEU B 2 197 ? 26.599 -3.790 29.770 1.00 38.03 489 LEU B O 1
ATOM 2974 N N . MET B 2 198 ? 26.279 -3.055 27.666 1.00 28.32 490 MET B N 1
ATOM 2975 C CA . MET B 2 198 ? 26.900 -4.218 27.040 1.00 29.11 490 MET B CA 1
ATOM 2976 C C . MET B 2 198 ? 28.387 -4.297 27.366 1.00 29.76 490 MET B C 1
ATOM 2977 O O . MET B 2 198 ? 28.935 -5.384 27.545 1.00 32.48 490 MET B O 1
ATOM 2982 N N . ALA B 2 199 ? 29.035 -3.139 27.438 1.00 29.86 491 ALA B N 1
ATOM 2983 C CA . ALA B 2 199 ? 30.443 -3.072 27.806 1.00 36.03 491 ALA B CA 1
ATOM 2984 C C . ALA B 2 199 ? 30.626 -3.480 29.264 1.00 44.46 491 ALA B C 1
ATOM 2985 O O . ALA B 2 199 ? 31.617 -4.114 29.626 1.00 51.13 491 ALA B O 1
ATOM 2987 N N . LYS B 2 200 ? 29.656 -3.110 30.094 1.00 47.88 492 LYS B N 1
ATOM 2988 C CA . LYS B 2 200 ? 29.665 -3.472 31.505 1.00 38.82 492 LYS B CA 1
ATOM 2989 C C . LYS B 2 200 ? 29.257 -4.933 31.673 1.00 44.80 492 LYS B C 1
ATOM 2990 O O . LYS B 2 200 ? 29.628 -5.586 32.648 1.00 41.71 492 LYS B O 1
ATOM 2996 N N . ALA B 2 201 ? 28.501 -5.443 30.704 1.00 34.84 493 ALA B N 1
ATOM 2997 C CA . ALA B 2 201 ? 28.044 -6.828 30.733 1.00 35.78 493 ALA B CA 1
ATOM 2998 C C . ALA B 2 201 ? 29.153 -7.789 30.312 1.00 45.29 493 ALA B C 1
ATOM 2999 O O . ALA B 2 201 ? 29.046 -8.998 30.514 1.00 48.38 493 ALA B O 1
ATOM 3001 N N . GLY B 2 202 ? 30.212 -7.246 29.720 1.00 47.52 494 GLY B N 1
ATOM 3002 C CA . GLY B 2 202 ? 31.372 -8.042 29.360 1.00 47.29 494 GLY B CA 1
ATOM 3003 C C . GLY B 2 202 ? 31.466 -8.383 27.885 1.00 39.86 494 GLY B C 1
ATOM 3004 O O . GLY B 2 202 ? 32.204 -9.289 27.498 1.00 38.16 494 GLY B O 1
ATOM 3005 N N . LEU B 2 203 ? 30.721 -7.660 27.056 1.00 37.43 495 LEU B N 1
ATOM 3006 C CA . LEU B 2 203 ? 30.763 -7.881 25.615 1.00 36.19 495 LEU B CA 1
ATOM 3007 C C . LEU B 2 203 ? 31.924 -7.130 24.974 1.00 34.92 495 LEU B C 1
ATOM 3008 O O . LEU B 2 203 ? 32.215 -5.991 25.337 1.00 35.53 495 LEU B O 1
ATOM 3013 N N . THR B 2 204 ? 32.586 -7.778 24.019 1.00 33.91 496 THR B N 1
ATOM 3014 C CA . THR B 2 204 ? 33.671 -7.148 23.278 1.00 35.81 496 THR B CA 1
ATOM 3015 C C . THR B 2 204 ? 33.126 -6.019 22.411 1.00 33.61 496 THR B C 1
ATOM 3016 O O . THR B 2 204 ? 31.924 -5.953 22.157 1.00 30.60 496 THR B O 1
ATOM 3020 N N . LEU B 2 205 ? 34.016 -5.140 21.961 1.00 28.95 497 LEU B N 1
ATOM 3021 C CA . LEU B 2 205 ? 33.626 -3.974 21.173 1.00 29.43 497 LEU B CA 1
ATOM 3022 C C . LEU B 2 205 ? 32.842 -4.357 19.921 1.00 30.92 497 LEU B C 1
ATOM 3023 O O . LEU B 2 205 ? 31.909 -3.658 19.526 1.00 37.58 497 LEU B O 1
ATOM 3028 N N . GLN B 2 206 ? 33.221 -5.472 19.305 1.00 27.14 498 GLN B N 1
ATOM 3029 C CA . GLN B 2 206 ? 32.538 -5.946 18.108 1.00 34.59 498 GLN B CA 1
ATOM 3030 C C . GLN B 2 206 ? 31.163 -6.511 18.445 1.00 36.75 498 GLN B C 1
ATOM 3031 O O . GLN B 2 206 ? 30.204 -6.313 17.702 1.00 43.86 498 GLN B O 1
ATOM 3037 N N . GLN B 2 207 ? 31.073 -7.211 19.572 1.00 30.95 499 GLN B N 1
ATOM 3038 C CA . GLN B 2 207 ? 29.808 -7.782 20.019 1.00 28.63 499 GLN B CA 1
ATOM 3039 C C . GLN B 2 207 ? 28.821 -6.694 20.432 1.00 26.94 499 GLN B C 1
ATOM 3040 O O . GLN B 2 207 ? 27.608 -6.892 20.375 1.00 31.01 499 GLN B O 1
ATOM 3046 N N . GLN B 2 208 ? 29.349 -5.547 20.844 1.00 28.14 500 GLN B N 1
ATOM 3047 C CA . GLN B 2 208 ? 28.518 -4.439 21.302 1.00 26.12 500 GLN B CA 1
ATOM 3048 C C . GLN B 2 208 ? 27.683 -3.844 20.171 1.00 24.49 500 GLN B C 1
ATOM 3049 O O . GLN B 2 208 ? 26.459 -3.777 20.270 1.00 22.50 500 GLN B O 1
ATOM 3055 N N . HIS B 2 209 ? 28.340 -3.417 19.097 1.00 24.73 501 HIS B N 1
ATOM 3056 C CA . HIS B 2 209 ? 27.631 -2.788 17.987 1.00 32.65 501 HIS B CA 1
ATOM 3057 C C . HIS B 2 209 ? 26.830 -3.814 17.187 1.00 36.82 501 HIS B C 1
ATOM 3058 O O . HIS B 2 209 ? 25.877 -3.462 16.493 1.00 40.34 501 HIS B O 1
ATOM 3065 N N . GLN B 2 210 ? 27.216 -5.082 17.290 1.00 37.27 502 GLN B N 1
ATOM 3066 C CA . GLN B 2 210 ? 26.453 -6.156 16.666 1.00 33.18 502 GLN B CA 1
ATOM 3067 C C . GLN B 2 210 ? 25.145 -6.383 17.418 1.00 30.26 502 GLN B C 1
ATOM 3068 O O . GLN B 2 210 ? 24.080 -6.486 16.809 1.00 24.85 502 GLN B O 1
ATOM 3074 N N . ARG B 2 211 ? 25.230 -6.455 18.744 1.00 30.25 503 ARG B N 1
ATOM 3075 C CA . ARG B 2 211 ? 24.045 -6.631 19.577 1.00 26.02 503 ARG B CA 1
ATOM 3076 C C . ARG B 2 211 ? 23.175 -5.379 19.551 1.00 23.62 503 ARG B C 1
ATOM 3077 O O . ARG B 2 211 ? 21.946 -5.466 19.572 1.00 24.00 503 ARG B O 1
ATOM 3085 N N . LEU B 2 212 ? 23.821 -4.217 19.512 1.00 20.77 504 LEU B N 1
ATOM 3086 C CA . LEU B 2 212 ? 23.115 -2.947 19.394 1.00 20.12 504 LEU B CA 1
ATOM 3087 C C . LEU B 2 212 ? 22.264 -2.930 18.133 1.00 28.91 504 LEU B C 1
ATOM 3088 O O . LEU B 2 212 ? 21.113 -2.496 18.152 1.00 30.42 504 LEU B O 1
ATOM 3093 N N . ALA B 2 213 ? 22.843 -3.414 17.039 1.00 26.63 505 ALA B N 1
ATOM 3094 C CA . ALA B 2 213 ? 22.144 -3.483 15.765 1.00 24.02 505 ALA B CA 1
ATOM 3095 C C . ALA B 2 213 ? 20.955 -4.432 15.839 1.00 24.24 505 ALA B C 1
ATOM 3096 O O . ALA B 2 213 ? 19.868 -4.114 15.361 1.00 24.52 505 ALA B O 1
ATOM 3098 N N . GLN B 2 214 ? 21.170 -5.594 16.446 1.00 23.10 506 GLN B N 1
ATOM 3099 C CA . GLN B 2 214 ? 20.125 -6.604 16.568 1.00 30.50 506 GLN B CA 1
ATOM 3100 C C . GLN B 2 214 ? 18.930 -6.093 17.366 1.00 33.06 506 GLN B C 1
ATOM 3101 O O . GLN B 2 214 ? 17.783 -6.343 17.001 1.00 36.55 506 GLN B O 1
ATOM 3107 N N . LEU B 2 215 ? 19.206 -5.377 18.452 1.00 30.38 507 LEU B N 1
ATOM 3108 C CA . LEU B 2 215 ? 18.149 -4.827 19.295 1.00 29.28 507 LEU B CA 1
ATOM 3109 C C . LEU B 2 215 ? 17.309 -3.800 18.547 1.00 19.96 507 LEU B C 1
ATOM 3110 O O . LEU B 2 215 ? 16.083 -3.804 18.639 1.00 18.88 507 LEU B O 1
ATOM 3115 N N . LEU B 2 216 ? 17.976 -2.924 17.804 1.00 18.89 508 LEU B N 1
ATOM 3116 C CA . LEU B 2 216 ? 17.289 -1.857 17.086 1.00 29.28 508 LEU B CA 1
ATOM 3117 C C . LEU B 2 216 ? 16.539 -2.381 15.865 1.00 31.84 508 LEU B C 1
ATOM 3118 O O . LEU B 2 216 ? 15.540 -1.797 15.447 1.00 31.43 508 LEU B O 1
ATOM 3123 N N . LEU B 2 217 ? 17.020 -3.484 15.298 1.00 32.99 509 LEU B N 1
ATOM 3124 C CA . LEU B 2 217 ? 16.346 -4.107 14.163 1.00 29.75 509 LEU B CA 1
ATOM 3125 C C . LEU B 2 217 ? 15.034 -4.760 14.589 1.00 25.47 509 LEU B C 1
ATOM 3126 O O . LEU B 2 217 ? 14.147 -4.983 13.767 1.00 21.99 509 LEU B O 1
ATOM 3131 N N . ILE B 2 218 ? 14.919 -5.067 15.878 1.00 25.00 510 ILE B N 1
ATOM 3132 C CA . ILE B 2 218 ? 13.690 -5.633 16.424 1.00 25.96 510 ILE B CA 1
ATOM 3133 C C . ILE B 2 218 ? 12.593 -4.570 16.461 1.00 22.33 510 ILE B C 1
ATOM 3134 O O . ILE B 2 218 ? 11.410 -4.874 16.289 1.00 25.59 510 ILE B O 1
ATOM 3139 N N . LEU B 2 219 ? 12.996 -3.319 16.665 1.00 19.49 511 LEU B N 1
ATOM 3140 C CA . LEU B 2 219 ? 12.055 -2.203 16.712 1.00 22.63 511 LEU B CA 1
ATOM 3141 C C . LEU B 2 219 ? 11.307 -2.050 15.390 1.00 27.95 511 LEU B C 1
ATOM 3142 O O . LEU B 2 219 ? 10.191 -1.530 15.356 1.00 33.18 511 LEU B O 1
ATOM 3147 N N . SER B 2 220 ? 11.928 -2.506 14.307 1.00 23.75 512 SER B N 1
ATOM 3148 C CA . SER B 2 220 ? 11.289 -2.502 12.998 1.00 22.88 512 SER B CA 1
ATOM 3149 C C . SER B 2 220 ? 10.119 -3.478 12.977 1.00 22.63 512 SER B C 1
ATOM 3150 O O . SER B 2 220 ? 9.078 -3.205 12.380 1.00 25.30 512 SER B O 1
ATOM 3153 N N . HIS B 2 221 ? 10.297 -4.618 13.638 1.00 21.65 513 HIS B N 1
ATOM 3154 C CA . HIS B 2 221 ? 9.244 -5.622 13.731 1.00 33.27 513 HIS B CA 1
ATOM 3155 C C . HIS B 2 221 ? 8.160 -5.184 14.710 1.00 31.40 513 HIS B C 1
ATOM 3156 O O . HIS B 2 221 ? 6.976 -5.454 14.502 1.00 20.61 513 HIS B O 1
ATOM 3163 N N . ILE B 2 222 ? 8.574 -4.513 15.780 1.00 20.46 514 ILE B N 1
ATOM 3164 C CA . ILE B 2 222 ? 7.637 -3.968 16.754 1.00 21.53 514 ILE B CA 1
ATOM 3165 C C . ILE B 2 222 ? 6.790 -2.884 16.093 1.00 24.42 514 ILE B C 1
ATOM 3166 O O . ILE B 2 222 ? 5.596 -2.753 16.370 1.00 22.41 514 ILE B O 1
ATOM 3171 N N . ARG B 2 223 ? 7.419 -2.120 15.205 1.00 22.37 515 ARG B N 1
ATOM 3172 C CA . ARG B 2 223 ? 6.717 -1.125 14.405 1.00 21.36 515 ARG B CA 1
ATOM 3173 C C . ARG B 2 223 ? 5.683 -1.803 13.515 1.00 22.32 515 ARG B C 1
ATOM 3174 O O . ARG B 2 223 ? 4.546 -1.343 13.400 1.00 22.80 515 ARG B O 1
ATOM 3182 N N . HIS B 2 224 ? 6.093 -2.905 12.895 1.00 25.17 516 HIS B N 1
ATOM 3183 C CA . HIS B 2 224 ? 5.227 -3.673 12.007 1.00 26.39 516 HIS B CA 1
ATOM 3184 C C . HIS B 2 224 ? 4.003 -4.213 12.743 1.00 23.46 516 HIS B C 1
ATOM 3185 O O . HIS B 2 224 ? 2.881 -4.123 12.245 1.00 24.36 516 HIS B O 1
ATOM 3192 N N . MET B 2 225 ? 4.228 -4.771 13.929 1.00 26.07 517 MET B N 1
ATOM 3193 C CA . MET B 2 225 ? 3.142 -5.313 14.740 1.00 31.46 517 MET B CA 1
ATOM 3194 C C . MET B 2 225 ? 2.148 -4.226 15.134 1.00 32.19 517 MET B C 1
ATOM 3195 O O . MET B 2 225 ? 0.938 -4.450 15.135 1.00 21.48 517 MET B O 1
ATOM 3200 N N . SER B 2 226 ? 2.672 -3.051 15.468 1.00 26.74 518 SER B N 1
ATOM 3201 C CA . SER B 2 226 ? 1.843 -1.916 15.858 1.00 24.86 518 SER B CA 1
ATOM 3202 C C . SER B 2 226 ? 0.902 -1.494 14.737 1.00 23.50 518 SER B C 1
ATOM 3203 O O . SER B 2 226 ? -0.290 -1.286 14.963 1.00 22.08 518 SER B O 1
ATOM 3206 N N . ASN B 2 227 ? 1.448 -1.369 13.532 1.00 23.19 519 ASN B N 1
ATOM 3207 C CA . ASN B 2 227 ? 0.665 -0.975 12.368 1.00 25.17 519 ASN B CA 1
ATOM 3208 C C . ASN B 2 227 ? -0.428 -1.989 12.049 1.00 27.81 519 ASN B C 1
ATOM 3209 O O . ASN B 2 227 ? -1.533 -1.619 11.652 1.00 30.77 519 ASN B O 1
ATOM 3214 N N . LYS B 2 228 ? -0.112 -3.268 12.226 1.00 29.96 520 LYS B N 1
ATOM 3215 C CA . LYS B 2 228 ? -1.085 -4.332 12.008 1.00 27.45 520 LYS B CA 1
ATOM 3216 C C . LYS B 2 228 ? -2.127 -4.352 13.118 1.00 24.44 520 LYS B C 1
ATOM 3217 O O . LYS B 2 228 ? -3.308 -4.595 12.871 1.00 25.17 520 LYS B O 1
ATOM 3223 N N . GLY B 2 229 ? -1.682 -4.095 14.344 1.00 24.15 521 GLY B N 1
ATOM 3224 C CA . GLY B 2 229 ? -2.584 -4.025 15.478 1.00 24.27 521 GLY B CA 1
ATOM 3225 C C . GLY B 2 229 ? -3.491 -2.816 15.382 1.00 27.26 521 GLY B C 1
ATOM 3226 O O . GLY B 2 229 ? -4.656 -2.867 15.778 1.00 29.39 521 GLY B O 1
ATOM 3227 N N . MET B 2 230 ? -2.952 -1.723 14.850 1.00 23.75 522 MET B N 1
ATOM 3228 C CA . MET B 2 230 ? -3.716 -0.494 14.673 1.00 29.64 522 MET B CA 1
ATOM 3229 C C . MET B 2 230 ? -4.802 -0.686 13.621 1.00 27.44 522 MET B C 1
ATOM 3230 O O . MET B 2 230 ? -5.918 -0.187 13.768 1.00 27.05 522 MET B O 1
ATOM 3235 N N . GLU B 2 231 ? -4.466 -1.412 12.558 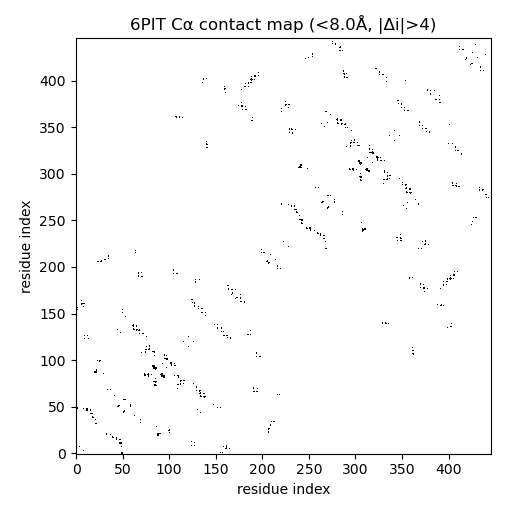1.00 26.65 523 GLU B N 1
ATOM 3236 C CA . GLU B 2 231 ? -5.422 -1.704 11.495 1.00 28.13 523 GLU B CA 1
ATOM 3237 C C . GLU B 2 231 ? -6.499 -2.655 11.996 1.00 27.54 523 GLU B C 1
ATOM 3238 O O . GLU B 2 231 ? -7.659 -2.562 11.596 1.00 28.68 523 GLU B O 1
ATOM 3244 N N . HIS B 2 232 ? -6.103 -3.571 12.874 1.00 27.27 524 HIS B N 1
ATOM 3245 C CA . HIS B 2 232 ? -7.032 -4.533 13.450 1.00 27.05 524 HIS B CA 1
ATOM 3246 C C . HIS B 2 232 ? -7.976 -3.855 14.435 1.00 28.08 524 HIS B C 1
ATOM 3247 O O . HIS B 2 232 ? -9.174 -4.132 14.449 1.00 28.98 524 HIS B O 1
ATOM 3254 N N . LEU B 2 233 ? -7.427 -2.967 15.259 1.00 26.23 525 LEU B N 1
ATOM 3255 C CA . LEU B 2 233 ? -8.222 -2.240 16.242 1.00 26.03 525 LEU B CA 1
ATOM 3256 C C . LEU B 2 233 ? -9.249 -1.348 15.556 1.00 26.98 525 LEU B C 1
ATOM 3257 O O 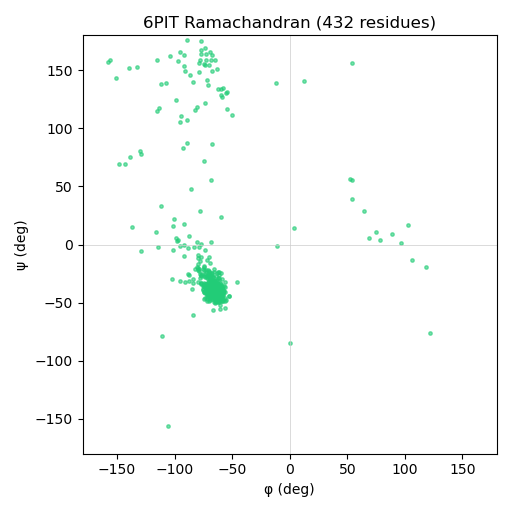. LEU B 2 233 ? -10.389 -1.237 16.008 1.00 27.23 525 LEU B O 1
ATOM 3262 N N . TYR B 2 234 ? -8.839 -0.718 14.460 1.00 30.75 526 TYR B N 1
ATOM 3263 C CA . TYR B 2 234 ? -9.739 0.135 13.696 1.00 30.75 526 TYR B CA 1
ATOM 3264 C C . TYR B 2 234 ? -10.776 -0.713 12.967 1.00 31.94 526 TYR B C 1
ATOM 3265 O O . TYR B 2 234 ? -11.891 -0.261 12.707 1.00 32.51 526 TYR B O 1
ATOM 3274 N N . SER B 2 235 ? -10.399 -1.945 12.641 1.00 31.79 527 SER B N 1
ATOM 3275 C CA . SER B 2 235 ? -11.318 -2.888 12.016 1.00 36.71 527 SER B CA 1
ATOM 3276 C C . SER B 2 235 ? -12.425 -3.280 12.988 1.00 36.03 527 SER B C 1
ATOM 3277 O O . SER B 2 235 ? -13.589 -3.394 12.606 1.00 38.65 527 SER B O 1
ATOM 3280 N N . MET B 2 236 ? -12.054 -3.480 14.248 1.00 39.52 528 MET B N 1
ATOM 3281 C CA . MET B 2 236 ? -13.013 -3.845 15.283 1.00 35.23 528 MET B CA 1
ATOM 3282 C C . MET B 2 236 ? -13.946 -2.683 15.609 1.00 34.71 528 MET B C 1
ATOM 3283 O O . MET B 2 236 ? -15.096 -2.889 15.996 1.00 36.75 528 MET B O 1
ATOM 3288 N N . LYS B 2 237 ? -13.445 -1.462 15.448 1.00 32.45 529 LYS B N 1
ATOM 3289 C CA . LYS B 2 237 ? -14.233 -0.271 15.743 1.00 35.75 529 LYS B CA 1
ATOM 3290 C C . LYS B 2 237 ? -15.296 -0.031 14.675 1.00 38.04 529 LYS B C 1
ATOM 3291 O O . LYS B 2 237 ? -16.401 0.418 14.977 1.00 40.53 529 LYS B O 1
ATOM 3297 N N . CYS B 2 238 ? -14.955 -0.335 13.427 1.00 37.52 530 CYS B N 1
ATOM 3298 C CA . CYS B 2 238 ? -15.860 -0.102 12.306 1.00 43.83 530 CYS B CA 1
ATOM 3299 C C . CYS B 2 238 ? -16.912 -1.201 12.183 1.00 45.72 530 CYS B C 1
ATOM 3300 O O . CYS B 2 238 ? -17.950 -1.010 11.549 1.00 51.70 530 CYS B O 1
ATOM 3303 N N . LYS B 2 239 ? -16.637 -2.351 12.790 1.00 40.75 531 LYS B N 1
ATOM 3304 C CA . LYS B 2 239 ? -17.581 -3.463 12.789 1.00 37.62 531 LYS B CA 1
ATOM 3305 C C . LYS B 2 239 ? -18.398 -3.480 14.076 1.00 38.47 531 LYS B C 1
ATOM 3306 O O . LYS B 2 239 ? -19.203 -4.386 14.298 1.00 42.58 531 LYS B O 1
ATOM 3312 N N . ASN B 2 240 ? -18.177 -2.471 14.916 1.00 36.77 532 ASN B N 1
ATOM 3313 C CA . ASN B 2 240 ? -18.839 -2.353 16.214 1.00 34.25 532 ASN B CA 1
ATOM 3314 C C . ASN B 2 240 ? -18.662 -3.595 17.082 1.00 33.32 532 ASN B C 1
ATOM 3315 O O . ASN B 2 240 ? -19.589 -4.018 17.773 1.00 34.72 532 ASN B O 1
ATOM 3320 N N . VAL B 2 241 ? -17.465 -4.172 17.043 1.00 33.70 533 VAL B N 1
ATOM 3321 C CA . VAL B 2 241 ? -17.150 -5.346 17.846 1.00 34.68 533 VAL B CA 1
ATOM 3322 C C . VAL B 2 241 ? -17.097 -4.985 19.329 1.00 35.06 533 VAL B C 1
ATOM 3323 O O . VAL B 2 241 ? -17.599 -5.723 20.179 1.00 37.53 533 VAL B O 1
ATOM 3327 N N . VAL B 2 242 ? -16.504 -3.835 19.631 1.00 33.81 534 VAL B N 1
ATOM 3328 C CA . VAL B 2 242 ? -16.318 -3.412 21.013 1.00 35.31 534 VAL B CA 1
ATOM 3329 C C . VAL B 2 242 ? -16.313 -1.887 21.132 1.00 38.41 534 VAL B C 1
ATOM 3330 O O . VAL B 2 242 ? -15.818 -1.190 20.244 1.00 42.57 534 VAL B O 1
ATOM 3334 N N . PRO B 2 243 ? -16.893 -1.363 22.225 1.00 38.19 535 PRO B N 1
ATOM 3335 C CA . PRO B 2 243 ? -16.878 0.079 22.495 1.00 42.03 535 PRO B CA 1
ATOM 3336 C C . PRO B 2 243 ? -15.488 0.572 22.883 1.00 45.74 535 PRO B C 1
ATOM 3337 O O . PRO B 2 243 ? -14.796 -0.083 23.663 1.00 51.34 535 PRO B O 1
ATOM 3341 N N . LEU B 2 244 ? -15.085 1.715 22.340 1.00 43.96 536 LEU B N 1
ATOM 3342 C CA . LEU B 2 244 ? -13.776 2.278 22.640 1.00 37.52 536 LEU B CA 1
ATOM 3343 C C . LEU B 2 244 ? -13.903 3.568 23.441 1.00 35.58 536 LEU B C 1
ATOM 3344 O O . LEU B 2 244 ? -14.768 4.398 23.162 1.00 36.90 536 LEU B O 1
ATOM 3349 N N . SER B 2 245 ? -13.040 3.728 24.438 1.00 33.60 537 SER B N 1
ATOM 3350 C CA . SER B 2 245 ? -13.006 4.953 25.226 1.00 40.66 537 SER B CA 1
ATOM 3351 C C . SER B 2 245 ? -12.593 6.125 24.344 1.00 42.29 537 SER B C 1
ATOM 3352 O O . SER B 2 245 ? -11.989 5.931 23.288 1.00 43.76 537 SER B O 1
ATOM 3355 N N . ASP B 2 246 ? -12.923 7.338 24.778 1.00 42.19 538 ASP B N 1
ATOM 3356 C CA . ASP B 2 246 ? -12.616 8.537 24.006 1.00 44.75 538 ASP B CA 1
ATOM 3357 C C . ASP B 2 246 ? -11.115 8.709 23.806 1.00 44.34 538 ASP B C 1
ATOM 3358 O O . ASP B 2 246 ? -10.676 9.250 22.792 1.00 49.46 538 ASP B O 1
ATOM 3363 N N . LEU B 2 247 ? -10.334 8.242 24.774 1.00 41.07 539 LEU B N 1
ATOM 3364 C CA . LEU B 2 247 ? -8.881 8.300 24.673 1.00 40.64 539 LEU B CA 1
ATOM 3365 C C . LEU B 2 247 ? -8.383 7.415 23.535 1.00 39.51 539 LEU B C 1
ATOM 3366 O O . LEU B 2 247 ? -7.576 7.848 22.713 1.00 44.09 539 LEU B O 1
ATOM 3371 N N . LEU B 2 248 ? -8.875 6.181 23.488 1.00 37.51 540 LEU B N 1
ATOM 3372 C CA . LEU B 2 248 ? -8.480 5.231 22.450 1.00 36.00 540 LEU B CA 1
ATOM 3373 C C . LEU B 2 248 ? -8.946 5.667 21.066 1.00 36.20 540 LEU B C 1
ATOM 3374 O O . LEU B 2 248 ? -8.259 5.433 20.072 1.00 36.22 540 LEU B O 1
ATOM 3379 N N . LEU B 2 249 ? -10.116 6.296 21.008 1.00 34.75 541 LEU B N 1
ATOM 3380 C CA . LEU B 2 249 ? -10.672 6.767 19.743 1.00 38.99 541 LEU B CA 1
ATOM 3381 C C . LEU B 2 249 ? -9.755 7.784 19.067 1.00 45.73 541 LEU B C 1
ATOM 3382 O O . LEU B 2 249 ? -9.591 7.766 17.849 1.00 50.46 541 LEU B O 1
ATOM 3387 N N . GLU B 2 250 ? -9.224 8.650 19.907 1.00 43.66 542 GLU B N 1
ATOM 3388 C CA . GLU B 2 250 ? -8.303 9.694 19.535 1.00 46.23 542 GLU B CA 1
ATOM 3389 C C . GLU B 2 250 ? -6.938 9.124 19.119 1.00 45.23 542 GLU B C 1
ATOM 3390 O O . GLU B 2 250 ? -6.344 9.611 18.222 1.00 53.50 542 GLU B O 1
ATOM 3396 N N . MET B 2 251 ? -6.504 8.041 19.739 1.00 39.61 543 MET B N 1
ATOM 3397 C CA . MET B 2 251 ? -5.268 7.321 19.457 1.00 39.44 543 MET B CA 1
ATOM 3398 C C . MET B 2 251 ? -5.351 6.701 18.071 1.00 44.25 543 MET B C 1
ATOM 3399 O O . MET B 2 251 ? -4.380 6.714 17.315 1.00 50.73 543 MET B O 1
ATOM 3404 N N . LEU B 2 252 ? -6.523 6.165 17.743 1.00 42.68 544 LEU B N 1
ATOM 3405 C CA . LEU B 2 252 ? -6.770 5.586 16.428 1.00 43.44 544 LEU B CA 1
ATOM 3406 C C . LEU B 2 252 ? -6.864 6.662 15.352 1.00 50.39 544 LEU B C 1
ATOM 3407 O O . LEU B 2 252 ? -6.361 6.486 14.242 1.00 56.86 544 LEU B O 1
ATOM 3412 N N . ASP B 2 253 ? -7.516 7.773 15.688 1.00 47.90 545 ASP B N 1
ATOM 3413 C CA . ASP B 2 253 ? -7.712 8.874 14.750 1.00 46.79 545 ASP B CA 1
ATOM 3414 C C . ASP B 2 253 ? -6.390 9.441 14.243 1.00 48.80 545 ASP B C 1
ATOM 3415 O O . ASP B 2 253 ? -6.288 9.864 13.092 1.00 57.71 545 ASP B O 1
ATOM 3420 N N . ALA B 2 254 ? -5.379 9.441 15.106 1.00 44.90 546 ALA B N 1
ATOM 3421 C CA . ALA B 2 254 ? -4.066 9.971 14.752 1.00 45.60 546 ALA B CA 1
ATOM 3422 C C . ALA B 2 254 ? -3.363 9.091 13.721 1.00 50.38 546 ALA B C 1
ATOM 3423 O O . ALA B 2 254 ? -2.392 9.513 13.092 1.00 54.76 546 ALA B O 1
ATOM 3425 N N . HIS B 2 255 ? -3.855 7.867 13.556 1.00 49.81 547 HIS B N 1
ATOM 3426 C CA . HIS B 2 255 ? -3.295 6.938 12.582 1.00 43.91 547 HIS B CA 1
ATOM 3427 C C . HIS B 2 255 ? -4.215 6.780 11.375 1.00 39.75 547 HIS B C 1
ATOM 3428 O O . HIS B 2 255 ? -5.400 7.106 11.438 1.00 40.68 547 HIS B O 1
ATOM 3435 N N . LYS C 3 3 ? -7.192 17.050 21.464 1.00 74.71 3 LYS D N 1
ATOM 3436 C CA . LYS C 3 3 ? -7.345 17.732 22.727 1.00 73.83 3 LYS D CA 1
ATOM 3437 C C . LYS C 3 3 ? -7.343 16.736 23.984 1.00 61.62 3 LYS D C 1
ATOM 3438 O O . LYS C 3 3 ? -6.873 17.063 25.031 1.00 65.18 3 LYS D O 1
ATOM 3440 N N . LYS C 3 4 ? -7.826 15.534 23.806 1.00 59.07 4 LYS D N 1
ATOM 3441 C CA . LYS C 3 4 ? -7.946 14.633 24.936 1.00 59.21 4 LYS D CA 1
ATOM 3442 C C . LYS C 3 4 ? -6.645 14.385 25.702 1.00 60.64 4 LYS D C 1
ATOM 3443 O O . LYS C 3 4 ? -6.596 14.555 26.901 1.00 62.91 4 LYS D O 1
ATOM 3449 N N . LEU C 3 5 ? -5.615 13.954 24.977 1.00 57.88 5 LEU D N 1
ATOM 3450 C CA . LEU C 3 5 ? -4.302 13.587 25.498 1.00 53.05 5 LEU D CA 1
ATOM 3451 C C . LEU C 3 5 ? -3.641 14.863 25.974 1.00 47.89 5 LEU D C 1
ATOM 3452 O O . LEU C 3 5 ? -3.024 14.906 26.997 1.00 48.86 5 LEU D O 1
ATOM 3457 N N . HIS C 3 6 ? -3.807 15.897 25.174 1.00 48.92 6 HIS D N 1
ATOM 3458 C CA . HIS C 3 6 ? -3.411 17.246 25.475 1.00 51.11 6 HIS D CA 1
ATOM 3459 C C . HIS C 3 6 ? -3.821 17.662 26.875 1.00 76.44 6 HIS D C 1
ATOM 3460 O O . HIS C 3 6 ? -3.103 18.399 27.522 1.00 78.15 6 HIS D O 1
ATOM 3467 N N . ARG C 3 7 ? -4.927 17.171 27.388 1.00 30.00 7 ARG D N 1
ATOM 3468 C CA . ARG C 3 7 ? -5.229 17.503 28.760 1.00 30.00 7 ARG D CA 1
ATOM 3469 C C . ARG C 3 7 ? -4.551 16.536 29.757 1.00 30.00 7 ARG D C 1
ATOM 3470 O O . ARG C 3 7 ? -3.579 16.903 30.370 1.00 30.00 7 ARG D O 1
ATOM 3492 N N . LEU C 3 9 ? -1.475 15.539 29.794 1.00 30.00 9 LEU D N 1
ATOM 3493 C CA . LEU C 3 9 ? -0.203 16.284 30.050 1.00 30.00 9 LEU D CA 1
ATOM 3494 C C . LEU C 3 9 ? -0.470 17.720 30.421 1.00 30.00 9 LEU D C 1
ATOM 3495 O O . LEU C 3 9 ? 0.429 18.530 30.382 1.00 30.00 9 LEU D O 1
ATOM 3500 N N . GLN C 3 10 ? -1.753 18.057 30.766 1.00 76.78 10 GLN D N 1
ATOM 3501 C CA . GLN C 3 10 ? -2.162 19.268 31.392 1.00 76.77 10 GLN D CA 1
ATOM 3502 C C . GLN C 3 10 ? -1.386 20.502 30.897 1.00 73.51 10 GLN D C 1
ATOM 3503 O O . GLN C 3 10 ? -1.760 21.143 29.921 1.00 71.88 10 GLN D O 1
ATOM 3509 N N . ARG D 3 7 ? 9.217 -17.643 -8.832 1.00 73.98 7 ARG C N 1
ATOM 3510 C CA . ARG D 3 7 ? 9.752 -18.649 -9.740 1.00 77.03 7 ARG C CA 1
ATOM 3511 C C . ARG D 3 7 ? 10.639 -17.975 -10.784 1.00 78.64 7 ARG C C 1
ATOM 3512 O O . ARG D 3 7 ? 10.883 -18.514 -11.865 1.00 81.42 7 ARG C O 1
ATOM 3518 N N . LEU D 3 9 ? 13.354 -16.721 -9.305 1.00 77.64 9 LEU C N 1
ATOM 3519 C CA . LEU D 3 9 ? 14.435 -16.697 -8.328 1.00 77.45 9 LEU C CA 1
ATOM 3520 C C . LEU D 3 9 ? 15.414 -17.847 -8.545 1.00 80.41 9 LEU C C 1
ATOM 3521 O O . LEU D 3 9 ? 16.441 -17.939 -7.872 1.00 81.04 9 LEU C O 1
#

Foldseek 3Di:
DPPADLVRLLVLLVVLDFDFDAWCVVLVTLQVLLVVVLVSVLSSQVSRPLLVVDDPVVLVQLCLLSQLLLLLVQLQVCLVPQQWTPSHPNDIGHLVVCVVQHSVLVVLSNVLSPVCNVLVPDPSLSSLLSNLSSLPVRLVVPVVVVVSSVSSVVVNVSSLVSQLVVCVVVVDDPVRSVVSSVVSVVSSVSSVVSSVVVLVSVVVVVVDHDPVSVVSSVSD/DPDDLVRLLVLLLVLDFDFDAFPVVVPRLQVLLVVVLVSVLSSQCSRPLLVVDDVVVNVQLCLQQSLLLLLLVQLVVCLVPQQWTPSHPNDIGGLCVLVVPPRSVLVVLSNVLSVVCNVLVPDPSNSSLLSSLSSLPRRPVCPSSVVVNVVSLVSQLVVCVVVPDDPVRSVVSSVVSVVSSVSSSVSSVSVLVVVVVCVVVVVDDHDPVVVVSSVSD/DVVVVCD

Sequence (446 aa):
ALSLTADQMVSALLDAEPPILYSASMMGLLTNLADRELVHMINWAKRVPGFVDLTLHDQVHLLEAWLEILMIGLVWRSMEHPGKLLFAPNLLLDRNQGKCVMVEIFDMLLATSSRFRMMNLQGEEFVCLKSSIILLNSGVYTTLKSLEEKDHIHRVLDKITDTLIHLMAKAGLTLQQQHQRLAQLLLILSHHIRHMSNKGMEHLYSMKVPLSDLLLEMLDAHLSLTADQMVSALLDAEPPILYSESMMGLLTNLADRELVHMINWAKRVPGFVDLTLHDQVHLLECAWLEILMIGLVWRSMEHPGKLLFAPNLLLDRNQGKVEGMVEIFDMLLATSSRFRMMNLQGEEFVCLKSIILLNSGVYTDHIHRVLDKITDTLIHLMAKAGLTLQQQHQRLAQLLLILSHIRHMSNKGMEHLYSMKCKNVVPLSDLLLEMLDAHKKLHRLQRL

B-factor: mean 37.24, std 12.41, range [14.63, 97.01]

Nearest PDB structures (foldseek):
  6pit-assembly1_A  TM=1.005E+00  e=3.333E-34  Homo sapiens
  5tmt-assembly1_A  TM=9.860E-01  e=4.811E-30  Homo sapiens
  5dlr-assembly1_B  TM=9.840E-01  e=6.620E-30  Homo sapiens
  5tlf-assembly1_B  TM=9.763E-01  e=1.189E-29  Homo sapiens
  4iv2-assembly1_B  TM=9.828E-01  e=3.832E-29  Homo sapiens

Solvent-accessible surface area: 18525 Å² total

InterPro domains:
  IPR000536 Nuclear hormone receptor, ligand-binding domain [PF00104] (337-530)
  IPR000536 Nuclear hormone receptor, ligand-binding domain [PS51843] (311-547)
  IPR000536 Nuclear hormone receptor, ligand-binding domain [SM00430] (348-518)
  IPR001292 Estrogen receptor [PIRSF500101] (1-591)
  IPR001292 Estrogen receptor [PR00543] (6-24)
  IPR001292 Estrogen receptor [PR00543] (26-43)
  IPR001292 Estrogen receptor [PR00543] (45-62)
  IPR001292 Estrogen receptor [PR00543] (70-85)
  IPR001292 Estrogen receptor [PR00543] (97-111)
  IPR001292 Estrogen receptor [PR00543] (115-131)
  IPR001292 Estrogen receptor [PR00543] (132-151)
  IPR001292 Estrogen receptor [PR00543] (153-172)
  IPR001628 Zinc finger, nuclear hormone receptor-type [PF00105] (184-252)
  IPR001628 Zinc finger, nuclear hormone receptor-type [PR00047] (185-201)
  IPR001628 Zinc finger, nuclear hormone receptor-type [PR00047] (201-216)
  IPR001628 Zinc finger, nuclear hormone receptor-type [PR00047] (234-242)
  IPR001628 Zinc finger, nuclear hormone receptor-type [PR00047] (242-250)
  IPR001628 Zinc finger, nuclear hormone receptor-type [PS00031] (185-211)
  IPR001628 Zinc finger, nuclear hormone receptor-type [PS51030] (182-257)
  IPR001628 Zinc finger, nuclear hormone receptor-type [SM00399] (182-253)

GO terms:
  GO:0045429 positive regulation of nitric oxide biosynthetic process (P, IDA)
  GO:0051000 positive regulation of nitric-oxide synthase activity (P, IDA)
  GO:0005634 nucleus (C, IDA)
  GO:0004879 nuclear receptor activity (F, IC)
  GO:0043401 steroid hormone receptor signaling pathway (P, IC)
  GO:0004879 nuclear receptor activity (F, IMP)
  GO:0043401 steroid hormone receptor signaling pathway (P, IMP)
  GO:0005515 protein binding (F, IPI)
  GO:0042802 identical protein binding (F, IPI)
  GO:0004879 nuclear receptor activity (F, IDA)
  GO:0030520 estrogen receptor signaling pathway (P, IDA)
  GO:0000785 chromatin (C, IDA)
  GO:0071392 cellular response to estradiol stimulus (P, IDA)
  GO:1990837 sequence-specific double-stranded DNA binding (F, IDA)
  GO:0001222 transcription corepressor binding (F, IPI)
  GO:0045944 positive regulation of transcription by RNA polymerase II (P, IDA)
  GO:0051117 ATPase binding (F, IDA)
  GO:0004879 nuclear receptor activity (F, IGI)
  GO:0000978 RNA polymerase II cis-regulatory region sequence-specific DNA binding (F, IDA)
  GO:0001228 DNA-binding transcription activator activity, RNA polymerase II-specific (F, IDA)